Protein AF-A0A292RV96-F1 (afdb_monomer_lite)

Sequence (547 aa):
GDSDKSEAKIDKGMSKKALEENLNNIPSKNFDIKKMLKNGLIEKVAGITKEDFNKLSDKEKNLIISAVKYSVVKFDALKSQGKINANASEEELITAFANVLFEALESGDFENSKDFENAIGDIVKDLGENFDKRSNKEQKRLLKERRLIAEQNLKSELEAIKELPEEERAVAEKRIRRRYRHIFRGRFLDITAQMNSECGVNAIILLDSKDMAFGAKTVLRTRCNQEEKTRTADYANYEFTRGLIKDYNEIGNPVEAEVLKCYTQTFMEQKSADAVIEYQQNYKEDRNKYETALKKQRNGLPLTDEEKELLAVMKSEYYTATAQGIGQGALHNVNMTSGQKAEFLSKWEEDAKQYSDYHQVVQNVKKEIDKNPEYKEVKTKLAEIKQEKSAIIPHKVKHIEKSNPEEKAAELTVVKTYSGQKAKAVVSNPQIKVKNRSNPVIIARDIQDCGIQEAIKTYGSDAIQVILDNSSFKHLRSKLTTIIRSYDLKSLIDITTNCSDSSFIYICSIVNKDFIPKLKENRVHTKGLCYAADKQVKNIEGEYANI

Structure (mmCIF, N/CA/C/O backbone):
data_AF-A0A292RV96-F1
#
_entry.id   AF-A0A292RV96-F1
#
loop_
_atom_site.group_PDB
_atom_site.id
_atom_site.type_symbol
_atom_site.label_atom_id
_atom_site.label_alt_id
_atom_site.label_comp_id
_atom_site.label_asym_id
_atom_site.label_entity_id
_atom_site.label_seq_id
_atom_site.pdbx_PDB_ins_code
_atom_site.Cartn_x
_atom_site.Cartn_y
_atom_site.Cartn_z
_atom_site.occupancy
_atom_site.B_iso_or_equiv
_atom_site.auth_seq_id
_atom_site.auth_comp_id
_atom_site.auth_asym_id
_atom_site.auth_atom_id
_atom_site.pdbx_PDB_model_num
ATOM 1 N N . GLY A 1 1 ? -0.989 -47.940 -49.995 1.00 36.28 1 GLY A N 1
ATOM 2 C CA . GLY A 1 1 ? -0.287 -46.692 -50.326 1.00 36.28 1 GLY A CA 1
ATOM 3 C C . GLY A 1 1 ? -0.647 -45.723 -49.242 1.00 36.28 1 GLY A C 1
ATOM 4 O O . GLY A 1 1 ? -1.799 -45.317 -49.198 1.00 36.28 1 GLY A O 1
ATOM 5 N N . ASP A 1 2 ? 0.277 -45.538 -48.307 1.00 36.09 2 ASP A N 1
ATOM 6 C CA . ASP A 1 2 ? 0.051 -44.893 -47.018 1.00 36.09 2 ASP A CA 1
ATOM 7 C C . ASP A 1 2 ? -0.392 -43.437 -47.134 1.00 36.09 2 ASP A C 1
ATOM 9 O O . ASP A 1 2 ? 0.082 -42.672 -47.971 1.00 36.09 2 ASP A O 1
ATOM 13 N N . SER A 1 3 ? -1.329 -43.090 -46.257 1.00 40.09 3 SER A N 1
ATOM 14 C CA . SER A 1 3 ? -1.841 -41.749 -46.036 1.00 40.09 3 SER A CA 1
ATOM 15 C C . SER A 1 3 ? -0.774 -40.871 -45.386 1.00 40.09 3 SER A C 1
ATOM 17 O O . SER A 1 3 ? -0.409 -41.096 -44.229 1.00 40.09 3 SER A O 1
ATOM 19 N N . ASP A 1 4 ? -0.345 -39.837 -46.103 1.00 43.84 4 ASP A N 1
ATOM 20 C CA . ASP A 1 4 ? 0.439 -38.725 -45.574 1.00 43.84 4 ASP A CA 1
ATOM 21 C C . ASP A 1 4 ? -0.411 -37.938 -44.557 1.00 43.84 4 ASP A C 1
ATOM 23 O O . ASP A 1 4 ? -1.184 -37.039 -44.893 1.00 43.84 4 ASP A O 1
ATOM 27 N N . LYS A 1 5 ? -0.311 -38.315 -43.279 1.00 42.53 5 LYS A N 1
ATOM 28 C CA . LYS A 1 5 ? -0.683 -37.450 -42.157 1.00 42.53 5 LYS A CA 1
ATOM 29 C C . LYS A 1 5 ? 0.534 -36.598 -41.829 1.00 42.53 5 LYS A C 1
ATOM 31 O O . LYS A 1 5 ? 1.344 -36.960 -40.980 1.00 42.53 5 LYS A O 1
ATOM 36 N N . SER A 1 6 ? 0.650 -35.449 -42.485 1.00 41.50 6 SER A N 1
ATOM 37 C CA . SER A 1 6 ? 1.506 -34.377 -41.993 1.00 41.50 6 SER A CA 1
ATOM 38 C C . SER A 1 6 ? 0.916 -33.872 -40.671 1.00 41.50 6 SER A C 1
ATOM 40 O O . SER A 1 6 ? 0.007 -33.039 -40.660 1.00 41.50 6 SER A O 1
ATOM 42 N N . GLU A 1 7 ? 1.389 -34.414 -39.549 1.00 39.75 7 GLU A N 1
ATOM 43 C CA . GLU A 1 7 ? 1.201 -33.796 -38.240 1.00 39.75 7 GLU A CA 1
ATOM 44 C C . GLU A 1 7 ? 1.734 -32.366 -38.328 1.00 39.75 7 GLU A C 1
ATOM 46 O O . GLU A 1 7 ? 2.927 -32.135 -38.542 1.00 39.75 7 GLU A O 1
ATOM 51 N N . ALA A 1 8 ? 0.833 -31.391 -38.203 1.00 39.66 8 ALA A N 1
ATOM 52 C CA . ALA A 1 8 ? 1.213 -30.007 -38.012 1.00 39.66 8 ALA A CA 1
ATOM 53 C C . ALA A 1 8 ? 2.148 -29.957 -36.797 1.00 39.66 8 ALA A C 1
ATOM 55 O O . ALA A 1 8 ? 1.725 -30.222 -35.670 1.00 39.66 8 ALA A O 1
ATOM 56 N N . LYS A 1 9 ? 3.432 -29.658 -37.029 1.00 38.47 9 LYS A N 1
ATOM 57 C CA . LYS A 1 9 ? 4.370 -29.315 -35.962 1.00 38.47 9 LYS A CA 1
ATOM 58 C C . LYS A 1 9 ? 3.784 -28.105 -35.246 1.00 38.47 9 LYS A C 1
ATOM 60 O O . LYS A 1 9 ? 3.892 -26.986 -35.733 1.00 38.47 9 LYS A O 1
ATOM 65 N N . ILE A 1 10 ? 3.129 -28.354 -34.117 1.00 41.56 10 ILE A N 1
ATOM 66 C CA . ILE A 1 10 ? 2.781 -27.322 -33.149 1.00 41.56 10 ILE A CA 1
ATOM 67 C C . ILE A 1 10 ? 4.110 -26.667 -32.799 1.00 41.56 10 ILE A C 1
ATOM 69 O O . ILE A 1 10 ? 4.995 -27.339 -32.260 1.00 41.56 10 ILE A O 1
ATOM 73 N N . ASP A 1 11 ? 4.268 -25.406 -33.186 1.00 43.91 11 ASP A N 1
ATOM 74 C CA . ASP A 1 11 ? 5.419 -24.594 -32.829 1.00 43.91 11 ASP A CA 1
ATOM 75 C C . ASP A 1 11 ? 5.495 -24.583 -31.300 1.00 43.91 11 ASP A C 1
ATOM 77 O O . ASP A 1 11 ? 4.668 -23.980 -30.610 1.00 43.91 11 ASP A O 1
ATOM 81 N N . LYS A 1 12 ? 6.387 -25.407 -30.743 1.00 55.28 12 LYS A N 1
ATOM 82 C CA . LYS A 1 12 ? 6.569 -25.505 -29.299 1.00 55.28 12 LYS A CA 1
ATOM 83 C C . LYS A 1 12 ? 7.383 -24.283 -28.916 1.00 55.28 12 LYS A C 1
ATOM 85 O O . LYS A 1 12 ? 8.606 -24.365 -28.830 1.00 55.28 12 LYS A O 1
ATOM 90 N N . GLY A 1 13 ? 6.683 -23.168 -28.716 1.00 68.56 13 GLY A N 1
ATOM 91 C CA . GLY A 1 13 ? 7.248 -21.941 -28.174 1.00 68.56 13 GLY A CA 1
ATOM 92 C C . GLY A 1 13 ? 8.054 -22.192 -26.896 1.00 68.56 13 GLY A C 1
ATOM 93 O O . GLY A 1 13 ? 8.032 -23.282 -26.314 1.00 68.56 13 GLY A O 1
ATOM 94 N N . MET A 1 14 ? 8.787 -21.180 -26.433 1.00 86.19 14 MET A N 1
ATOM 95 C CA . MET A 1 14 ? 9.774 -21.328 -25.358 1.00 86.19 14 MET A CA 1
ATOM 96 C C . MET A 1 14 ? 9.170 -22.030 -24.129 1.00 86.19 14 MET A C 1
ATOM 98 O O . MET A 1 14 ? 8.178 -21.574 -23.551 1.00 86.19 14 MET A O 1
ATOM 102 N N . SER A 1 15 ? 9.762 -23.163 -23.738 1.00 90.12 15 SER A N 1
ATOM 103 C CA . SER A 1 15 ? 9.323 -23.919 -22.560 1.00 90.12 15 SER A CA 1
ATOM 104 C C . SER A 1 15 ? 9.714 -23.206 -21.264 1.00 90.12 15 SER A C 1
ATOM 106 O O . SER A 1 15 ? 10.693 -22.460 -21.232 1.00 90.12 15 SER A O 1
ATOM 108 N N . LYS A 1 16 ? 9.005 -23.491 -20.164 1.00 90.38 16 LYS A N 1
ATOM 109 C CA . LYS A 1 16 ? 9.337 -22.938 -18.841 1.00 90.38 16 LYS A CA 1
ATOM 110 C C . LYS A 1 16 ? 10.778 -23.230 -18.434 1.00 90.38 16 LYS A C 1
ATOM 112 O O . LYS A 1 16 ? 11.486 -22.326 -18.015 1.00 90.38 16 LYS A O 1
ATOM 117 N N . LYS A 1 17 ? 11.227 -24.470 -18.641 1.00 91.56 17 LYS A N 1
ATOM 118 C CA . LYS A 1 17 ? 12.599 -24.889 -18.339 1.00 91.56 17 LYS A CA 1
ATOM 119 C C . LYS A 1 17 ? 13.626 -24.099 -19.156 1.00 91.56 17 LYS A C 1
ATOM 121 O O . LYS A 1 17 ? 14.614 -23.639 -18.601 1.00 91.56 17 LYS A O 1
ATOM 126 N N . ALA A 1 18 ? 13.365 -23.890 -20.447 1.00 91.75 18 ALA A N 1
ATOM 127 C CA . ALA A 1 18 ? 14.240 -23.082 -21.294 1.00 91.75 18 ALA A CA 1
ATOM 128 C C . ALA A 1 18 ? 14.289 -21.614 -20.830 1.00 91.75 18 ALA A C 1
ATOM 130 O O . ALA A 1 18 ? 15.357 -21.006 -20.823 1.00 91.75 18 ALA A O 1
ATOM 131 N N . LEU A 1 19 ? 13.158 -21.042 -20.405 1.00 93.25 19 LEU A N 1
ATOM 132 C CA . LEU A 1 19 ? 13.118 -19.685 -19.855 1.00 93.25 19 LEU A CA 1
ATOM 133 C C . LEU A 1 19 ? 13.884 -19.589 -18.525 1.00 93.25 19 LEU A C 1
ATOM 135 O O . LEU A 1 19 ? 14.681 -18.672 -18.342 1.00 93.25 19 LEU A O 1
ATOM 139 N N . GLU A 1 20 ? 13.699 -20.554 -17.622 1.00 94.00 20 GLU A N 1
ATOM 140 C CA . GLU A 1 20 ? 14.447 -20.654 -16.362 1.00 94.00 20 GLU A CA 1
ATOM 141 C C . GLU A 1 20 ? 15.958 -20.781 -16.601 1.00 94.00 20 GLU A C 1
ATOM 143 O O . GLU A 1 20 ? 16.738 -20.115 -15.924 1.00 94.00 20 GLU A O 1
ATOM 148 N N . GLU A 1 21 ? 16.383 -21.578 -17.586 1.00 93.38 21 GLU A N 1
ATOM 149 C CA . GLU A 1 21 ? 17.790 -21.706 -17.984 1.00 93.38 21 GLU A CA 1
ATOM 150 C C . GLU A 1 21 ? 18.356 -20.375 -18.503 1.00 93.38 21 GLU A C 1
ATOM 152 O O . GLU A 1 21 ? 19.446 -19.973 -18.097 1.00 93.38 21 GLU A O 1
ATOM 157 N N . ASN A 1 22 ? 17.601 -19.644 -19.332 1.00 93.56 22 ASN A N 1
ATOM 158 C CA . ASN A 1 22 ? 17.999 -18.311 -19.797 1.00 93.56 22 ASN A CA 1
ATOM 159 C C . ASN A 1 22 ? 18.167 -17.325 -18.635 1.00 93.56 22 ASN A C 1
ATOM 161 O O . ASN A 1 22 ? 19.162 -16.601 -18.580 1.00 93.56 22 ASN A O 1
ATOM 165 N N . LEU A 1 23 ? 17.219 -17.311 -17.694 1.00 94.38 23 LEU A N 1
ATOM 166 C CA . LEU A 1 23 ? 17.281 -16.440 -16.524 1.00 94.38 23 LEU A CA 1
ATOM 167 C C . LEU A 1 23 ? 18.447 -16.810 -15.599 1.00 94.38 23 LEU A C 1
ATOM 169 O O . LEU A 1 23 ? 19.168 -15.933 -15.134 1.00 94.38 23 LEU A O 1
ATOM 173 N N . ASN A 1 24 ? 18.682 -18.102 -15.374 1.00 92.25 24 ASN A N 1
ATOM 174 C CA . ASN A 1 24 ? 19.764 -18.584 -14.519 1.00 92.25 24 ASN A CA 1
ATOM 175 C C . ASN A 1 24 ? 21.167 -18.281 -15.083 1.00 92.25 24 ASN A C 1
ATOM 177 O O . ASN A 1 24 ? 22.137 -18.273 -14.331 1.00 92.25 24 ASN A O 1
ATOM 181 N N . ASN A 1 25 ? 21.276 -18.013 -16.387 1.00 92.06 25 ASN A N 1
ATOM 182 C CA . ASN A 1 25 ? 22.523 -17.620 -17.047 1.00 92.06 25 ASN A CA 1
ATOM 183 C C . ASN A 1 25 ? 22.789 -16.104 -17.008 1.00 92.06 25 ASN A C 1
ATOM 185 O O . ASN A 1 25 ? 23.815 -15.651 -17.521 1.00 92.06 25 ASN A O 1
ATOM 189 N N . ILE A 1 26 ? 21.890 -15.299 -16.430 1.00 92.75 26 ILE A N 1
ATOM 190 C CA . ILE A 1 26 ? 22.133 -13.866 -16.245 1.00 92.75 26 ILE A CA 1
ATOM 191 C C . ILE A 1 26 ? 23.288 -13.697 -15.240 1.00 92.75 26 ILE A C 1
ATOM 193 O O . ILE A 1 26 ? 23.197 -14.191 -14.115 1.00 92.75 26 ILE A O 1
ATOM 197 N N . PRO A 1 27 ? 24.374 -12.994 -15.605 1.00 88.44 27 PRO A N 1
ATOM 198 C CA . PRO A 1 27 ? 25.486 -12.784 -14.692 1.00 88.44 27 PRO A CA 1
ATOM 199 C C . PRO A 1 27 ? 25.064 -11.845 -13.555 1.00 88.44 27 PRO A C 1
ATOM 201 O O . PRO A 1 27 ? 24.629 -10.721 -13.800 1.00 88.44 27 PRO A O 1
ATOM 204 N N . SER A 1 28 ? 25.239 -12.290 -12.312 1.00 90.50 28 SER A N 1
ATOM 205 C CA . SER A 1 28 ? 25.115 -11.460 -11.111 1.00 90.50 28 SER A CA 1
ATOM 206 C C . SER A 1 28 ? 26.187 -11.856 -10.107 1.00 90.50 28 SER A C 1
ATOM 208 O O . SER A 1 28 ? 26.474 -13.041 -9.934 1.00 90.50 28 SER A O 1
ATOM 210 N N . LYS A 1 29 ? 26.799 -10.859 -9.460 1.00 88.38 29 LYS A N 1
ATOM 211 C CA . LYS A 1 29 ? 27.782 -11.088 -8.394 1.00 88.38 29 LYS A CA 1
ATOM 212 C C . LYS A 1 29 ? 27.132 -11.136 -7.017 1.00 88.38 29 LYS A C 1
ATOM 214 O O . LYS A 1 29 ? 27.700 -11.743 -6.114 1.00 88.38 29 LYS A O 1
ATOM 219 N N . ASN A 1 30 ? 25.976 -10.492 -6.859 1.00 90.69 30 ASN A N 1
ATOM 220 C CA . ASN A 1 30 ? 25.353 -10.288 -5.557 1.00 90.69 30 ASN A CA 1
ATOM 221 C C . ASN A 1 30 ? 24.061 -11.094 -5.342 1.00 90.69 30 ASN A C 1
ATOM 223 O O . ASN A 1 30 ? 23.645 -11.226 -4.193 1.00 90.69 30 ASN A O 1
ATOM 227 N N . PHE A 1 31 ? 23.428 -11.646 -6.387 1.00 92.56 31 PHE A N 1
ATOM 228 C CA . PHE A 1 31 ? 22.099 -12.264 -6.265 1.00 92.56 31 PHE A CA 1
ATOM 229 C C . PHE A 1 31 ? 22.036 -13.713 -6.756 1.00 92.56 31 PHE A C 1
ATOM 231 O O . PHE A 1 31 ? 22.530 -14.060 -7.828 1.00 92.56 31 PHE A O 1
ATOM 238 N N . ASP A 1 32 ? 21.337 -14.553 -5.989 1.00 92.62 32 ASP A N 1
ATOM 239 C CA . ASP A 1 32 ? 21.044 -15.943 -6.347 1.00 92.62 32 ASP A CA 1
ATOM 240 C C . ASP A 1 32 ? 19.749 -16.028 -7.172 1.00 92.62 32 ASP A C 1
ATOM 242 O O . ASP A 1 32 ? 18.643 -16.211 -6.651 1.00 92.62 32 ASP A O 1
ATOM 246 N N . ILE A 1 33 ? 19.889 -15.916 -8.494 1.00 94.38 33 ILE A N 1
ATOM 247 C CA . ILE A 1 33 ? 18.757 -15.987 -9.430 1.00 94.38 33 ILE A CA 1
ATOM 248 C C . ILE A 1 33 ? 18.066 -17.354 -9.357 1.00 94.38 33 ILE A C 1
ATOM 250 O O . ILE A 1 33 ? 16.842 -17.441 -9.461 1.00 94.38 33 ILE A O 1
ATOM 254 N N . LYS A 1 34 ? 18.815 -18.432 -9.099 1.00 93.44 34 LYS A N 1
ATOM 255 C CA . LYS A 1 34 ? 18.256 -19.781 -8.964 1.00 93.44 34 LYS A CA 1
ATOM 256 C C . LYS A 1 34 ? 17.295 -19.867 -7.782 1.00 93.44 34 LYS A C 1
ATOM 258 O O . LYS A 1 34 ? 16.241 -20.498 -7.888 1.00 93.44 34 LYS A O 1
ATOM 263 N N . LYS A 1 35 ? 17.637 -19.236 -6.656 1.00 94.25 35 LYS A N 1
ATOM 264 C CA . LYS A 1 35 ? 16.742 -19.108 -5.498 1.00 94.25 35 LYS A CA 1
ATOM 265 C C . LYS A 1 35 ? 15.502 -18.281 -5.841 1.00 94.25 35 LYS A C 1
ATOM 267 O O . LYS A 1 35 ? 14.395 -18.710 -5.525 1.00 94.25 35 LYS A O 1
ATOM 272 N N . MET A 1 36 ? 15.659 -17.161 -6.545 1.00 95.19 36 MET A N 1
ATOM 273 C CA . MET A 1 36 ? 14.525 -16.327 -6.963 1.00 95.19 36 MET A CA 1
ATOM 274 C C . MET A 1 36 ? 13.552 -17.085 -7.882 1.00 95.19 36 MET A C 1
ATOM 276 O O . MET A 1 36 ? 12.339 -17.011 -7.688 1.00 95.19 36 MET A O 1
ATOM 280 N N . LEU A 1 37 ? 14.064 -17.876 -8.831 1.00 94.00 37 LEU A N 1
ATOM 281 C CA . LEU A 1 37 ? 13.252 -18.734 -9.703 1.00 94.00 37 LEU A CA 1
ATOM 282 C C . LEU A 1 37 ? 12.442 -19.759 -8.900 1.00 94.00 37 LEU A C 1
ATOM 284 O O . LEU A 1 37 ? 11.236 -19.886 -9.106 1.00 94.00 37 LEU A O 1
ATOM 288 N N . LYS A 1 38 ? 13.062 -20.429 -7.917 1.00 92.94 38 LYS A N 1
ATOM 289 C CA . LYS A 1 38 ? 12.347 -21.341 -7.000 1.00 92.94 38 LYS A CA 1
ATOM 290 C C . LYS A 1 38 ? 11.230 -20.632 -6.226 1.00 92.94 38 LYS A C 1
ATOM 292 O O . LYS A 1 38 ? 10.189 -21.236 -5.971 1.00 92.94 38 LYS A O 1
ATOM 297 N N . ASN A 1 39 ? 11.437 -19.357 -5.904 1.00 92.56 39 ASN A N 1
ATOM 298 C CA . ASN A 1 39 ? 10.482 -18.493 -5.210 1.00 92.56 39 ASN A CA 1
ATOM 299 C C . ASN A 1 39 ? 9.437 -17.846 -6.144 1.00 92.56 39 ASN A C 1
ATOM 301 O O . ASN A 1 39 ? 8.704 -16.950 -5.716 1.00 92.56 39 ASN A O 1
ATOM 305 N N . GLY A 1 40 ? 9.345 -18.299 -7.398 1.00 94.06 40 GLY A N 1
ATOM 306 C CA . GLY A 1 40 ? 8.314 -17.886 -8.348 1.00 94.06 40 GLY A CA 1
ATOM 307 C C . GLY A 1 40 ? 8.585 -16.548 -9.037 1.00 94.06 40 GLY A C 1
ATOM 308 O O . GLY A 1 40 ? 7.656 -15.773 -9.245 1.00 94.06 40 GLY A O 1
ATOM 309 N N . LEU A 1 41 ? 9.849 -16.233 -9.345 1.00 96.06 41 LEU A N 1
ATOM 310 C CA . LEU A 1 41 ? 10.230 -14.983 -10.020 1.00 96.06 41 LEU A CA 1
ATOM 311 C C . LEU A 1 41 ? 9.422 -14.729 -11.304 1.00 96.06 41 LEU A C 1
ATOM 313 O O . LEU A 1 41 ? 8.945 -13.619 -11.505 1.00 96.06 41 LEU A O 1
ATOM 317 N N . ILE A 1 42 ? 9.250 -15.746 -12.152 1.00 95.31 42 ILE A N 1
ATOM 318 C CA . ILE A 1 42 ? 8.552 -15.618 -13.441 1.00 95.31 42 ILE A CA 1
ATOM 319 C C . ILE A 1 42 ? 7.087 -15.244 -13.211 1.00 95.31 42 ILE A C 1
ATOM 321 O O . ILE A 1 42 ? 6.591 -14.277 -13.782 1.00 95.31 42 ILE A O 1
ATOM 325 N N . GLU A 1 43 ? 6.421 -15.986 -12.329 1.00 95.38 43 GLU A N 1
ATOM 326 C CA . GLU A 1 43 ? 5.020 -15.792 -11.967 1.00 95.38 43 GLU A CA 1
ATOM 327 C C . GLU A 1 43 ? 4.791 -14.404 -11.367 1.00 95.38 43 GLU A C 1
ATOM 329 O O . GLU A 1 43 ? 3.860 -13.701 -11.754 1.00 95.38 43 GLU A O 1
ATOM 334 N N . LYS A 1 44 ? 5.680 -13.973 -10.465 1.00 95.31 44 LYS A N 1
ATOM 335 C CA . LYS A 1 44 ? 5.601 -12.652 -9.834 1.00 95.31 44 LYS A CA 1
ATOM 336 C C . LYS A 1 44 ? 5.852 -11.509 -10.821 1.00 95.31 44 LYS A C 1
ATOM 338 O O . LYS A 1 44 ? 5.213 -10.471 -10.685 1.00 95.31 44 LYS A O 1
ATOM 343 N N . VAL A 1 45 ? 6.769 -11.674 -11.778 1.00 96.56 45 VAL A N 1
ATOM 344 C CA . VAL A 1 45 ? 7.066 -10.649 -12.795 1.00 96.56 45 VAL A CA 1
ATOM 345 C C . VAL A 1 45 ? 5.909 -10.496 -13.773 1.00 96.56 45 VAL A C 1
ATOM 347 O O . VAL A 1 45 ? 5.492 -9.373 -14.040 1.00 96.56 45 VAL A O 1
ATOM 350 N N . ALA A 1 46 ? 5.367 -11.613 -14.255 1.00 94.19 46 ALA A N 1
ATOM 351 C CA . ALA A 1 46 ? 4.272 -11.616 -15.220 1.00 94.19 46 ALA A CA 1
ATOM 352 C C . ALA A 1 46 ? 2.881 -11.440 -14.585 1.00 94.19 46 ALA A C 1
ATOM 354 O O . ALA A 1 46 ? 1.906 -11.240 -15.299 1.00 94.19 46 ALA A O 1
ATOM 355 N N . GLY A 1 47 ? 2.761 -11.529 -13.256 1.00 93.00 47 GLY A N 1
ATOM 356 C CA . GLY A 1 47 ? 1.472 -11.426 -12.568 1.00 93.00 47 GLY A CA 1
ATOM 357 C C . GLY A 1 47 ? 0.543 -12.616 -12.832 1.00 93.00 47 GLY A C 1
ATOM 358 O O . GLY A 1 47 ? -0.674 -12.447 -12.865 1.00 93.00 47 GLY A O 1
ATOM 359 N N . ILE A 1 48 ? 1.105 -13.813 -13.021 1.00 92.88 48 ILE A N 1
ATOM 360 C CA . ILE A 1 48 ? 0.370 -15.034 -13.391 1.00 92.88 48 ILE A CA 1
ATOM 361 C C . ILE A 1 48 ? 0.554 -16.156 -12.364 1.00 92.88 48 ILE A C 1
ATOM 363 O O . ILE A 1 48 ? 1.448 -16.106 -11.521 1.00 92.88 48 ILE A O 1
ATOM 367 N N . THR A 1 49 ? -0.265 -17.206 -12.454 1.00 92.00 49 THR A N 1
ATOM 368 C CA . THR A 1 49 ? -0.036 -18.455 -11.709 1.00 92.00 49 THR A CA 1
ATOM 369 C C . THR A 1 49 ? 0.946 -19.380 -12.437 1.00 92.00 49 THR A C 1
ATOM 371 O O . THR A 1 49 ? 1.289 -19.165 -13.603 1.00 92.00 49 THR A O 1
ATOM 374 N N . LYS A 1 50 ? 1.403 -20.447 -11.767 1.00 87.88 50 LYS A N 1
ATOM 375 C CA . LYS A 1 50 ? 2.302 -21.438 -12.387 1.00 87.88 50 LYS A CA 1
ATOM 376 C C . LYS A 1 50 ? 1.622 -22.155 -13.551 1.00 87.88 50 LYS A C 1
ATOM 378 O O . LYS A 1 50 ? 2.275 -22.479 -14.542 1.00 87.88 50 LYS A O 1
ATOM 383 N N . GLU A 1 51 ? 0.326 -22.400 -13.411 1.00 89.06 51 GLU A N 1
ATOM 384 C CA . GLU A 1 51 ? -0.537 -23.080 -14.370 1.00 89.06 51 GLU A CA 1
ATOM 385 C C . GLU A 1 51 ? -0.777 -22.217 -15.618 1.00 89.06 51 GLU A C 1
ATOM 387 O O . GLU A 1 51 ? -0.926 -22.737 -16.724 1.00 89.06 51 GLU A O 1
ATOM 392 N N . ASP A 1 52 ? -0.744 -20.895 -15.453 1.00 91.19 52 ASP A N 1
ATOM 393 C CA . ASP A 1 52 ? -0.966 -19.926 -16.524 1.00 91.19 52 ASP A CA 1
ATOM 394 C C . ASP A 1 52 ? 0.262 -19.694 -17.413 1.00 91.19 52 ASP A C 1
ATOM 396 O O . ASP A 1 52 ? 0.132 -19.052 -18.452 1.00 91.19 52 ASP A O 1
ATOM 400 N N . PHE A 1 53 ? 1.439 -20.240 -17.080 1.00 91.38 53 PHE A N 1
ATOM 401 C CA . PHE A 1 53 ? 2.668 -20.024 -17.859 1.00 91.38 53 PHE A CA 1
ATOM 402 C C . PHE A 1 53 ? 2.494 -20.333 -19.354 1.00 91.38 53 PHE A C 1
ATOM 404 O O . PHE A 1 53 ? 2.979 -19.597 -20.210 1.00 91.38 53 PHE A O 1
ATOM 411 N N . ASN A 1 54 ? 1.777 -21.411 -19.680 1.00 89.19 54 ASN A N 1
ATOM 412 C CA . ASN A 1 54 ? 1.567 -21.828 -21.068 1.00 89.19 54 ASN A CA 1
ATOM 413 C C . ASN A 1 54 ? 0.660 -20.870 -21.861 1.00 89.19 54 ASN A C 1
ATOM 415 O O . ASN A 1 54 ? 0.577 -21.005 -23.078 1.00 89.19 54 ASN A O 1
ATOM 419 N N . LYS A 1 55 ? -0.014 -19.924 -21.194 1.00 91.44 55 LYS A N 1
ATOM 420 C CA . LYS A 1 55 ? -0.813 -18.873 -21.839 1.00 91.44 55 LYS A CA 1
ATOM 421 C C . LYS A 1 55 ? 0.047 -17.711 -22.336 1.00 91.44 55 LYS A C 1
ATOM 423 O O . LYS A 1 55 ? -0.431 -16.945 -23.164 1.00 91.44 55 LYS A O 1
ATOM 428 N N . LEU A 1 56 ? 1.292 -17.594 -21.864 1.00 92.50 56 LEU A N 1
ATOM 429 C CA . LEU A 1 56 ? 2.222 -16.576 -22.340 1.00 92.50 56 LEU A CA 1
ATOM 430 C C . LEU A 1 56 ? 2.658 -16.877 -23.777 1.00 92.50 56 LEU A C 1
ATOM 432 O O . LEU A 1 56 ? 3.135 -17.972 -24.097 1.00 92.50 56 LEU A O 1
ATOM 436 N N . SER A 1 57 ? 2.570 -15.863 -24.623 1.00 93.12 57 SER A N 1
ATOM 437 C CA . SER A 1 57 ? 3.212 -15.803 -25.927 1.00 93.12 57 SER A CA 1
ATOM 438 C C . SER A 1 57 ? 4.737 -15.794 -25.795 1.00 93.12 57 SER A C 1
ATOM 440 O O . SER A 1 57 ? 5.311 -15.396 -24.778 1.00 93.12 57 SER A O 1
ATOM 442 N N . ASP A 1 58 ? 5.433 -16.180 -26.863 1.00 92.31 58 ASP A N 1
ATOM 443 C CA . ASP A 1 58 ? 6.898 -16.112 -26.881 1.00 92.31 58 ASP A CA 1
ATOM 444 C C . ASP A 1 58 ? 7.420 -14.671 -26.815 1.00 92.31 58 ASP A C 1
ATOM 446 O O . ASP A 1 58 ? 8.505 -14.428 -26.285 1.00 92.31 58 ASP A O 1
ATOM 450 N N . LYS A 1 59 ? 6.620 -13.696 -27.271 1.00 93.19 59 LYS A N 1
ATOM 451 C CA . LYS A 1 59 ? 6.909 -12.272 -27.077 1.00 93.19 59 LYS A CA 1
ATOM 452 C C . LYS A 1 59 ? 6.940 -11.928 -25.586 1.00 93.19 59 LYS A C 1
ATOM 454 O O . LYS A 1 59 ? 7.940 -11.386 -25.127 1.00 93.19 59 LYS A O 1
ATOM 459 N N . GLU A 1 60 ? 5.898 -12.271 -24.828 1.00 95.00 60 GLU A N 1
ATOM 460 C CA . GLU A 1 60 ? 5.835 -12.001 -23.381 1.00 95.00 60 GLU A CA 1
ATOM 461 C C . GLU A 1 60 ? 6.964 -12.719 -22.632 1.00 95.00 60 GLU A C 1
ATOM 463 O O . GLU A 1 60 ? 7.656 -12.108 -21.821 1.00 95.00 60 GLU A O 1
ATOM 468 N N . LYS A 1 61 ? 7.244 -13.982 -22.968 1.00 95.38 61 LYS A N 1
ATOM 469 C CA . LYS A 1 61 ? 8.375 -14.741 -22.402 1.00 95.38 61 LYS A CA 1
ATOM 470 C C . LYS A 1 61 ? 9.724 -14.041 -22.613 1.00 95.38 61 LYS A C 1
ATOM 472 O O . LYS A 1 61 ? 10.517 -13.933 -21.677 1.00 95.38 61 LYS A O 1
ATOM 477 N N . ASN A 1 62 ? 9.975 -13.516 -23.812 1.00 94.62 62 ASN A N 1
ATOM 478 C CA . ASN A 1 62 ? 11.190 -12.749 -24.107 1.00 94.62 62 ASN A CA 1
ATOM 479 C C . ASN A 1 62 ? 11.234 -11.394 -23.378 1.00 94.62 62 ASN A C 1
ATOM 481 O O . ASN A 1 62 ? 12.310 -10.945 -22.964 1.00 94.62 62 ASN A O 1
ATOM 485 N N . LEU A 1 63 ? 10.081 -10.747 -23.183 1.00 96.31 63 LEU A N 1
ATOM 486 C CA . LEU A 1 63 ? 9.983 -9.527 -22.381 1.00 96.31 63 LEU A CA 1
ATOM 487 C C . LEU A 1 63 ? 10.286 -9.792 -20.902 1.00 96.31 63 LEU A C 1
ATOM 489 O O . LEU A 1 63 ? 11.009 -9.002 -20.299 1.00 96.31 63 LEU A O 1
ATOM 493 N N . ILE A 1 64 ? 9.836 -10.919 -20.336 1.00 96.75 64 ILE A N 1
ATOM 494 C CA . ILE A 1 64 ? 10.181 -11.329 -18.962 1.00 96.75 64 ILE A CA 1
ATOM 495 C C . ILE A 1 64 ? 11.699 -11.473 -18.817 1.00 96.75 64 ILE A C 1
ATOM 497 O O . ILE A 1 64 ? 12.282 -10.926 -17.880 1.00 96.75 64 ILE A O 1
ATOM 501 N N . ILE A 1 65 ? 12.360 -12.158 -19.760 1.00 95.81 65 ILE A N 1
ATOM 502 C CA . ILE A 1 65 ? 13.825 -12.304 -19.755 1.00 95.81 65 ILE A CA 1
ATOM 503 C C . ILE A 1 65 ? 14.505 -10.934 -19.783 1.00 95.81 65 ILE A C 1
ATOM 505 O O . ILE A 1 65 ? 15.393 -10.670 -18.970 1.00 95.81 65 ILE A O 1
ATOM 509 N N . SER A 1 66 ? 14.070 -10.051 -20.685 1.00 95.69 66 SER A N 1
ATOM 510 C CA . SER A 1 66 ? 14.612 -8.694 -20.807 1.00 95.69 66 SER A CA 1
ATOM 511 C C . SER A 1 66 ? 14.437 -7.886 -19.518 1.00 95.69 66 SER A C 1
ATOM 513 O O . SER A 1 66 ? 15.399 -7.286 -19.032 1.00 95.69 66 SER A O 1
ATOM 515 N N . ALA A 1 67 ? 13.241 -7.917 -18.928 1.00 97.81 67 ALA A N 1
ATOM 516 C CA . ALA A 1 67 ? 12.920 -7.172 -17.720 1.00 97.81 67 ALA A CA 1
ATOM 517 C C . ALA A 1 67 ? 13.715 -7.671 -16.506 1.00 97.81 67 ALA A C 1
ATOM 519 O O . ALA A 1 67 ? 14.309 -6.866 -15.783 1.00 97.81 67 ALA A O 1
ATOM 520 N N . VAL A 1 68 ? 13.795 -8.991 -16.305 1.00 97.81 68 VAL A N 1
ATOM 521 C CA . VAL A 1 68 ? 14.579 -9.589 -15.213 1.00 97.81 68 VAL A CA 1
ATOM 522 C C . VAL A 1 68 ? 16.063 -9.294 -15.394 1.00 97.81 68 VAL A C 1
ATOM 524 O O . VAL A 1 68 ? 16.704 -8.833 -14.453 1.00 97.81 68 VAL A O 1
ATOM 527 N N . LYS A 1 69 ? 16.611 -9.494 -16.600 1.00 96.62 69 LYS A N 1
ATOM 528 C CA . LYS A 1 69 ? 18.027 -9.228 -16.893 1.00 96.62 69 LYS A CA 1
ATOM 529 C C . LYS A 1 69 ? 18.406 -7.789 -16.584 1.00 96.62 69 LYS A C 1
ATOM 531 O O . LYS A 1 69 ? 19.405 -7.557 -15.908 1.00 96.62 69 LYS A O 1
ATOM 536 N N . TYR A 1 70 ? 17.609 -6.835 -17.055 1.00 97.06 70 TYR A N 1
ATOM 537 C CA . TYR A 1 70 ? 17.860 -5.426 -16.788 1.00 97.06 70 TYR A CA 1
ATOM 538 C C . TYR A 1 70 ? 17.800 -5.115 -15.287 1.00 97.06 70 TYR A C 1
ATOM 540 O O . TYR A 1 70 ? 18.710 -4.487 -14.748 1.00 97.06 70 TYR A O 1
ATOM 548 N N . SER A 1 71 ? 16.770 -5.616 -14.602 1.00 97.50 71 SER A N 1
ATOM 549 C CA . SER A 1 71 ? 16.582 -5.396 -13.165 1.00 97.50 71 SER A CA 1
ATOM 550 C C . SER A 1 71 ? 17.747 -5.963 -12.354 1.00 97.50 71 SER A C 1
ATOM 552 O O . SER A 1 71 ? 18.320 -5.256 -11.533 1.00 97.50 71 SER A O 1
ATOM 554 N N . VAL A 1 72 ? 18.172 -7.200 -12.626 1.00 97.25 72 VAL A N 1
ATOM 555 C CA . VAL A 1 72 ? 19.333 -7.810 -11.963 1.00 97.25 72 VAL A CA 1
ATOM 556 C C . VAL A 1 72 ? 20.576 -6.939 -12.141 1.00 97.25 72 VAL A C 1
ATOM 558 O O . VAL A 1 72 ? 21.219 -6.612 -11.151 1.00 97.25 72 VAL A O 1
ATOM 561 N N . VAL A 1 73 ? 20.882 -6.492 -13.364 1.00 95.50 73 VAL A N 1
ATOM 562 C CA . VAL A 1 73 ? 22.058 -5.644 -13.634 1.00 95.50 73 VAL A CA 1
ATOM 563 C C . VAL A 1 73 ? 21.980 -4.302 -12.897 1.00 95.50 73 VAL A C 1
ATOM 565 O O . VAL A 1 73 ? 22.962 -3.893 -12.274 1.00 95.50 73 VAL A O 1
ATOM 568 N N . LYS A 1 74 ? 20.820 -3.628 -12.925 1.00 95.19 74 LYS A N 1
ATOM 569 C CA . LYS A 1 74 ? 20.601 -2.355 -12.218 1.00 95.19 74 LYS A CA 1
ATOM 570 C C . LYS A 1 74 ? 20.856 -2.507 -10.719 1.00 95.19 74 LYS A C 1
ATOM 572 O O . LYS A 1 74 ? 21.633 -1.749 -10.139 1.00 95.19 74 LYS A O 1
ATOM 577 N N . PHE A 1 75 ? 20.238 -3.503 -10.092 1.00 96.38 75 PHE A N 1
ATOM 578 C CA . PHE A 1 75 ? 20.372 -3.710 -8.654 1.00 96.38 75 PHE A CA 1
ATOM 579 C C . PHE A 1 75 ? 21.750 -4.261 -8.260 1.00 96.38 75 PHE A C 1
ATOM 581 O O . PHE A 1 75 ? 22.217 -3.952 -7.167 1.00 96.38 75 PHE A O 1
ATOM 588 N N . ASP A 1 76 ? 22.450 -4.987 -9.139 1.00 95.31 76 ASP A N 1
ATOM 589 C CA . ASP A 1 76 ? 23.808 -5.492 -8.872 1.00 95.31 76 ASP A CA 1
ATOM 590 C C . ASP A 1 76 ? 24.772 -4.302 -8.774 1.00 95.31 76 ASP A C 1
ATOM 592 O O . ASP A 1 76 ? 25.557 -4.200 -7.831 1.00 95.31 76 ASP A O 1
ATOM 596 N N . ALA A 1 77 ? 24.618 -3.328 -9.679 1.00 95.06 77 ALA A N 1
ATOM 597 C CA . ALA A 1 77 ? 25.355 -2.070 -9.636 1.00 95.06 77 ALA A CA 1
ATOM 598 C C . ALA A 1 77 ? 25.036 -1.247 -8.376 1.00 95.06 77 ALA A C 1
ATOM 600 O O . ALA A 1 77 ? 25.960 -0.770 -7.713 1.00 95.06 77 ALA A O 1
ATOM 601 N N . LEU A 1 78 ? 23.756 -1.105 -8.006 1.00 95.00 78 LEU A N 1
ATOM 602 C CA . LEU A 1 78 ? 23.363 -0.400 -6.777 1.00 95.00 78 LEU A CA 1
ATOM 603 C C . LEU A 1 78 ? 23.925 -1.081 -5.522 1.00 95.00 78 LEU A C 1
ATOM 605 O O . LEU A 1 78 ? 24.409 -0.398 -4.616 1.00 95.00 78 LEU A O 1
ATOM 609 N N . LYS A 1 79 ? 23.909 -2.419 -5.474 1.00 95.31 79 LYS A N 1
ATOM 610 C CA . LYS A 1 79 ? 24.460 -3.197 -4.360 1.00 95.31 79 LYS A CA 1
ATOM 611 C C . LYS A 1 79 ? 25.968 -3.017 -4.248 1.00 95.31 79 LYS A C 1
ATOM 613 O O . LYS A 1 79 ? 26.459 -2.723 -3.162 1.00 95.31 79 LYS A O 1
ATOM 618 N N . SER A 1 80 ? 26.693 -3.113 -5.363 1.00 94.81 80 SER A N 1
ATOM 619 C CA . SER A 1 80 ? 28.142 -2.885 -5.397 1.00 94.81 80 SER A CA 1
ATOM 620 C C . SER A 1 80 ? 28.543 -1.454 -5.023 1.00 94.81 80 SER A C 1
ATOM 622 O O . SER A 1 80 ? 29.642 -1.250 -4.519 1.00 94.81 80 SER A O 1
ATOM 624 N N . GLN A 1 81 ? 27.659 -0.472 -5.218 1.00 93.62 81 GLN A N 1
ATOM 625 C CA . GLN A 1 81 ? 27.858 0.914 -4.774 1.00 93.62 81 GLN A CA 1
ATOM 626 C C . GLN A 1 81 ? 27.450 1.155 -3.309 1.00 93.62 81 GLN A C 1
ATOM 628 O O . GLN A 1 81 ? 27.575 2.278 -2.829 1.00 93.62 81 GLN A O 1
ATOM 633 N N . GLY A 1 82 ? 26.929 0.145 -2.602 1.00 93.00 82 GLY A N 1
ATOM 634 C CA . GLY A 1 82 ? 26.423 0.302 -1.235 1.00 93.00 82 GLY A CA 1
ATOM 635 C C . GLY A 1 82 ? 25.167 1.175 -1.135 1.00 93.00 82 GLY A C 1
ATOM 636 O O . GLY A 1 82 ? 24.899 1.729 -0.073 1.00 93.00 82 GLY A O 1
ATOM 637 N N . LYS A 1 83 ? 24.409 1.323 -2.231 1.00 92.88 83 LYS A N 1
ATOM 638 C CA . LYS A 1 83 ? 23.233 2.205 -2.309 1.00 92.88 83 LYS A CA 1
ATOM 639 C C . LYS A 1 83 ? 21.915 1.528 -1.951 1.00 92.88 83 LYS A C 1
ATOM 641 O O . LYS A 1 83 ? 20.927 2.222 -1.761 1.00 92.88 83 LYS A O 1
ATOM 646 N N . ILE A 1 84 ? 21.869 0.196 -1.884 1.00 94.44 84 ILE A N 1
ATOM 647 C CA . ILE A 1 84 ? 20.660 -0.513 -1.448 1.00 94.44 84 ILE A CA 1
ATOM 648 C C . ILE A 1 84 ? 20.520 -0.380 0.067 1.00 94.44 84 ILE A C 1
ATOM 650 O O . ILE A 1 84 ? 21.463 -0.644 0.814 1.00 94.44 84 ILE A O 1
ATOM 654 N N . ASN A 1 85 ? 19.322 -0.012 0.512 1.00 92.31 85 ASN A N 1
ATOM 655 C CA . ASN A 1 85 ? 18.995 0.089 1.921 1.00 92.31 85 ASN A CA 1
ATOM 656 C C . ASN A 1 85 ? 19.192 -1.259 2.642 1.00 92.31 85 ASN A C 1
ATOM 658 O O . ASN A 1 85 ? 18.699 -2.292 2.194 1.00 92.31 85 ASN A O 1
ATOM 662 N N . ALA A 1 86 ? 19.861 -1.244 3.799 1.00 92.88 86 ALA A N 1
ATOM 663 C CA . ALA A 1 86 ? 20.160 -2.455 4.571 1.00 92.88 86 ALA A CA 1
ATOM 664 C C . ALA A 1 86 ? 18.911 -3.214 5.063 1.00 92.88 86 ALA A C 1
ATOM 666 O O . ALA A 1 86 ? 18.968 -4.418 5.300 1.00 92.88 86 ALA A O 1
ATOM 667 N N . ASN A 1 87 ? 17.780 -2.521 5.186 1.00 94.19 87 ASN A N 1
ATOM 668 C CA . ASN A 1 87 ? 16.507 -3.084 5.614 1.00 94.19 87 ASN A CA 1
ATOM 669 C C . ASN A 1 87 ? 15.607 -3.494 4.436 1.00 94.19 87 ASN A C 1
ATOM 671 O O . ASN A 1 87 ? 14.422 -3.782 4.633 1.00 94.19 87 ASN A O 1
ATOM 675 N N . ALA A 1 88 ? 16.137 -3.516 3.211 1.00 94.19 88 ALA A N 1
ATOM 676 C CA . ALA A 1 88 ? 15.399 -3.947 2.036 1.00 94.19 88 ALA A CA 1
ATOM 677 C C . ALA A 1 88 ? 15.657 -5.420 1.677 1.00 94.19 88 ALA A C 1
ATOM 679 O O . ALA A 1 88 ? 16.743 -5.962 1.864 1.00 94.19 88 ALA A O 1
ATOM 680 N N . SER A 1 89 ? 14.632 -6.067 1.129 1.00 94.56 89 SER A N 1
ATOM 681 C CA . SER A 1 89 ? 14.712 -7.378 0.493 1.00 94.56 89 SER A CA 1
ATOM 682 C C . SER A 1 89 ? 15.077 -7.196 -0.978 1.00 94.56 89 SER A C 1
ATOM 684 O O . SER A 1 89 ? 14.243 -6.809 -1.797 1.00 94.56 89 SER A O 1
ATOM 686 N N . GLU A 1 90 ? 16.335 -7.474 -1.308 1.00 93.50 90 GLU A N 1
ATOM 687 C CA . GLU A 1 90 ? 16.896 -7.329 -2.657 1.00 93.50 90 GLU A CA 1
ATOM 688 C C . GLU A 1 90 ? 16.131 -8.151 -3.702 1.00 93.50 90 GLU A C 1
ATOM 690 O O . GLU A 1 90 ? 15.783 -7.635 -4.762 1.00 93.50 90 GLU A O 1
ATOM 695 N N . GLU A 1 91 ? 15.784 -9.401 -3.378 1.00 93.50 91 GLU A N 1
ATOM 696 C CA . GLU A 1 91 ? 15.020 -10.286 -4.269 1.00 93.50 91 GLU A CA 1
ATOM 697 C C . GLU A 1 91 ? 13.635 -9.703 -4.598 1.00 93.50 91 GLU A C 1
ATOM 699 O O . GLU A 1 91 ? 13.192 -9.728 -5.750 1.00 93.50 91 GLU A O 1
ATOM 704 N N . GLU A 1 92 ? 12.950 -9.144 -3.597 1.00 95.88 92 GLU A N 1
ATOM 705 C CA . GLU A 1 92 ? 11.621 -8.552 -3.774 1.00 95.88 92 GLU A CA 1
ATOM 706 C C . GLU A 1 92 ? 11.685 -7.198 -4.499 1.00 95.88 92 GLU A C 1
ATOM 708 O O . GLU A 1 92 ? 10.769 -6.878 -5.256 1.00 95.88 92 GLU A O 1
ATOM 713 N N . LEU A 1 93 ? 12.770 -6.429 -4.338 1.00 96.38 93 LEU A N 1
ATOM 714 C CA . LEU A 1 93 ? 13.015 -5.201 -5.104 1.00 96.38 93 LEU A CA 1
ATOM 715 C C . LEU A 1 93 ? 13.237 -5.493 -6.591 1.00 96.38 93 LEU A C 1
ATOM 717 O O . LEU A 1 93 ? 12.574 -4.887 -7.434 1.00 96.38 93 LEU A O 1
ATOM 721 N N . ILE A 1 94 ? 14.116 -6.449 -6.909 1.00 96.94 94 ILE A N 1
ATOM 722 C CA . ILE A 1 94 ? 14.384 -6.866 -8.293 1.00 96.94 94 ILE A CA 1
ATOM 723 C C . ILE A 1 94 ? 13.095 -7.367 -8.939 1.00 96.94 94 ILE A C 1
ATOM 725 O O . ILE A 1 94 ? 12.776 -6.980 -10.059 1.00 96.94 94 ILE A O 1
ATOM 729 N N . THR A 1 95 ? 12.328 -8.189 -8.219 1.00 97.44 95 THR A N 1
ATOM 730 C CA . THR A 1 95 ? 11.056 -8.725 -8.713 1.00 97.44 95 THR A CA 1
ATOM 731 C C . THR A 1 95 ? 10.032 -7.615 -8.961 1.00 97.44 95 THR A C 1
ATOM 733 O O . THR A 1 95 ? 9.374 -7.611 -9.999 1.00 97.44 95 THR A O 1
ATOM 736 N N . ALA A 1 96 ? 9.901 -6.655 -8.040 1.00 97.50 96 ALA A N 1
ATOM 737 C CA . ALA A 1 96 ? 8.965 -5.543 -8.190 1.00 97.50 96 ALA A CA 1
ATOM 738 C C . ALA A 1 96 ? 9.336 -4.629 -9.367 1.00 97.50 96 ALA A C 1
ATOM 740 O O . ALA A 1 96 ? 8.460 -4.248 -10.139 1.00 97.50 96 ALA A O 1
ATOM 741 N N . PHE A 1 97 ? 10.623 -4.316 -9.542 1.00 98.00 97 PHE A N 1
ATOM 742 C CA . PHE A 1 97 ? 11.083 -3.511 -10.674 1.00 98.00 97 PHE A CA 1
ATOM 743 C C . PHE A 1 97 ? 10.928 -4.255 -12.001 1.00 98.00 97 PHE A C 1
ATOM 745 O O . PHE A 1 97 ? 10.434 -3.677 -12.967 1.00 98.00 97 PHE A O 1
ATOM 752 N N . ALA A 1 98 ? 11.263 -5.547 -12.036 1.00 98.25 98 ALA A N 1
ATOM 753 C CA . ALA A 1 98 ? 11.082 -6.381 -13.217 1.00 98.25 98 ALA A CA 1
ATOM 754 C C . ALA A 1 98 ? 9.608 -6.489 -13.624 1.00 98.25 98 ALA A C 1
ATOM 756 O O . ALA A 1 98 ? 9.323 -6.430 -14.813 1.00 98.25 98 ALA A O 1
ATOM 757 N N . ASN A 1 99 ? 8.674 -6.587 -12.671 1.00 98.19 99 ASN A N 1
ATOM 758 C CA . ASN A 1 99 ? 7.237 -6.550 -12.960 1.00 98.19 99 ASN A CA 1
ATOM 759 C C . ASN A 1 99 ? 6.821 -5.219 -13.610 1.00 98.19 99 ASN A C 1
ATOM 761 O O . ASN A 1 99 ? 6.222 -5.230 -14.679 1.00 98.19 99 ASN A O 1
ATOM 765 N N . VAL A 1 100 ? 7.192 -4.076 -13.022 1.00 97.81 100 VAL A N 1
ATOM 766 C CA . VAL A 1 100 ? 6.833 -2.759 -13.583 1.00 97.81 100 VAL A CA 1
ATOM 767 C C . VAL A 1 100 ? 7.433 -2.564 -14.977 1.00 97.81 100 VAL A C 1
ATOM 769 O O . VAL A 1 100 ? 6.751 -2.057 -15.865 1.00 97.81 100 VAL A O 1
ATOM 772 N N . LEU A 1 101 ? 8.688 -2.976 -15.178 1.00 98.31 101 LEU A N 1
ATOM 773 C CA . LEU A 1 101 ? 9.356 -2.906 -16.474 1.00 98.31 101 LEU A CA 1
ATOM 774 C C . LEU A 1 101 ? 8.716 -3.858 -17.493 1.00 98.31 101 LEU A C 1
ATOM 776 O O . LEU A 1 101 ? 8.521 -3.466 -18.637 1.00 98.31 101 LEU A O 1
ATOM 780 N N . PHE A 1 102 ? 8.366 -5.083 -17.096 1.00 98.19 102 PHE A N 1
ATOM 781 C CA . PHE A 1 102 ? 7.654 -6.024 -17.958 1.00 98.19 102 PHE A CA 1
ATOM 782 C C . PHE A 1 102 ? 6.330 -5.426 -18.444 1.00 98.19 102 PHE A C 1
ATOM 784 O O . PHE A 1 102 ? 6.137 -5.332 -19.654 1.00 98.19 102 PHE A O 1
ATOM 791 N N . GLU A 1 103 ? 5.487 -4.930 -17.531 1.00 97.38 103 GLU A N 1
ATOM 792 C CA . GLU A 1 103 ? 4.203 -4.307 -17.882 1.00 97.38 103 GLU A CA 1
ATOM 793 C C . GLU A 1 103 ? 4.390 -3.107 -18.828 1.00 97.38 103 GLU A C 1
ATOM 795 O O . GLU A 1 103 ? 3.624 -2.932 -19.773 1.00 97.38 103 GLU A O 1
ATOM 800 N N . ALA A 1 104 ? 5.429 -2.296 -18.601 1.00 97.50 104 ALA A N 1
ATOM 801 C CA . ALA A 1 104 ? 5.724 -1.104 -19.395 1.00 97.50 104 ALA A CA 1
ATOM 802 C C . ALA A 1 104 ? 6.190 -1.425 -20.832 1.00 97.50 104 ALA A C 1
ATOM 804 O O . ALA A 1 104 ? 5.903 -0.673 -21.767 1.00 97.50 104 ALA A O 1
ATOM 805 N N . LEU A 1 105 ? 6.917 -2.533 -21.016 1.00 97.56 105 LEU A N 1
ATOM 806 C CA . LEU A 1 105 ? 7.346 -3.011 -22.335 1.00 97.56 105 LEU A CA 1
ATOM 807 C C . LEU A 1 105 ? 6.224 -3.763 -23.057 1.00 97.56 105 LEU A C 1
ATOM 809 O O . LEU A 1 105 ? 6.042 -3.616 -24.265 1.00 97.56 105 LEU A O 1
ATOM 813 N N . GLU A 1 106 ? 5.460 -4.568 -22.322 1.00 96.56 106 GLU A N 1
ATOM 814 C CA . GLU A 1 106 ? 4.325 -5.326 -22.844 1.00 96.56 106 GLU A CA 1
ATOM 815 C C . GLU A 1 106 ? 3.238 -4.395 -23.389 1.00 96.56 106 GLU A C 1
ATOM 817 O O . GLU A 1 106 ? 2.716 -4.620 -24.485 1.00 96.56 106 GLU A O 1
ATOM 822 N N . SER A 1 107 ? 2.957 -3.303 -22.674 1.00 94.56 107 SER A N 1
ATOM 823 C CA . SER A 1 107 ? 1.974 -2.297 -23.074 1.00 94.56 107 SER A CA 1
ATOM 824 C C . SER A 1 107 ? 2.384 -1.463 -24.296 1.00 94.56 107 SER A C 1
ATOM 826 O O . SER A 1 107 ? 1.548 -0.729 -24.836 1.00 94.56 107 SER A O 1
ATOM 828 N N . GLY A 1 108 ? 3.647 -1.561 -24.732 1.00 94.62 108 GLY A N 1
ATOM 829 C CA . GLY A 1 108 ? 4.219 -0.753 -25.811 1.00 94.62 108 GLY A CA 1
ATOM 830 C C . GLY A 1 108 ? 4.403 0.724 -25.441 1.00 94.62 108 GLY A C 1
ATOM 831 O O . GLY A 1 108 ? 4.481 1.582 -26.326 1.00 94.62 108 GLY A O 1
ATOM 832 N N . ASP A 1 109 ? 4.432 1.047 -24.144 1.00 93.50 109 ASP A N 1
ATOM 833 C CA . ASP A 1 109 ? 4.643 2.420 -23.676 1.00 93.50 109 ASP A CA 1
ATOM 834 C C . ASP A 1 109 ? 6.108 2.851 -23.785 1.00 93.50 109 ASP A C 1
ATOM 836 O O . ASP A 1 109 ? 6.367 4.047 -23.927 1.00 93.50 109 ASP A O 1
ATOM 840 N N . PHE A 1 110 ? 7.026 1.881 -23.772 1.00 97.25 110 PHE A N 1
ATOM 841 C CA . PHE A 1 110 ? 8.466 2.064 -23.943 1.00 97.25 110 PHE A CA 1
ATOM 842 C C . PHE A 1 110 ? 9.025 1.040 -24.922 1.00 97.25 110 PHE A C 1
ATOM 844 O O . PHE A 1 110 ? 8.609 -0.120 -24.931 1.00 97.25 110 PHE A O 1
ATOM 851 N N . GLU A 1 111 ? 10.001 1.452 -25.727 1.00 94.25 111 GLU A N 1
ATOM 852 C CA . GLU A 1 111 ? 10.598 0.566 -26.735 1.00 94.25 111 GLU A CA 1
ATOM 853 C C . GLU A 1 111 ? 11.499 -0.505 -26.109 1.00 94.25 111 GLU A C 1
ATOM 855 O O . GLU A 1 111 ? 11.600 -1.628 -26.602 1.00 94.25 111 GLU A O 1
ATOM 860 N N . ASN A 1 112 ? 12.204 -0.143 -25.037 1.00 94.94 112 ASN A N 1
ATOM 861 C CA . ASN A 1 112 ? 13.180 -0.994 -24.368 1.00 94.94 112 ASN A CA 1
ATOM 862 C C . ASN A 1 112 ? 13.473 -0.488 -22.944 1.00 94.94 112 ASN A C 1
ATOM 864 O O . ASN A 1 112 ? 13.067 0.604 -22.548 1.00 94.94 112 ASN A O 1
ATOM 868 N N . SER A 1 113 ? 14.219 -1.274 -22.163 1.00 95.19 113 SER A N 1
ATOM 869 C CA . SER A 1 113 ? 14.532 -0.946 -20.766 1.00 95.19 113 SER A CA 1
ATOM 870 C C . SER A 1 113 ? 15.307 0.364 -20.585 1.00 95.19 113 SER A C 1
ATOM 872 O O . SER A 1 113 ? 15.183 0.997 -19.542 1.00 95.19 113 SER A O 1
ATOM 874 N N . LYS A 1 114 ? 16.101 0.784 -21.581 1.00 95.44 114 LYS A N 1
ATOM 875 C CA . LYS A 1 114 ? 16.880 2.027 -21.510 1.00 95.44 114 LYS A CA 1
ATOM 876 C C . LYS A 1 114 ? 15.989 3.254 -21.693 1.00 95.44 114 LYS A C 1
ATOM 878 O O . LYS A 1 114 ? 16.175 4.238 -20.988 1.00 95.44 114 LYS A O 1
ATOM 883 N N . ASP A 1 115 ? 15.029 3.181 -22.610 1.00 96.88 115 ASP A N 1
ATOM 884 C CA . ASP A 1 115 ? 13.997 4.208 -22.781 1.00 96.88 115 ASP A CA 1
ATOM 885 C C . ASP A 1 115 ? 13.188 4.395 -21.484 1.00 96.88 115 ASP A C 1
ATOM 887 O O . ASP A 1 115 ? 13.065 5.507 -20.969 1.00 96.88 115 ASP A O 1
ATOM 891 N N . PHE A 1 116 ? 12.773 3.284 -20.865 1.00 97.38 116 PHE A N 1
ATOM 892 C CA . PHE A 1 116 ? 12.107 3.308 -19.562 1.00 97.38 116 PHE A CA 1
ATOM 893 C C . PHE A 1 116 ? 12.958 3.961 -18.459 1.00 97.38 116 PHE A C 1
ATOM 895 O O . PHE A 1 116 ? 12.479 4.855 -17.762 1.00 97.38 116 PHE A O 1
ATOM 902 N N . GLU A 1 117 ? 14.227 3.567 -18.315 1.00 95.38 117 GLU A N 1
ATOM 903 C CA . GLU A 1 117 ? 15.130 4.148 -17.310 1.00 95.38 117 GLU A CA 1
ATOM 904 C C . GLU A 1 117 ? 15.342 5.650 -17.516 1.00 95.38 117 GLU A C 1
ATOM 906 O O . GLU A 1 117 ? 15.294 6.423 -16.559 1.00 95.38 117 GLU A O 1
ATOM 911 N N . ASN A 1 118 ? 15.531 6.081 -18.765 1.00 96.38 118 ASN A N 1
ATOM 912 C CA . ASN A 1 118 ? 15.698 7.494 -19.090 1.00 96.38 118 ASN A CA 1
ATOM 913 C C . ASN A 1 118 ? 14.462 8.312 -18.686 1.00 96.38 118 ASN A C 1
ATOM 915 O O . ASN A 1 118 ? 14.603 9.432 -18.196 1.00 96.38 118 ASN A O 1
ATOM 919 N N . ALA A 1 119 ? 13.260 7.756 -18.863 1.00 96.06 119 ALA A N 1
ATOM 920 C CA . ALA A 1 119 ? 12.014 8.413 -18.485 1.00 96.06 119 ALA A CA 1
ATOM 921 C C . ALA A 1 119 ? 11.794 8.462 -16.962 1.00 96.06 119 ALA A C 1
ATOM 923 O O . ALA A 1 119 ? 11.268 9.452 -16.438 1.00 96.06 119 ALA A O 1
ATOM 924 N N . ILE A 1 120 ? 12.214 7.420 -16.233 1.00 95.50 120 ILE A N 1
ATOM 925 C CA . ILE A 1 120 ? 12.250 7.443 -14.763 1.00 95.50 120 ILE A CA 1
ATOM 926 C C . ILE A 1 120 ? 13.184 8.564 -14.294 1.00 95.50 120 ILE A C 1
ATOM 928 O O . ILE A 1 120 ? 12.770 9.382 -13.464 1.00 95.50 120 ILE A O 1
ATOM 932 N N . GLY A 1 121 ? 14.389 8.646 -14.862 1.00 94.06 121 GLY A N 1
ATOM 933 C CA . GLY A 1 121 ? 15.444 9.551 -14.409 1.00 94.06 121 GLY A CA 1
ATOM 934 C C . GLY A 1 121 ? 16.026 9.143 -13.050 1.00 94.06 121 GLY A C 1
ATOM 935 O O . GLY A 1 121 ? 15.662 8.120 -12.479 1.00 94.06 121 GLY A O 1
ATOM 936 N N . ASP A 1 122 ? 16.930 9.954 -12.500 1.00 91.81 122 ASP A N 1
ATOM 937 C CA . ASP A 1 122 ? 17.559 9.678 -11.201 1.00 91.81 122 ASP A CA 1
ATOM 938 C C . ASP A 1 122 ? 16.885 10.489 -10.086 1.00 91.81 122 ASP A C 1
ATOM 940 O O . ASP A 1 122 ? 17.395 11.508 -9.616 1.00 91.81 122 ASP A O 1
ATOM 944 N N . ILE A 1 123 ? 15.701 10.034 -9.661 1.00 92.50 123 ILE A N 1
ATOM 945 C CA . ILE A 1 123 ? 14.925 10.736 -8.627 1.00 92.50 123 ILE A CA 1
ATOM 946 C C . ILE A 1 123 ? 15.675 10.835 -7.291 1.00 92.50 123 ILE A C 1
ATOM 948 O O . ILE A 1 123 ? 15.505 11.802 -6.548 1.00 92.50 123 ILE A O 1
ATOM 952 N N . VAL A 1 124 ? 16.515 9.849 -6.974 1.00 90.75 124 VAL A N 1
ATOM 953 C CA . VAL A 1 124 ? 17.303 9.835 -5.738 1.00 90.75 124 VAL A CA 1
ATOM 954 C C . VAL A 1 124 ? 18.328 10.962 -5.760 1.00 90.75 124 VAL A C 1
ATOM 956 O O . VAL A 1 124 ? 18.432 11.715 -4.790 1.00 90.75 124 VAL A O 1
ATOM 959 N N . LYS A 1 125 ? 19.017 11.147 -6.888 1.00 91.31 125 LYS A N 1
ATOM 960 C CA . LYS A 1 125 ? 19.910 12.287 -7.091 1.00 91.31 125 LYS A CA 1
ATOM 961 C C . LYS A 1 125 ? 19.157 13.617 -7.094 1.00 91.31 125 LYS A C 1
ATOM 963 O O . LYS A 1 125 ? 19.627 14.567 -6.473 1.00 91.31 125 LYS A O 1
ATOM 968 N N . ASP A 1 126 ? 17.983 13.680 -7.719 1.00 91.69 126 ASP A N 1
ATOM 969 C CA . ASP A 1 126 ? 17.157 14.893 -7.770 1.00 91.69 126 ASP A CA 1
ATOM 970 C C . ASP A 1 126 ? 16.677 15.354 -6.383 1.00 91.69 126 ASP A C 1
ATOM 972 O O . ASP A 1 126 ? 16.476 16.550 -6.150 1.00 91.69 126 ASP A O 1
ATOM 976 N N . LEU A 1 127 ? 16.461 14.425 -5.451 1.00 92.69 127 LEU A N 1
ATOM 977 C CA . LEU A 1 127 ? 16.099 14.729 -4.062 1.00 92.69 127 LEU A CA 1
ATOM 978 C C . LEU A 1 127 ? 17.318 15.104 -3.194 1.00 92.69 127 LEU A C 1
ATOM 980 O O . LEU A 1 127 ? 17.161 15.765 -2.161 1.00 92.69 127 LEU A O 1
ATOM 984 N N . GLY A 1 128 ? 18.522 14.745 -3.646 1.00 88.69 128 GLY A N 1
ATOM 985 C CA . GLY A 1 128 ? 19.808 15.097 -3.051 1.00 88.69 128 GLY A CA 1
ATOM 986 C C . GLY A 1 128 ? 20.371 14.044 -2.093 1.00 88.69 128 GLY A C 1
ATOM 987 O O . GLY A 1 128 ? 19.643 13.338 -1.391 1.00 88.69 128 GLY A O 1
ATOM 988 N N . GLU A 1 129 ? 21.704 13.983 -2.024 1.00 76.88 129 GLU A N 1
ATOM 989 C CA . GLU A 1 129 ? 22.435 13.152 -1.064 1.00 76.88 129 GLU A CA 1
ATOM 990 C C . GLU A 1 129 ? 22.031 13.564 0.366 1.00 76.88 129 GLU A C 1
ATOM 992 O O . GLU A 1 129 ? 22.132 14.738 0.725 1.00 76.88 129 GLU A O 1
ATOM 997 N N . ASN A 1 130 ? 21.565 12.615 1.187 1.00 83.75 130 ASN A N 1
ATOM 998 C CA . ASN A 1 130 ? 20.967 12.803 2.527 1.00 83.75 130 ASN A CA 1
ATOM 999 C C . ASN A 1 130 ? 19.474 13.176 2.581 1.00 83.75 130 ASN A C 1
ATOM 1001 O O . ASN A 1 130 ? 19.000 13.614 3.633 1.00 83.75 130 ASN A O 1
ATOM 1005 N N . PHE A 1 131 ? 18.709 13.003 1.501 1.00 91.31 131 PHE A N 1
ATOM 1006 C CA . PHE A 1 131 ? 17.250 13.154 1.549 1.00 91.31 131 PHE A CA 1
ATOM 1007 C C . PHE A 1 131 ? 16.597 12.355 2.697 1.00 91.31 131 PHE A C 1
ATOM 1009 O O . PHE A 1 131 ? 15.732 12.874 3.400 1.00 91.31 131 PHE A O 1
ATOM 1016 N N . ASP A 1 132 ? 17.074 11.137 2.946 1.00 88.06 132 ASP A N 1
ATOM 1017 C CA . ASP A 1 132 ? 16.594 10.228 3.991 1.00 88.06 132 ASP A CA 1
ATOM 1018 C C . ASP A 1 132 ? 16.862 10.690 5.429 1.00 88.06 132 ASP A C 1
ATOM 1020 O O . ASP A 1 132 ? 16.184 10.246 6.357 1.00 88.06 132 ASP A O 1
ATOM 1024 N N . LYS A 1 133 ? 17.820 11.603 5.617 1.00 89.25 133 LYS A N 1
ATOM 1025 C CA . LYS A 1 133 ? 18.150 12.215 6.913 1.00 89.25 133 LYS A CA 1
ATOM 1026 C C . LYS A 1 133 ? 17.350 13.486 7.193 1.00 89.25 133 LYS A C 1
ATOM 1028 O O . LYS A 1 133 ? 17.425 14.019 8.300 1.00 89.25 133 LYS A O 1
ATOM 1033 N N . ARG A 1 134 ? 16.609 14.007 6.208 1.00 93.19 134 ARG A N 1
ATOM 1034 C CA . ARG A 1 134 ? 15.753 15.189 6.393 1.00 93.19 134 ARG A CA 1
ATOM 1035 C C . ARG A 1 134 ? 14.565 14.858 7.287 1.00 93.19 134 ARG A C 1
ATOM 1037 O O . ARG A 1 134 ? 14.166 13.703 7.412 1.00 93.19 134 ARG A O 1
ATOM 1044 N N . SER A 1 135 ? 13.957 15.889 7.870 1.00 93.44 135 SER A N 1
ATOM 1045 C CA . SER A 1 135 ? 12.744 15.711 8.672 1.00 93.44 135 SER A CA 1
ATOM 1046 C C . SER A 1 135 ? 11.600 15.122 7.839 1.00 93.44 135 SER A C 1
ATOM 1048 O O . SER A 1 135 ? 11.446 15.444 6.660 1.00 93.44 135 SER A O 1
ATOM 1050 N N . ASN A 1 136 ? 10.730 14.331 8.470 1.00 91.50 136 ASN A N 1
ATOM 1051 C CA . ASN A 1 136 ? 9.567 13.734 7.805 1.00 91.50 136 ASN A CA 1
ATOM 1052 C C . ASN A 1 136 ? 8.667 14.774 7.111 1.00 91.50 136 ASN A C 1
ATOM 1054 O O . ASN A 1 136 ? 8.168 14.542 6.011 1.00 91.50 136 ASN A O 1
ATOM 1058 N N . LYS A 1 137 ? 8.500 15.959 7.713 1.00 92.56 137 LYS A N 1
ATOM 1059 C CA . LYS A 1 137 ? 7.746 17.069 7.110 1.00 92.56 137 LYS A CA 1
ATOM 1060 C C . LYS A 1 137 ? 8.393 17.559 5.812 1.00 92.56 137 LYS A C 1
ATOM 1062 O O . LYS A 1 137 ? 7.698 17.827 4.834 1.00 92.56 137 LYS A O 1
ATOM 1067 N N . GLU A 1 138 ? 9.714 17.683 5.802 1.00 94.31 138 GLU A N 1
ATOM 1068 C CA . GLU A 1 138 ? 10.460 18.154 4.639 1.00 94.31 138 GLU A CA 1
ATOM 1069 C C . GLU A 1 138 ? 10.505 17.110 3.522 1.00 94.31 138 GLU A C 1
ATOM 1071 O O . GLU A 1 138 ? 10.308 17.464 2.361 1.00 94.31 138 GLU A O 1
ATOM 1076 N N . GLN A 1 139 ? 10.682 15.832 3.869 1.00 95.38 139 GLN A N 1
ATOM 1077 C CA . GLN A 1 139 ? 10.625 14.737 2.904 1.00 95.38 139 GLN A CA 1
ATOM 1078 C C . GLN A 1 139 ? 9.289 14.725 2.154 1.00 95.38 139 GLN A C 1
ATOM 1080 O O . GLN A 1 139 ? 9.273 14.744 0.923 1.00 95.38 139 GLN A O 1
ATOM 1085 N N . LYS A 1 140 ? 8.167 14.766 2.887 1.00 95.25 140 LYS A N 1
ATOM 1086 C CA . LYS A 1 140 ? 6.818 14.807 2.301 1.00 95.25 140 LYS A CA 1
ATOM 1087 C C . LYS A 1 140 ? 6.627 16.009 1.377 1.00 95.25 140 LYS A C 1
ATOM 1089 O O . LYS A 1 140 ? 6.137 15.843 0.263 1.00 95.25 140 LYS A O 1
ATOM 1094 N N . ARG A 1 141 ? 7.069 17.201 1.801 1.00 95.81 141 ARG A N 1
ATOM 1095 C CA . ARG A 1 141 ? 7.000 18.423 0.981 1.00 95.81 141 ARG A CA 1
ATOM 1096 C C . ARG A 1 141 ? 7.743 18.253 -0.348 1.00 95.81 141 ARG A C 1
ATOM 1098 O O . ARG A 1 141 ? 7.164 18.502 -1.398 1.00 95.81 141 ARG A O 1
ATOM 1105 N N . LEU A 1 142 ? 8.998 17.804 -0.306 1.00 96.50 142 LEU A N 1
ATOM 1106 C CA . LEU A 1 142 ? 9.830 17.645 -1.503 1.00 96.50 142 LEU A CA 1
ATOM 1107 C C . LEU A 1 142 ? 9.280 16.571 -2.455 1.00 96.50 142 LEU A C 1
ATOM 1109 O O . LEU A 1 142 ? 9.257 16.774 -3.666 1.00 96.50 142 LEU A O 1
ATOM 1113 N N . LEU A 1 143 ? 8.788 15.446 -1.927 1.00 97.88 143 LEU A N 1
ATOM 1114 C CA . LEU A 1 143 ? 8.167 14.396 -2.745 1.00 97.88 143 LEU A CA 1
ATOM 1115 C C . LEU A 1 143 ? 6.891 14.894 -3.426 1.00 97.88 143 LEU A C 1
ATOM 1117 O O . LEU A 1 143 ? 6.688 14.647 -4.615 1.00 97.88 143 LEU A O 1
ATOM 1121 N N . LYS A 1 144 ? 6.063 15.651 -2.703 1.00 97.44 144 LYS A N 1
ATOM 1122 C CA . LYS A 1 144 ? 4.871 16.287 -3.264 1.00 97.44 144 LYS A CA 1
ATOM 1123 C C . LYS A 1 144 ? 5.217 17.297 -4.357 1.00 97.44 144 LYS A C 1
ATOM 1125 O O . LYS A 1 144 ? 4.570 17.298 -5.397 1.00 97.44 144 LYS A O 1
ATOM 1130 N N . GLU A 1 145 ? 6.258 18.108 -4.174 1.00 96.25 145 GLU A N 1
ATOM 1131 C CA . GLU A 1 145 ? 6.748 19.030 -5.210 1.00 96.25 145 GLU A CA 1
ATOM 1132 C C . GLU A 1 145 ? 7.172 18.281 -6.479 1.00 96.25 145 GLU A C 1
ATOM 1134 O O . GLU A 1 145 ? 6.764 18.649 -7.581 1.00 96.25 145 GLU A O 1
ATOM 1139 N N . ARG A 1 146 ? 7.905 17.167 -6.339 1.00 95.81 146 ARG A N 1
ATOM 1140 C CA . ARG A 1 146 ? 8.252 16.302 -7.480 1.00 95.81 146 ARG A CA 1
ATOM 1141 C C . ARG A 1 146 ? 7.013 15.716 -8.155 1.00 95.81 146 ARG A C 1
ATOM 1143 O O . ARG A 1 146 ? 6.958 15.673 -9.386 1.00 95.81 146 ARG A O 1
ATOM 1150 N N . ARG A 1 147 ? 6.004 15.308 -7.379 1.00 96.69 147 ARG A N 1
ATOM 1151 C CA . ARG A 1 147 ? 4.738 14.803 -7.924 1.00 96.69 147 ARG A CA 1
ATOM 1152 C C . ARG A 1 147 ? 3.946 15.882 -8.664 1.00 96.69 147 ARG A C 1
ATOM 1154 O O . ARG A 1 147 ? 3.383 15.573 -9.713 1.00 96.69 147 ARG A O 1
ATOM 1161 N N . LEU A 1 148 ? 3.922 17.118 -8.161 1.00 96.81 148 LEU A N 1
ATOM 1162 C CA . LEU A 1 148 ? 3.255 18.260 -8.797 1.00 96.81 148 LEU A CA 1
ATOM 1163 C C . LEU A 1 148 ? 3.894 18.619 -10.140 1.00 96.81 148 LEU A C 1
ATOM 1165 O O . LEU A 1 148 ? 3.173 18.797 -11.117 1.00 96.81 148 LEU A O 1
ATOM 1169 N N . ILE A 1 149 ? 5.229 18.651 -10.217 1.00 94.81 149 ILE A N 1
ATOM 1170 C CA . ILE A 1 149 ? 5.947 18.866 -11.486 1.00 94.81 149 ILE A CA 1
ATOM 1171 C C . ILE A 1 149 ? 5.564 17.779 -12.497 1.00 94.81 149 ILE A C 1
ATOM 1173 O O . ILE A 1 149 ? 5.247 18.067 -13.649 1.00 94.81 149 ILE A O 1
ATOM 1177 N N . ALA A 1 150 ? 5.540 16.518 -12.063 1.00 95.12 150 ALA A N 1
ATOM 1178 C CA . ALA A 1 150 ? 5.179 15.422 -12.951 1.00 95.12 150 ALA A CA 1
ATOM 1179 C C . ALA A 1 150 ? 3.701 15.471 -13.392 1.00 95.12 150 ALA A C 1
ATOM 1181 O O . ALA A 1 150 ? 3.395 15.115 -14.527 1.00 95.12 150 ALA A O 1
ATOM 1182 N N . GLU A 1 151 ? 2.798 15.960 -12.533 1.00 95.56 151 GLU A N 1
ATOM 1183 C CA . GLU A 1 151 ? 1.392 16.202 -12.881 1.00 95.56 151 GLU A CA 1
ATOM 1184 C C . GLU A 1 151 ? 1.238 17.321 -13.916 1.00 95.56 151 GLU A C 1
ATOM 1186 O O . GLU A 1 151 ? 0.423 17.216 -14.828 1.00 95.56 151 GLU A O 1
ATOM 1191 N N . GLN A 1 152 ? 2.023 18.393 -13.794 1.00 95.56 152 GLN A N 1
ATOM 1192 C CA . GLN A 1 152 ? 2.029 19.485 -14.767 1.00 95.56 152 GLN A CA 1
ATOM 1193 C C . GLN A 1 152 ? 2.520 19.008 -16.136 1.00 95.56 152 GLN A C 1
ATOM 1195 O O . GLN A 1 152 ? 1.906 19.340 -17.150 1.00 95.56 152 GLN A O 1
ATOM 1200 N N . ASN A 1 153 ? 3.566 18.179 -16.172 1.00 95.81 153 ASN A N 1
ATOM 1201 C CA . ASN A 1 153 ? 4.050 17.579 -17.415 1.00 95.81 153 ASN A CA 1
ATOM 1202 C C . ASN A 1 153 ? 2.994 16.664 -18.054 1.00 95.81 153 ASN A C 1
ATOM 1204 O O . ASN A 1 153 ? 2.708 16.807 -19.240 1.00 95.81 153 ASN A O 1
ATOM 1208 N N . LEU A 1 154 ? 2.341 15.805 -17.260 1.00 96.31 154 LEU A N 1
ATOM 1209 C CA . LEU A 1 154 ? 1.225 14.976 -17.724 1.00 96.31 154 LEU A CA 1
ATOM 1210 C C . LEU A 1 154 ? 0.103 15.833 -18.328 1.00 96.31 154 LEU A C 1
ATOM 1212 O O . LEU A 1 154 ? -0.336 15.569 -19.443 1.00 96.31 154 LEU A O 1
ATOM 1216 N N . LYS A 1 155 ? -0.338 16.884 -17.626 1.00 95.69 155 LYS A N 1
ATOM 1217 C CA . LYS A 1 155 ? -1.379 17.802 -18.122 1.00 95.69 155 LYS A CA 1
ATOM 1218 C C . LYS A 1 155 ? -0.965 18.497 -19.417 1.00 95.69 155 LYS A C 1
ATOM 1220 O O . LYS A 1 155 ? -1.790 18.641 -20.309 1.00 95.69 155 LYS A O 1
ATOM 1225 N N . SER A 1 156 ? 0.303 18.879 -19.534 1.00 96.94 156 SER A N 1
ATOM 1226 C CA . SER A 1 156 ? 0.833 19.546 -20.727 1.00 96.94 156 SER A CA 1
ATOM 1227 C C . SER A 1 156 ? 0.840 18.612 -21.941 1.00 96.94 156 SER A C 1
ATOM 1229 O O . SER A 1 156 ? 0.476 19.022 -23.039 1.00 96.94 156 SER A O 1
ATOM 1231 N N . GLU A 1 157 ? 1.190 17.339 -21.749 1.00 97.06 157 GLU A N 1
ATOM 1232 C CA . GLU A 1 157 ? 1.126 16.332 -22.814 1.00 97.06 157 GLU A CA 1
ATOM 1233 C C . GLU A 1 157 ? -0.308 15.965 -23.211 1.00 97.06 157 GLU A C 1
ATOM 1235 O O . GLU A 1 157 ? -0.583 15.749 -24.389 1.00 97.06 157 GLU A O 1
ATOM 1240 N N . LEU A 1 158 ? -1.235 15.926 -22.250 1.00 96.62 158 LEU A N 1
ATOM 1241 C CA . LEU A 1 158 ? -2.656 15.721 -22.537 1.00 96.62 158 LEU A CA 1
ATOM 1242 C C . LEU A 1 158 ? -3.262 16.906 -23.303 1.00 96.62 158 LEU A C 1
ATOM 1244 O O . LEU A 1 158 ? -4.063 16.709 -24.212 1.00 96.62 158 LEU A O 1
ATOM 1248 N N . GLU A 1 159 ? -2.847 18.130 -22.987 1.00 96.69 159 GLU A N 1
ATOM 1249 C CA . GLU A 1 159 ? -3.279 19.329 -23.709 1.00 96.69 159 GLU A CA 1
ATOM 1250 C C . GLU A 1 159 ? -2.754 19.343 -25.154 1.00 96.69 159 GLU A C 1
ATOM 1252 O O . GLU A 1 159 ? -3.462 19.761 -26.070 1.00 96.69 159 GLU A O 1
ATOM 1257 N N . ALA A 1 160 ? -1.544 18.828 -25.390 1.00 96.69 160 ALA A N 1
ATOM 1258 C CA . ALA A 1 160 ? -0.946 18.757 -26.724 1.00 96.69 160 ALA A CA 1
ATOM 1259 C C . ALA A 1 160 ? -1.716 17.842 -27.697 1.00 96.69 160 ALA A C 1
ATOM 1261 O O . ALA A 1 160 ? -1.604 18.011 -28.909 1.00 96.69 160 ALA A O 1
ATOM 1262 N N . ILE A 1 161 ? -2.510 16.896 -27.184 1.00 97.06 161 ILE A N 1
ATOM 1263 C CA . ILE A 1 161 ? -3.317 15.973 -27.996 1.00 97.06 161 ILE A CA 1
ATOM 1264 C C . ILE A 1 161 ? -4.793 16.384 -28.106 1.00 97.06 161 ILE A C 1
ATOM 1266 O O . ILE A 1 161 ? -5.588 15.642 -28.682 1.00 97.06 161 ILE A O 1
ATOM 1270 N N . LYS A 1 162 ? -5.194 17.540 -27.559 1.00 95.06 162 LYS A N 1
ATOM 1271 C CA . LYS A 1 162 ? -6.615 17.929 -27.466 1.00 95.06 162 LYS A CA 1
ATOM 1272 C C . LYS A 1 162 ? -7.313 18.087 -28.820 1.00 95.06 162 LYS A C 1
ATOM 1274 O O . LYS A 1 162 ? -8.512 17.825 -28.903 1.00 95.06 162 LYS A O 1
ATOM 1279 N N . GLU A 1 163 ? -6.544 18.494 -29.832 1.00 95.19 163 GLU A N 1
ATOM 1280 C CA . GLU A 1 163 ? -6.995 18.762 -31.204 1.00 95.19 163 GLU A CA 1
ATOM 1281 C C . GLU A 1 163 ? -7.044 17.491 -32.069 1.00 95.19 163 GLU A C 1
ATOM 1283 O O . GLU A 1 163 ? -7.470 17.548 -33.222 1.00 95.19 163 GLU A O 1
ATOM 1288 N N . LEU A 1 164 ? -6.604 16.337 -31.545 1.00 96.00 164 LEU A N 1
ATOM 1289 C CA . LEU A 1 164 ? -6.757 15.065 -32.249 1.00 96.00 164 LEU A CA 1
ATOM 1290 C C . LEU A 1 164 ? -8.244 14.680 -32.366 1.00 96.00 164 LEU A C 1
ATOM 1292 O O . LEU A 1 164 ? -9.036 15.008 -31.472 1.00 96.00 164 LEU A O 1
ATOM 1296 N N . PRO A 1 165 ? -8.625 13.921 -33.413 1.00 97.00 165 PRO A N 1
ATOM 1297 C CA . PRO A 1 165 ? -9.941 13.292 -33.496 1.00 97.00 165 PRO A CA 1
ATOM 1298 C C . PRO A 1 165 ? -10.265 12.494 -32.228 1.00 97.00 165 PRO A C 1
ATOM 1300 O O . PRO A 1 165 ? -9.373 11.905 -31.623 1.00 97.00 165 PRO A O 1
ATOM 1303 N N . GLU A 1 166 ? -11.537 12.444 -31.824 1.00 94.94 166 GLU A N 1
ATOM 1304 C CA . GLU A 1 166 ? -11.950 11.898 -30.520 1.00 94.94 166 GLU A CA 1
ATOM 1305 C C . GLU A 1 166 ? -11.434 10.473 -30.253 1.00 94.94 166 GLU A C 1
ATOM 1307 O O . GLU A 1 166 ? -10.914 10.203 -29.168 1.00 94.94 166 GLU A O 1
ATOM 1312 N N . GLU A 1 167 ? -11.517 9.585 -31.247 1.00 94.38 167 GLU A N 1
ATOM 1313 C CA . GLU A 1 167 ? -11.045 8.201 -31.135 1.00 94.38 167 GLU A CA 1
ATOM 1314 C C . GLU A 1 167 ? -9.520 8.122 -30.961 1.00 94.38 167 GLU A C 1
ATOM 1316 O O . GLU A 1 167 ? -9.022 7.428 -30.070 1.00 94.38 167 GLU A O 1
ATOM 1321 N N . GLU A 1 168 ? -8.766 8.882 -31.758 1.00 95.75 168 GLU A N 1
ATOM 1322 C CA . GLU A 1 168 ? -7.303 8.946 -31.673 1.00 95.75 168 GLU A CA 1
ATOM 1323 C C . GLU A 1 168 ? -6.847 9.582 -30.356 1.00 95.75 168 GLU A C 1
ATOM 1325 O O . GLU A 1 168 ? -5.934 9.077 -29.694 1.00 95.75 168 GLU A O 1
ATOM 1330 N N . ARG A 1 169 ? -7.532 10.647 -29.927 1.00 96.19 169 ARG A N 1
ATOM 1331 C CA . ARG A 1 169 ? -7.297 11.330 -28.655 1.00 96.19 169 ARG A CA 1
ATOM 1332 C C . ARG A 1 169 ? -7.508 10.391 -27.477 1.00 96.19 169 ARG A C 1
ATOM 1334 O O . ARG A 1 169 ? -6.664 10.354 -26.588 1.00 96.19 169 ARG A O 1
ATOM 1341 N N . ALA A 1 170 ? -8.586 9.605 -27.466 1.00 95.94 170 ALA A N 1
ATOM 1342 C CA . ALA A 1 170 ? -8.868 8.664 -26.383 1.00 95.94 170 ALA A CA 1
ATOM 1343 C C . ALA A 1 170 ? -7.779 7.581 -26.261 1.00 95.94 170 ALA A C 1
ATOM 1345 O O . ALA A 1 170 ? -7.348 7.238 -25.153 1.00 95.94 170 ALA A O 1
ATOM 1346 N N . VAL A 1 171 ? -7.290 7.063 -27.395 1.00 95.44 171 VAL A N 1
ATOM 1347 C CA . VAL A 1 171 ? -6.181 6.095 -27.427 1.00 95.44 171 VAL A CA 1
ATOM 1348 C C . VAL A 1 171 ? -4.878 6.737 -26.939 1.00 95.44 171 VAL A C 1
ATOM 1350 O O . VAL A 1 171 ? -4.183 6.152 -26.100 1.00 95.44 171 VAL A O 1
ATOM 1353 N N . ALA A 1 172 ? -4.563 7.945 -27.412 1.00 96.38 172 ALA A N 1
ATOM 1354 C CA . ALA A 1 172 ? -3.371 8.688 -27.015 1.00 96.38 172 ALA A CA 1
ATOM 1355 C C . ALA A 1 172 ? -3.391 9.057 -25.523 1.00 96.38 172 ALA A C 1
ATOM 1357 O O . ALA A 1 172 ? -2.414 8.801 -24.821 1.00 96.38 172 ALA A O 1
ATOM 1358 N N . GLU A 1 173 ? -4.511 9.562 -25.003 1.00 97.06 173 GLU A N 1
ATOM 1359 C CA . GLU A 1 173 ? -4.688 9.887 -23.584 1.00 97.06 173 GLU A CA 1
ATOM 1360 C C . GLU A 1 173 ? -4.465 8.652 -22.705 1.00 97.06 173 GLU A C 1
ATOM 1362 O O . GLU A 1 173 ? -3.705 8.702 -21.731 1.00 97.06 173 GLU A O 1
ATOM 1367 N N . LYS A 1 174 ? -5.074 7.516 -23.068 1.00 95.81 174 LYS A N 1
ATOM 1368 C CA . LYS A 1 174 ? -4.899 6.259 -22.333 1.00 95.81 174 LYS A CA 1
ATOM 1369 C C . LYS A 1 174 ? -3.434 5.825 -22.308 1.00 95.81 174 LYS A C 1
ATOM 1371 O O . LYS A 1 174 ? -2.946 5.412 -21.254 1.00 95.81 174 LYS A O 1
ATOM 1376 N N . ARG A 1 175 ? -2.729 5.938 -23.440 1.00 96.19 175 ARG A N 1
ATOM 1377 C CA . ARG A 1 175 ? -1.296 5.628 -23.544 1.00 96.19 175 ARG A CA 1
ATOM 1378 C C . ARG A 1 175 ? -0.455 6.565 -22.676 1.00 96.19 175 ARG A C 1
ATOM 1380 O O . ARG A 1 175 ? 0.350 6.080 -21.889 1.00 96.19 175 ARG A O 1
ATOM 1387 N N . ILE A 1 176 ? -0.665 7.881 -22.762 1.00 97.56 176 ILE A N 1
ATOM 1388 C CA . ILE A 1 176 ? 0.079 8.882 -21.977 1.00 97.56 176 ILE A CA 1
ATOM 1389 C C . ILE A 1 176 ? -0.101 8.615 -20.479 1.00 97.56 176 ILE A C 1
ATOM 1391 O O . ILE A 1 176 ? 0.886 8.468 -19.756 1.00 97.56 176 ILE A O 1
ATOM 1395 N N . ARG A 1 177 ? -1.345 8.474 -20.002 1.00 96.94 177 ARG A N 1
ATOM 1396 C CA . ARG A 1 177 ? -1.625 8.212 -18.579 1.00 96.94 177 ARG A CA 1
ATOM 1397 C C . ARG A 1 177 ? -0.982 6.914 -18.093 1.00 96.94 177 ARG A C 1
ATOM 1399 O O . ARG A 1 177 ? -0.400 6.888 -17.010 1.00 96.94 177 ARG A O 1
ATOM 1406 N N . ARG A 1 178 ? -1.053 5.844 -18.891 1.00 96.81 178 ARG A N 1
ATOM 1407 C CA . ARG A 1 178 ? -0.432 4.554 -18.559 1.00 96.81 178 ARG A CA 1
ATOM 1408 C C . ARG A 1 178 ? 1.096 4.653 -18.519 1.00 96.81 178 ARG A C 1
ATOM 1410 O O . ARG A 1 178 ? 1.695 4.216 -17.539 1.00 96.81 178 ARG A O 1
ATOM 1417 N N . ARG A 1 179 ? 1.718 5.331 -19.489 1.00 97.75 179 ARG A N 1
ATOM 1418 C CA . ARG A 1 179 ? 3.165 5.598 -19.501 1.00 97.75 179 ARG A CA 1
ATOM 1419 C C . ARG A 1 179 ? 3.612 6.347 -18.241 1.00 97.75 179 ARG A C 1
ATOM 1421 O O . ARG A 1 179 ? 4.557 5.920 -17.582 1.00 97.75 179 ARG A O 1
ATOM 1428 N N . TYR A 1 180 ? 2.909 7.416 -17.856 1.00 97.75 180 TYR A N 1
ATOM 1429 C CA . TYR A 1 180 ? 3.200 8.154 -16.618 1.00 97.75 180 TYR A CA 1
ATOM 1430 C C . TYR A 1 180 ? 3.032 7.291 -15.364 1.00 97.75 180 TYR A C 1
ATOM 1432 O O . TYR A 1 180 ? 3.874 7.351 -14.469 1.00 97.75 180 TYR A O 1
ATOM 1440 N N . ARG A 1 181 ? 2.012 6.427 -15.315 1.00 97.69 181 ARG A N 1
ATOM 1441 C CA . ARG A 1 181 ? 1.832 5.460 -14.222 1.00 97.69 181 ARG A CA 1
ATOM 1442 C C . ARG A 1 181 ? 3.048 4.533 -14.071 1.00 97.69 181 ARG A C 1
ATOM 1444 O O . ARG A 1 181 ? 3.513 4.331 -12.950 1.00 97.69 181 ARG A O 1
ATOM 1451 N N . HIS A 1 182 ? 3.613 4.026 -15.171 1.00 97.94 182 HIS A N 1
ATOM 1452 C CA . HIS A 1 182 ? 4.843 3.220 -15.134 1.00 97.94 182 HIS A CA 1
ATOM 1453 C C . HIS A 1 182 ? 6.060 4.027 -14.647 1.00 97.94 182 HIS A C 1
ATOM 1455 O O . HIS A 1 182 ? 6.812 3.538 -13.803 1.00 97.94 182 HIS A O 1
ATOM 1461 N N . ILE A 1 183 ? 6.219 5.280 -15.096 1.00 98.06 183 ILE A N 1
ATOM 1462 C CA . ILE A 1 183 ? 7.287 6.188 -14.629 1.00 98.06 183 ILE A CA 1
ATOM 1463 C C . ILE A 1 183 ? 7.184 6.420 -13.116 1.00 98.06 183 ILE A C 1
ATOM 1465 O O . ILE A 1 183 ? 8.181 6.325 -12.399 1.00 98.06 183 ILE A O 1
ATOM 1469 N N . PHE A 1 184 ? 5.978 6.691 -12.610 1.00 98.38 184 PHE A N 1
ATOM 1470 C CA . PHE A 1 184 ? 5.731 6.912 -11.184 1.00 98.38 184 PHE A CA 1
ATOM 1471 C C . PHE A 1 184 ? 6.095 5.690 -10.345 1.00 98.38 184 PHE A C 1
ATOM 1473 O O . PHE A 1 184 ? 6.787 5.823 -9.335 1.00 98.38 184 PHE A O 1
ATOM 1480 N N . ARG A 1 185 ? 5.695 4.492 -10.788 1.00 98.38 185 ARG A N 1
ATOM 1481 C CA . ARG A 1 185 ? 6.058 3.231 -10.129 1.00 98.38 185 ARG A CA 1
ATOM 1482 C C . ARG A 1 185 ? 7.568 2.990 -10.127 1.00 98.38 185 ARG A C 1
ATOM 1484 O O . ARG A 1 185 ? 8.105 2.593 -9.096 1.00 98.38 185 ARG A O 1
ATOM 1491 N N . GLY A 1 186 ? 8.255 3.272 -11.236 1.00 97.94 186 GLY A N 1
ATOM 1492 C CA . GLY A 1 186 ? 9.713 3.168 -11.331 1.00 97.94 186 GLY A CA 1
ATOM 1493 C C . GLY A 1 186 ? 10.436 4.084 -10.339 1.00 97.94 186 GLY A C 1
ATOM 1494 O O . GLY A 1 186 ? 11.248 3.618 -9.543 1.00 97.94 186 GLY A O 1
ATOM 1495 N N . ARG A 1 187 ? 10.054 5.367 -10.301 1.00 97.88 187 ARG A N 1
ATOM 1496 C CA . ARG A 1 187 ? 10.602 6.359 -9.356 1.00 97.88 187 ARG A CA 1
ATOM 1497 C C . ARG A 1 187 ? 10.364 5.969 -7.899 1.00 97.88 187 ARG A C 1
ATOM 1499 O O . ARG A 1 187 ? 11.255 6.074 -7.060 1.00 97.88 187 ARG A O 1
ATOM 1506 N N . PHE A 1 188 ? 9.156 5.505 -7.596 1.00 98.56 188 PHE A N 1
ATOM 1507 C CA . PHE A 1 188 ? 8.798 5.011 -6.272 1.00 98.56 188 PHE A CA 1
ATOM 1508 C C . PHE A 1 188 ? 9.662 3.814 -5.844 1.00 98.56 188 PHE A C 1
ATOM 1510 O O . PHE A 1 188 ? 10.106 3.756 -4.694 1.00 98.56 188 PHE A O 1
ATOM 1517 N N . LEU A 1 189 ? 9.942 2.880 -6.758 1.00 98.00 189 LEU A N 1
ATOM 1518 C CA . LEU A 1 189 ? 10.809 1.733 -6.487 1.00 98.00 189 LEU A CA 1
ATOM 1519 C C . LEU A 1 189 ? 12.265 2.138 -6.254 1.00 98.00 189 LEU A C 1
ATOM 1521 O O . LEU A 1 189 ? 12.884 1.584 -5.348 1.00 98.00 189 LEU A O 1
ATOM 1525 N N . ASP A 1 190 ? 12.791 3.125 -6.983 1.00 96.31 190 ASP A N 1
ATOM 1526 C CA . ASP A 1 190 ? 14.154 3.627 -6.755 1.00 96.31 190 ASP A CA 1
ATOM 1527 C C . ASP A 1 190 ? 14.319 4.224 -5.351 1.00 96.31 190 ASP A C 1
ATOM 1529 O O . ASP A 1 190 ? 15.317 3.953 -4.678 1.00 96.31 190 ASP A O 1
ATOM 1533 N N . ILE A 1 191 ? 13.315 4.962 -4.860 1.00 96.56 191 ILE A N 1
ATOM 1534 C CA . ILE A 1 191 ? 13.308 5.459 -3.476 1.00 96.56 191 ILE A CA 1
ATOM 1535 C C . ILE A 1 191 ? 13.160 4.306 -2.483 1.00 96.56 191 ILE A C 1
ATOM 1537 O O . ILE A 1 191 ? 13.909 4.233 -1.513 1.00 96.56 191 ILE A O 1
ATOM 1541 N N . THR A 1 192 ? 12.226 3.387 -2.733 1.00 96.50 192 THR A N 1
ATOM 1542 C CA . THR A 1 192 ? 11.974 2.226 -1.863 1.00 96.50 192 THR A CA 1
ATOM 1543 C C . THR A 1 192 ? 13.214 1.335 -1.725 1.00 96.50 192 THR A C 1
ATOM 1545 O O . THR A 1 192 ? 13.426 0.734 -0.668 1.00 96.50 192 THR A O 1
ATOM 1548 N N . ALA A 1 193 ? 14.034 1.261 -2.775 1.00 95.75 193 ALA A N 1
ATOM 1549 C CA . ALA A 1 193 ? 15.271 0.498 -2.815 1.00 95.75 193 ALA A CA 1
ATOM 1550 C C . ALA A 1 193 ? 16.421 1.151 -2.045 1.00 95.75 193 ALA A C 1
ATOM 1552 O O . ALA A 1 193 ? 17.163 0.457 -1.351 1.00 95.75 193 ALA A O 1
ATOM 1553 N N . GLN A 1 194 ? 16.598 2.462 -2.212 1.00 94.88 194 GLN A N 1
ATOM 1554 C CA . GLN A 1 194 ? 17.811 3.155 -1.771 1.00 94.88 194 GLN A CA 1
ATOM 1555 C C . GLN A 1 194 ? 17.644 3.877 -0.429 1.00 94.88 194 GLN A C 1
ATOM 1557 O O . GLN A 1 194 ? 18.603 4.009 0.327 1.00 94.88 194 GLN A O 1
ATOM 1562 N N . MET A 1 195 ? 16.427 4.310 -0.094 1.00 93.94 195 MET A N 1
ATOM 1563 C CA . MET A 1 195 ? 16.153 5.105 1.105 1.00 93.94 195 MET A CA 1
ATOM 1564 C C . MET A 1 195 ? 15.604 4.260 2.257 1.00 93.94 195 MET A C 1
ATOM 1566 O O . MET A 1 195 ? 15.237 3.093 2.098 1.00 93.94 195 MET A O 1
ATOM 1570 N N . ASN A 1 196 ? 15.550 4.861 3.450 1.00 93.31 196 ASN A N 1
ATOM 1571 C CA . ASN A 1 196 ? 14.965 4.220 4.625 1.00 93.31 196 ASN A CA 1
ATOM 1572 C C . ASN A 1 196 ? 13.464 3.924 4.451 1.00 93.31 196 ASN A C 1
ATOM 1574 O O . ASN A 1 196 ? 12.782 4.456 3.574 1.00 93.31 196 ASN A O 1
ATOM 1578 N N . SER A 1 197 ? 12.938 3.046 5.300 1.00 95.25 197 SER A N 1
ATOM 1579 C CA . SER A 1 197 ? 11.570 2.541 5.163 1.00 95.25 197 SER A CA 1
ATOM 1580 C C . SER A 1 197 ? 10.496 3.624 5.318 1.00 95.25 197 SER A C 1
ATOM 1582 O O . SER A 1 197 ? 9.476 3.564 4.635 1.00 95.25 197 SER A O 1
ATOM 1584 N N . GLU A 1 198 ? 10.745 4.655 6.131 1.00 95.69 198 GLU A N 1
ATOM 1585 C CA . GLU A 1 198 ? 9.851 5.817 6.264 1.00 95.69 198 GLU A CA 1
ATOM 1586 C C . GLU A 1 198 ? 9.806 6.632 4.967 1.00 95.69 198 GLU A C 1
ATOM 1588 O O . GLU A 1 198 ? 8.725 6.998 4.509 1.00 95.69 198 GLU A O 1
ATOM 1593 N N . CYS A 1 199 ? 10.956 6.832 4.312 1.00 95.81 199 CYS A N 1
ATOM 1594 C CA . CYS A 1 199 ? 11.023 7.443 2.983 1.00 95.81 199 CYS A CA 1
ATOM 1595 C C . CYS A 1 199 ? 10.239 6.631 1.953 1.00 95.81 199 CYS A C 1
ATOM 1597 O O . CYS A 1 199 ? 9.547 7.216 1.126 1.00 95.81 199 CYS A O 1
ATOM 1599 N N . GLY A 1 200 ? 10.312 5.297 2.015 1.00 96.81 200 GLY A N 1
ATOM 1600 C CA . GLY A 1 200 ? 9.509 4.414 1.168 1.00 96.81 200 GLY A CA 1
ATOM 1601 C C . GLY A 1 200 ? 8.005 4.652 1.343 1.00 96.81 200 GLY A C 1
ATOM 1602 O O . GLY A 1 200 ? 7.285 4.792 0.357 1.00 96.81 200 GLY A O 1
ATOM 1603 N N . VAL A 1 201 ? 7.526 4.780 2.586 1.00 98.31 201 VAL A N 1
ATOM 1604 C CA . VAL A 1 201 ? 6.116 5.110 2.868 1.00 98.31 201 VAL A CA 1
ATOM 1605 C C . VAL A 1 201 ? 5.770 6.529 2.399 1.00 98.31 201 VAL A C 1
ATOM 1607 O O . VAL A 1 201 ? 4.746 6.724 1.746 1.00 98.31 201 VAL A O 1
ATOM 1610 N N . ASN A 1 202 ? 6.632 7.516 2.664 1.00 98.25 202 ASN A N 1
ATOM 1611 C CA . ASN A 1 202 ? 6.457 8.895 2.196 1.00 98.25 202 ASN A CA 1
ATOM 1612 C C . ASN A 1 202 ? 6.370 8.972 0.663 1.00 98.25 202 ASN A C 1
ATOM 1614 O O . ASN A 1 202 ? 5.579 9.746 0.130 1.00 98.25 202 ASN A O 1
ATOM 1618 N N . ALA A 1 203 ? 7.142 8.150 -0.052 1.00 98.19 203 ALA A N 1
ATOM 1619 C CA . ALA A 1 203 ? 7.198 8.125 -1.510 1.00 98.19 203 ALA A CA 1
ATOM 1620 C C . ALA A 1 203 ? 5.926 7.589 -2.176 1.00 98.19 203 ALA A C 1
ATOM 1622 O O . ALA A 1 203 ? 5.790 7.730 -3.390 1.00 98.19 203 ALA A O 1
ATOM 1623 N N . ILE A 1 204 ? 4.968 7.039 -1.419 1.00 98.69 204 ILE A N 1
ATOM 1624 C CA . ILE A 1 204 ? 3.666 6.625 -1.962 1.00 98.69 204 ILE A CA 1
ATOM 1625 C C . ILE A 1 204 ? 2.962 7.798 -2.658 1.00 98.69 204 ILE A C 1
ATOM 1627 O O . ILE A 1 204 ? 2.265 7.561 -3.636 1.00 98.69 204 ILE A O 1
ATOM 1631 N N . ILE A 1 205 ? 3.188 9.051 -2.239 1.00 98.31 205 ILE A N 1
ATOM 1632 C CA . ILE A 1 205 ? 2.635 10.241 -2.915 1.00 98.31 205 ILE A CA 1
ATOM 1633 C C . ILE A 1 205 ? 3.122 10.415 -4.363 1.00 98.31 205 ILE A C 1
ATOM 1635 O O . ILE A 1 205 ? 2.490 11.119 -5.142 1.00 98.31 205 ILE A O 1
ATOM 1639 N N . LEU A 1 206 ? 4.242 9.795 -4.748 1.00 98.19 206 LEU A N 1
ATOM 1640 C CA . LEU A 1 206 ? 4.730 9.846 -6.128 1.00 98.19 206 LEU A CA 1
ATOM 1641 C C . LEU A 1 206 ? 3.865 9.031 -7.089 1.00 98.19 206 LEU A C 1
ATOM 1643 O O . LEU A 1 206 ? 3.935 9.252 -8.296 1.00 98.19 206 LEU A O 1
ATOM 1647 N N . LEU A 1 207 ? 3.097 8.078 -6.565 1.00 98.56 207 LEU A N 1
ATOM 1648 C CA . LEU A 1 207 ? 2.270 7.192 -7.362 1.00 98.56 207 LEU A CA 1
ATOM 1649 C C . LEU A 1 207 ? 1.038 7.924 -7.908 1.00 98.56 207 LEU A C 1
ATOM 1651 O O . LEU A 1 207 ? 0.693 9.045 -7.523 1.00 98.56 207 LEU A O 1
ATOM 1655 N N . ASP A 1 208 ? 0.374 7.276 -8.858 1.00 97.50 208 ASP A N 1
ATOM 1656 C CA . ASP A 1 208 ? -1.015 7.606 -9.140 1.00 97.50 208 ASP A CA 1
ATOM 1657 C C . ASP A 1 208 ? -1.885 7.190 -7.942 1.00 97.50 208 ASP A C 1
ATOM 1659 O O . ASP A 1 208 ? -1.591 6.179 -7.299 1.00 97.50 208 ASP A O 1
ATOM 1663 N N . SER A 1 209 ? -2.959 7.925 -7.637 1.00 97.00 209 SER A N 1
ATOM 1664 C CA . SER A 1 209 ? -3.813 7.601 -6.485 1.00 97.00 209 SER A CA 1
ATOM 1665 C C . SER A 1 209 ? -4.402 6.189 -6.582 1.00 97.00 209 SER A C 1
ATOM 1667 O O . SER A 1 209 ? -4.574 5.526 -5.558 1.00 97.00 209 SER A O 1
ATOM 1669 N N . LYS A 1 210 ? -4.598 5.667 -7.804 1.00 97.06 210 LYS A N 1
ATOM 1670 C CA . LYS A 1 210 ? -5.042 4.286 -8.068 1.00 97.06 210 LYS A CA 1
ATOM 1671 C C . LYS A 1 210 ? -4.009 3.229 -7.682 1.00 97.06 210 LYS A C 1
ATOM 1673 O O . LYS A 1 210 ? -4.350 2.064 -7.495 1.00 97.06 210 LYS A O 1
ATOM 1678 N N . ASP A 1 211 ? -2.750 3.631 -7.540 1.00 98.00 211 ASP A N 1
ATOM 1679 C CA . ASP A 1 211 ? -1.627 2.794 -7.125 1.00 98.00 211 ASP A CA 1
ATOM 1680 C C . ASP A 1 211 ? -1.245 2.975 -5.655 1.00 98.00 211 ASP A C 1
ATOM 1682 O O . ASP A 1 211 ? -0.288 2.359 -5.190 1.00 98.00 211 ASP A O 1
ATOM 1686 N N . MET A 1 212 ? -2.011 3.739 -4.877 1.00 97.81 212 MET A N 1
ATOM 1687 C CA . MET A 1 212 ? -1.750 3.914 -3.447 1.00 97.81 212 MET A CA 1
ATOM 1688 C C . MET A 1 212 ? -1.669 2.564 -2.706 1.00 97.81 212 MET A C 1
ATOM 1690 O O . MET A 1 212 ? -0.725 2.323 -1.950 1.00 97.81 212 MET A O 1
ATOM 1694 N N . ALA A 1 213 ? -2.589 1.631 -2.981 1.00 97.25 213 ALA A N 1
ATOM 1695 C CA . ALA A 1 213 ? -2.543 0.279 -2.415 1.00 97.25 213 ALA A CA 1
ATOM 1696 C C . ALA A 1 213 ? -1.361 -0.561 -2.942 1.00 97.25 213 ALA A C 1
ATOM 1698 O O . ALA A 1 213 ? -0.781 -1.349 -2.193 1.00 97.25 213 ALA A O 1
ATOM 1699 N N . PHE A 1 214 ? -0.971 -0.384 -4.211 1.00 97.25 214 PHE A N 1
ATOM 1700 C CA . PHE A 1 214 ? 0.240 -0.999 -4.765 1.00 97.25 214 PHE A CA 1
ATOM 1701 C C . PHE A 1 214 ? 1.490 -0.523 -4.010 1.00 97.25 214 PHE A C 1
ATOM 1703 O O . PHE A 1 214 ? 2.345 -1.341 -3.665 1.00 97.25 214 PHE A O 1
ATOM 1710 N N . GLY A 1 215 ? 1.565 0.772 -3.690 1.00 98.38 215 GLY A N 1
ATOM 1711 C CA . GLY A 1 215 ? 2.652 1.356 -2.911 1.00 98.38 215 GLY A CA 1
ATOM 1712 C C . GLY A 1 215 ? 2.779 0.732 -1.521 1.00 98.38 215 GLY A C 1
ATOM 1713 O O . GLY A 1 215 ? 3.857 0.264 -1.157 1.00 98.38 215 GLY A O 1
ATOM 1714 N N . ALA A 1 216 ? 1.670 0.628 -0.780 1.00 98.56 216 ALA A N 1
ATOM 1715 C CA . ALA A 1 216 ? 1.651 -0.011 0.541 1.00 98.56 216 ALA A CA 1
ATOM 1716 C C . ALA A 1 216 ? 2.152 -1.465 0.491 1.00 98.56 216 ALA A C 1
ATOM 1718 O O . ALA A 1 216 ? 3.051 -1.848 1.245 1.00 98.56 216 ALA A O 1
ATOM 1719 N N . LYS A 1 217 ? 1.629 -2.262 -0.453 1.00 98.12 217 LYS A N 1
ATOM 1720 C CA . LYS A 1 217 ? 2.032 -3.666 -0.636 1.00 98.12 217 LYS A CA 1
ATOM 1721 C C . LYS A 1 217 ? 3.514 -3.782 -0.974 1.00 98.12 217 LYS A C 1
ATOM 1723 O O . LYS A 1 217 ? 4.213 -4.621 -0.414 1.00 98.12 217 LYS A O 1
ATOM 1728 N N . THR A 1 218 ? 3.998 -2.929 -1.870 1.00 98.06 218 THR A N 1
ATOM 1729 C CA . THR A 1 218 ? 5.386 -2.945 -2.335 1.00 98.06 218 THR A CA 1
ATOM 1730 C C . THR A 1 218 ? 6.354 -2.553 -1.229 1.00 98.06 218 THR A C 1
ATOM 1732 O O . THR A 1 218 ? 7.329 -3.268 -1.008 1.00 98.06 218 THR A O 1
ATOM 1735 N N . VAL A 1 219 ? 6.089 -1.473 -0.488 1.00 97.88 219 VAL A N 1
ATOM 1736 C CA . VAL A 1 219 ? 6.954 -1.046 0.622 1.00 97.88 219 VAL A CA 1
ATOM 1737 C C . VAL A 1 219 ? 7.090 -2.143 1.670 1.00 97.88 219 VAL A C 1
ATOM 1739 O O . VAL A 1 219 ? 8.216 -2.459 2.041 1.00 97.88 219 VAL A O 1
ATOM 1742 N N . LEU A 1 220 ? 5.987 -2.771 2.093 1.00 98.12 220 LEU A N 1
ATOM 1743 C CA . LEU A 1 220 ? 6.027 -3.849 3.087 1.00 98.12 220 LEU A CA 1
ATOM 1744 C C . LEU A 1 220 ? 6.693 -5.116 2.540 1.00 98.12 220 LEU A C 1
ATOM 1746 O O . LEU A 1 220 ? 7.544 -5.702 3.207 1.00 98.12 220 LEU A O 1
ATOM 1750 N N . ARG A 1 221 ? 6.358 -5.538 1.314 1.00 95.94 221 ARG A N 1
ATOM 1751 C CA . ARG A 1 221 ? 6.948 -6.737 0.693 1.00 95.94 221 ARG A CA 1
ATOM 1752 C C . ARG A 1 221 ? 8.463 -6.615 0.540 1.00 95.94 221 ARG A C 1
ATOM 1754 O O . ARG A 1 221 ? 9.174 -7.598 0.711 1.00 95.94 221 ARG A O 1
ATOM 1761 N N . THR A 1 222 ? 8.943 -5.408 0.253 1.00 96.12 222 THR A N 1
ATOM 1762 C CA . THR A 1 222 ? 10.364 -5.107 0.043 1.00 96.12 222 THR A CA 1
ATOM 1763 C C . THR A 1 222 ? 11.143 -4.882 1.338 1.00 96.12 222 THR A C 1
ATOM 1765 O O . THR A 1 222 ? 12.326 -4.579 1.249 1.00 96.12 222 THR A O 1
ATOM 1768 N N . ARG A 1 223 ? 10.557 -5.035 2.536 1.00 96.88 223 ARG A N 1
ATOM 1769 C CA . ARG A 1 223 ? 11.320 -5.013 3.800 1.00 96.88 223 ARG A CA 1
ATOM 1770 C C . ARG A 1 223 ? 11.919 -6.385 4.121 1.00 96.88 223 ARG A C 1
ATOM 1772 O O . ARG A 1 223 ? 11.297 -7.416 3.864 1.00 96.88 223 ARG A O 1
ATOM 1779 N N . CYS A 1 224 ? 13.120 -6.393 4.699 1.00 93.19 224 CYS A N 1
ATOM 1780 C CA . CYS A 1 224 ? 13.947 -7.594 4.863 1.00 93.19 224 CYS A CA 1
ATOM 1781 C C . CYS A 1 224 ? 13.392 -8.634 5.853 1.00 93.19 224 CYS A C 1
ATOM 1783 O O . CYS A 1 224 ? 13.665 -9.823 5.702 1.00 93.19 224 CYS A O 1
ATOM 1785 N N . ASN A 1 225 ? 12.619 -8.220 6.860 1.00 94.31 225 ASN A N 1
ATOM 1786 C CA . ASN A 1 225 ? 12.100 -9.112 7.896 1.00 94.31 225 ASN A CA 1
ATOM 1787 C C . ASN A 1 225 ? 10.775 -8.599 8.489 1.00 94.31 225 ASN A C 1
ATOM 1789 O O . ASN A 1 225 ? 10.295 -7.521 8.137 1.00 94.31 225 ASN A O 1
ATOM 1793 N N . GLN A 1 226 ? 10.165 -9.396 9.370 1.00 95.50 226 GLN A N 1
ATOM 1794 C CA . GLN A 1 226 ? 8.863 -9.079 9.962 1.00 95.50 226 GLN A CA 1
ATOM 1795 C C . GLN A 1 226 ? 8.907 -7.871 10.907 1.00 95.50 226 GLN A C 1
ATOM 1797 O O . GLN A 1 226 ? 7.978 -7.072 10.901 1.00 95.50 226 GLN A O 1
ATOM 1802 N N . GLU A 1 227 ? 9.979 -7.703 11.680 1.00 96.62 227 GLU A N 1
ATOM 1803 C CA . GLU A 1 227 ? 10.138 -6.562 12.590 1.00 96.62 227 GLU A CA 1
ATOM 1804 C C . GLU A 1 227 ? 10.140 -5.237 11.819 1.00 96.62 227 GLU A C 1
ATOM 1806 O O . GLU A 1 227 ? 9.399 -4.311 12.149 1.00 96.62 227 GLU A O 1
ATOM 1811 N N . GLU A 1 228 ? 10.898 -5.176 10.725 1.00 97.25 228 GLU A N 1
ATOM 1812 C CA . GLU A 1 228 ? 10.948 -3.998 9.871 1.00 97.25 228 GLU A CA 1
ATOM 1813 C C . GLU A 1 228 ? 9.615 -3.753 9.157 1.00 97.25 228 GLU A C 1
ATOM 1815 O O . GLU A 1 228 ? 9.204 -2.599 9.018 1.00 97.25 228 GLU A O 1
ATOM 1820 N N . LYS A 1 229 ? 8.906 -4.809 8.728 1.00 98.12 229 LYS A N 1
ATOM 1821 C CA . LYS A 1 229 ? 7.541 -4.681 8.186 1.00 98.12 229 LYS A CA 1
ATOM 1822 C C . LYS A 1 229 ? 6.607 -4.044 9.205 1.00 98.12 229 LYS A C 1
ATOM 1824 O O . LYS A 1 229 ? 5.914 -3.094 8.851 1.00 98.12 229 LYS A O 1
ATOM 1829 N N . THR A 1 230 ? 6.640 -4.508 10.452 1.00 98.31 230 THR A N 1
ATOM 1830 C CA . THR A 1 230 ? 5.818 -3.964 11.536 1.00 98.31 230 THR A CA 1
ATOM 1831 C C . THR A 1 230 ? 6.162 -2.511 11.826 1.00 98.31 230 THR A C 1
ATOM 1833 O O . THR A 1 230 ? 5.275 -1.663 11.808 1.00 98.31 230 THR A O 1
ATOM 1836 N N . ARG A 1 231 ? 7.448 -2.177 11.973 1.00 98.12 231 ARG A N 1
ATOM 1837 C CA . ARG A 1 231 ? 7.898 -0.792 12.188 1.00 98.12 231 ARG A CA 1
ATOM 1838 C C . ARG A 1 231 ? 7.474 0.141 11.049 1.00 98.12 231 ARG A C 1
ATOM 1840 O O . ARG A 1 231 ? 7.013 1.256 11.284 1.00 98.12 231 ARG A O 1
ATOM 1847 N N . THR A 1 232 ? 7.608 -0.327 9.809 1.00 98.06 232 THR A N 1
ATOM 1848 C CA . THR A 1 232 ? 7.201 0.416 8.606 1.00 98.06 232 THR A CA 1
ATOM 1849 C C . THR A 1 232 ? 5.685 0.597 8.548 1.00 98.06 232 THR A C 1
ATOM 1851 O O . THR A 1 232 ? 5.202 1.661 8.165 1.00 98.06 232 THR A O 1
ATOM 1854 N N . ALA A 1 233 ? 4.923 -0.423 8.945 1.00 98.69 233 ALA A N 1
ATOM 1855 C CA . ALA A 1 233 ? 3.474 -0.347 9.001 1.00 98.69 233 ALA A CA 1
ATOM 1856 C C . ALA A 1 233 ? 2.988 0.594 10.102 1.00 98.69 233 ALA A C 1
ATOM 1858 O O . ALA A 1 233 ? 2.072 1.375 9.858 1.00 98.69 233 ALA A O 1
ATOM 1859 N N . ASP A 1 234 ? 3.607 0.572 11.280 1.00 98.50 234 ASP A N 1
ATOM 1860 C CA . ASP A 1 234 ? 3.271 1.444 12.409 1.00 98.50 234 ASP A CA 1
ATOM 1861 C C . ASP A 1 234 ? 3.462 2.923 12.051 1.00 98.50 234 ASP A C 1
ATOM 1863 O O . ASP A 1 234 ? 2.579 3.733 12.340 1.00 98.50 234 ASP A O 1
ATOM 1867 N N . TYR A 1 235 ? 4.520 3.253 11.296 1.00 97.88 235 TYR A N 1
ATOM 1868 C CA . TYR A 1 235 ? 4.754 4.599 10.760 1.00 97.88 235 TYR A CA 1
ATOM 1869 C C . TYR A 1 235 ? 3.582 5.142 9.922 1.00 97.88 235 TYR A C 1
ATOM 1871 O O . TYR A 1 235 ? 3.248 6.326 10.008 1.00 97.88 235 TYR A O 1
ATOM 1879 N N . ALA A 1 236 ? 2.920 4.290 9.130 1.00 97.62 236 ALA A N 1
ATOM 1880 C CA . ALA A 1 236 ? 1.750 4.655 8.330 1.00 97.62 236 ALA A CA 1
ATOM 1881 C C . ALA A 1 236 ? 0.486 4.782 9.209 1.00 97.62 236 ALA A C 1
ATOM 1883 O O . ALA A 1 236 ? -0.467 4.009 9.080 1.00 97.62 236 ALA A O 1
ATOM 1884 N N . ASN A 1 237 ? 0.489 5.699 10.178 1.00 97.81 237 ASN A N 1
ATOM 1885 C CA . ASN A 1 237 ? -0.625 5.925 11.102 1.00 97.81 237 ASN A CA 1
ATOM 1886 C C . ASN A 1 237 ? -1.821 6.644 10.429 1.00 97.81 237 ASN A C 1
ATOM 1888 O O . ASN A 1 237 ? -1.813 6.948 9.229 1.00 97.81 237 ASN A O 1
ATOM 1892 N N . TYR A 1 238 ? -2.900 6.873 11.184 1.00 98.25 238 TYR A N 1
ATOM 1893 C CA . TYR A 1 238 ? -4.113 7.480 10.623 1.00 98.25 238 TYR A CA 1
ATOM 1894 C C . TYR A 1 238 ? -3.862 8.908 10.118 1.00 98.25 238 TYR A C 1
ATOM 1896 O O . TYR A 1 238 ? -4.292 9.259 9.021 1.00 98.25 238 TYR A O 1
ATOM 1904 N N . GLU A 1 239 ? -3.100 9.711 10.863 1.00 96.50 239 GLU A N 1
ATOM 1905 C CA . GLU A 1 239 ? -2.749 11.080 10.467 1.00 96.50 239 GLU A CA 1
ATOM 1906 C C . GLU A 1 239 ? -1.937 11.111 9.172 1.00 96.50 239 GLU A C 1
ATOM 1908 O O . GLU A 1 239 ? -2.191 11.944 8.301 1.00 96.50 239 GLU A O 1
ATOM 1913 N N . PHE A 1 240 ? -1.005 10.166 9.008 1.00 97.56 240 PHE A N 1
ATOM 1914 C CA . PHE A 1 240 ? -0.289 9.965 7.755 1.00 97.56 240 PHE A CA 1
ATOM 1915 C C . PHE A 1 240 ? -1.271 9.708 6.608 1.00 97.56 240 PHE A C 1
ATOM 1917 O O . PHE A 1 240 ? -1.190 10.367 5.574 1.00 97.56 240 PHE A O 1
ATOM 1924 N N . THR A 1 241 ? -2.212 8.781 6.803 1.00 97.56 241 THR A N 1
ATOM 1925 C CA . THR A 1 241 ? -3.200 8.402 5.780 1.00 97.56 241 THR A CA 1
ATOM 1926 C C . THR A 1 241 ? -4.081 9.596 5.400 1.00 97.56 241 THR A C 1
ATOM 1928 O O . THR A 1 241 ? -4.258 9.885 4.218 1.00 97.56 241 THR A O 1
ATOM 1931 N N . ARG A 1 242 ? -4.575 10.344 6.394 1.00 96.38 242 ARG A N 1
ATOM 1932 C CA . ARG A 1 242 ? -5.373 11.563 6.199 1.00 96.38 242 ARG A CA 1
ATOM 1933 C C . ARG A 1 242 ? -4.586 12.642 5.452 1.00 96.38 242 ARG A C 1
ATOM 1935 O O . ARG A 1 242 ? -5.121 13.275 4.544 1.00 96.38 242 ARG A O 1
ATOM 1942 N N . GLY A 1 243 ? -3.315 12.835 5.808 1.00 96.62 243 GLY A N 1
ATOM 1943 C CA . GLY A 1 243 ? -2.410 13.750 5.111 1.00 96.62 243 GLY A CA 1
ATOM 1944 C C . GLY A 1 243 ? -2.190 13.348 3.654 1.00 96.62 243 GLY A C 1
ATOM 1945 O O . GLY A 1 243 ? -2.275 14.192 2.770 1.00 96.62 243 GLY A O 1
ATOM 1946 N N . LEU A 1 244 ? -2.011 12.053 3.390 1.00 97.69 244 LEU A N 1
ATOM 1947 C CA . LEU A 1 244 ? -1.829 11.533 2.038 1.00 97.69 244 LEU A CA 1
ATOM 1948 C C . LEU A 1 244 ? -3.077 11.748 1.161 1.00 97.69 244 LEU A C 1
ATOM 1950 O O . LEU A 1 244 ? -2.947 12.166 0.014 1.00 97.69 244 LEU A O 1
ATOM 1954 N N . ILE A 1 245 ? -4.284 11.531 1.701 1.00 97.50 245 ILE A N 1
ATOM 1955 C CA . ILE A 1 245 ? -5.551 11.834 1.002 1.00 97.50 245 ILE A CA 1
ATOM 1956 C C . ILE A 1 245 ? -5.633 13.326 0.656 1.00 97.50 245 ILE A C 1
ATOM 1958 O O . ILE A 1 245 ? -5.979 13.684 -0.472 1.00 97.50 245 ILE A O 1
ATOM 1962 N N . LYS A 1 246 ? -5.291 14.198 1.614 1.00 96.38 246 LYS A N 1
ATOM 1963 C CA . LYS A 1 246 ? -5.244 15.648 1.395 1.00 96.38 246 LYS A CA 1
ATOM 1964 C C . LYS A 1 246 ? -4.263 16.011 0.279 1.00 96.38 246 LYS A C 1
ATOM 1966 O O . LYS A 1 246 ? -4.637 16.737 -0.637 1.00 96.38 246 LYS A O 1
ATOM 1971 N N . ASP A 1 247 ? -3.050 15.466 0.314 1.00 97.25 247 ASP A N 1
ATOM 1972 C CA . ASP A 1 247 ? -2.028 15.734 -0.699 1.00 97.25 247 ASP A CA 1
ATOM 1973 C C . ASP A 1 247 ? -2.478 15.298 -2.102 1.00 97.25 247 ASP A C 1
AT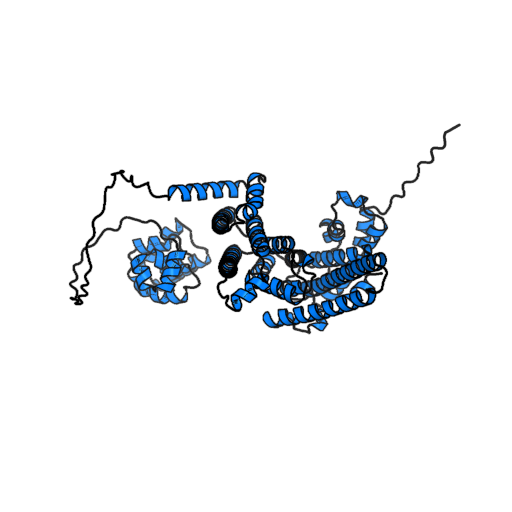OM 1975 O O . ASP A 1 247 ? -2.312 16.057 -3.057 1.00 97.25 247 ASP A O 1
ATOM 1979 N N . TYR A 1 248 ? -3.113 14.129 -2.227 1.00 97.56 248 TYR A N 1
ATOM 1980 C CA . TYR A 1 248 ? -3.688 13.651 -3.487 1.00 97.56 248 TYR A CA 1
ATOM 1981 C C . TYR A 1 248 ? -4.792 14.567 -4.033 1.00 97.56 248 TYR A C 1
ATOM 1983 O O . TYR A 1 248 ? -4.804 14.876 -5.228 1.00 97.56 248 TYR A O 1
ATOM 1991 N N . ASN A 1 249 ? -5.684 15.058 -3.167 1.00 94.88 249 ASN A N 1
ATOM 1992 C CA . ASN A 1 249 ? -6.704 16.032 -3.558 1.00 94.88 249 ASN A CA 1
ATOM 1993 C C . ASN A 1 249 ? -6.073 17.345 -4.050 1.00 94.88 249 ASN A C 1
ATOM 1995 O O . ASN A 1 249 ? -6.494 17.874 -5.076 1.00 94.88 249 ASN A O 1
ATOM 1999 N N . GLU A 1 250 ? -5.039 17.847 -3.370 1.00 94.94 250 GLU A N 1
ATOM 2000 C CA . GLU A 1 250 ? -4.342 19.081 -3.761 1.00 94.94 250 GLU A CA 1
ATOM 2001 C C . GLU A 1 250 ? -3.583 18.953 -5.092 1.00 94.94 250 GLU A C 1
ATOM 2003 O O . GLU A 1 250 ? -3.480 19.922 -5.841 1.00 94.94 250 GLU A O 1
ATOM 2008 N N . ILE A 1 251 ? -3.089 17.757 -5.430 1.00 95.62 251 ILE A N 1
ATOM 2009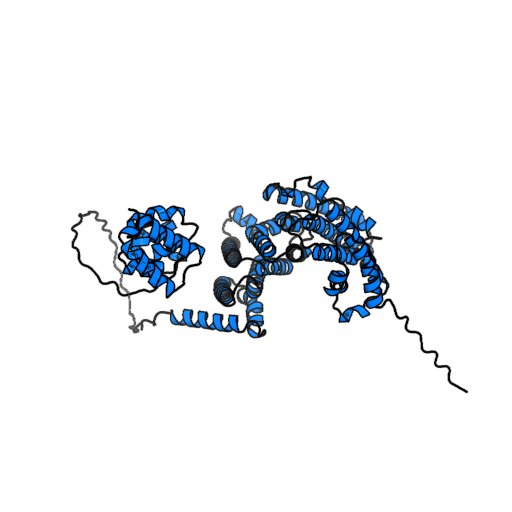 C CA . ILE A 1 251 ? -2.487 17.468 -6.745 1.00 95.62 251 ILE A CA 1
ATOM 2010 C C . ILE A 1 251 ? -3.556 17.418 -7.858 1.00 95.62 251 ILE A C 1
ATOM 2012 O O . ILE A 1 251 ? -3.244 17.591 -9.040 1.00 95.62 251 ILE A O 1
ATOM 2016 N N . GLY A 1 252 ? -4.828 17.222 -7.496 1.00 94.56 252 GLY A N 1
ATOM 2017 C CA . GLY A 1 252 ? -5.928 16.990 -8.432 1.00 94.56 252 GLY A CA 1
ATOM 2018 C C . GLY A 1 252 ? -6.056 15.527 -8.864 1.00 94.56 252 GLY A C 1
ATOM 2019 O O . GLY A 1 252 ? -6.597 15.258 -9.933 1.00 94.56 252 GLY A O 1
ATOM 2020 N N . ASN A 1 253 ? -5.560 14.591 -8.050 1.00 94.88 253 ASN A N 1
ATOM 2021 C CA . ASN A 1 253 ? -5.653 13.149 -8.276 1.00 94.88 253 ASN A CA 1
ATOM 2022 C C . ASN A 1 253 ? -6.317 12.464 -7.065 1.00 94.88 253 ASN A C 1
ATOM 2024 O O . ASN A 1 253 ? -5.624 11.822 -6.274 1.00 94.88 253 ASN A O 1
ATOM 2028 N N . PRO A 1 254 ? -7.634 12.648 -6.852 1.00 95.12 254 PRO A N 1
ATOM 2029 C CA . PRO A 1 254 ? -8.321 12.152 -5.663 1.00 95.12 254 PRO A CA 1
ATOM 2030 C C . PRO A 1 254 ? -8.271 10.622 -5.572 1.00 95.12 254 PRO A C 1
ATOM 2032 O O . PRO A 1 254 ? -8.249 9.918 -6.581 1.00 95.12 254 PRO A O 1
ATOM 2035 N N . VAL A 1 255 ? -8.272 10.107 -4.343 1.00 96.06 255 VAL A N 1
ATOM 2036 C CA . VAL A 1 255 ? -8.207 8.666 -4.060 1.00 96.06 255 VAL A CA 1
ATOM 2037 C C . VAL A 1 255 ? -9.582 8.017 -4.241 1.00 96.06 255 VAL A C 1
ATOM 2039 O O . VAL A 1 255 ? -10.598 8.557 -3.809 1.00 96.06 255 VAL A O 1
ATOM 2042 N N . GLU A 1 256 ? -9.619 6.827 -4.840 1.00 96.62 256 GLU A N 1
ATOM 2043 C CA . GLU A 1 256 ? -10.826 5.996 -4.905 1.00 96.62 256 GLU A CA 1
ATOM 2044 C C . GLU A 1 256 ? -11.027 5.215 -3.591 1.00 96.62 256 GLU A C 1
ATOM 2046 O O . GLU A 1 256 ? -10.079 4.669 -3.021 1.00 96.62 256 GLU A O 1
ATOM 2051 N N . ALA A 1 257 ? -12.273 5.109 -3.118 1.00 97.00 257 ALA A N 1
ATOM 2052 C CA . ALA A 1 257 ? -12.593 4.491 -1.827 1.00 97.00 257 ALA A CA 1
ATOM 2053 C C . ALA A 1 257 ? -12.090 3.036 -1.705 1.00 97.00 257 ALA A C 1
ATOM 2055 O O . ALA A 1 257 ? -11.508 2.666 -0.688 1.00 97.00 257 ALA A O 1
ATOM 2056 N N . GLU A 1 258 ? -12.232 2.215 -2.750 1.00 96.88 258 GLU A N 1
ATOM 2057 C CA . GLU A 1 258 ? -11.754 0.823 -2.716 1.00 96.88 258 GLU A CA 1
ATOM 2058 C C . GLU A 1 258 ? -10.219 0.736 -2.634 1.00 96.88 258 GLU A C 1
ATOM 2060 O O . GLU A 1 258 ? -9.675 -0.145 -1.962 1.00 96.88 258 GLU A O 1
ATOM 2065 N N . VAL A 1 259 ? -9.505 1.686 -3.248 1.00 98.19 259 VAL A N 1
ATOM 2066 C CA . VAL A 1 259 ? -8.042 1.768 -3.152 1.00 98.19 259 VAL A CA 1
ATOM 2067 C C . VAL A 1 259 ? -7.623 2.153 -1.736 1.00 98.19 259 VAL A C 1
ATOM 2069 O O . VAL A 1 259 ? -6.712 1.533 -1.185 1.00 98.19 259 VAL A O 1
ATOM 2072 N N . LEU A 1 260 ? -8.316 3.114 -1.113 1.00 98.50 260 LEU A N 1
ATOM 2073 C CA . LEU A 1 260 ? -8.078 3.496 0.280 1.00 98.50 260 LEU A CA 1
ATOM 2074 C C . LEU A 1 260 ? -8.323 2.323 1.237 1.00 98.50 260 LEU A C 1
ATOM 2076 O O . LEU A 1 260 ? -7.488 2.050 2.094 1.00 98.50 260 LEU A O 1
ATOM 2080 N N . LYS A 1 261 ? -9.417 1.579 1.054 1.00 98.50 261 LYS A N 1
ATOM 2081 C CA . LYS A 1 261 ? -9.697 0.362 1.826 1.00 98.50 261 LYS A CA 1
ATOM 2082 C C . LYS A 1 261 ? -8.549 -0.643 1.725 1.00 98.50 261 LYS A C 1
ATOM 2084 O O . LYS A 1 261 ? -8.059 -1.108 2.753 1.00 98.50 261 LYS A O 1
ATOM 2089 N N . CYS A 1 262 ? -8.092 -0.943 0.506 1.00 98.56 262 CYS A N 1
ATOM 2090 C CA . CYS A 1 262 ? -6.982 -1.869 0.276 1.00 98.56 262 CYS A CA 1
ATOM 2091 C C . CYS A 1 262 ? -5.669 -1.372 0.899 1.00 98.56 262 CYS A C 1
ATOM 2093 O O . CYS A 1 262 ? -4.917 -2.164 1.467 1.00 98.56 262 CYS A O 1
ATOM 2095 N N . TYR A 1 263 ? -5.388 -0.070 0.803 1.00 98.75 263 TYR A N 1
ATOM 2096 C CA . TYR A 1 263 ? -4.233 0.567 1.434 1.00 98.75 263 TYR A CA 1
ATOM 2097 C C . TYR A 1 263 ? -4.273 0.411 2.958 1.00 98.75 263 TYR A C 1
ATOM 2099 O O . TYR A 1 263 ? -3.308 -0.072 3.553 1.00 98.75 263 TYR A O 1
ATOM 2107 N N . THR A 1 264 ? -5.399 0.769 3.581 1.00 98.81 264 THR A N 1
ATOM 2108 C CA . THR A 1 264 ? -5.576 0.679 5.032 1.00 98.81 264 THR A CA 1
ATOM 2109 C C . THR A 1 264 ? -5.458 -0.767 5.488 1.00 98.81 264 THR A C 1
ATOM 2111 O O . THR A 1 264 ? -4.674 -1.039 6.391 1.00 98.81 264 THR A O 1
ATOM 2114 N N . GLN A 1 265 ? -6.150 -1.702 4.828 1.00 98.75 265 GLN A N 1
ATOM 2115 C CA . GLN A 1 265 ? -6.038 -3.132 5.116 1.00 98.75 265 GLN A CA 1
ATOM 2116 C C . GLN A 1 265 ? -4.576 -3.596 5.089 1.00 98.75 265 GLN A C 1
ATOM 2118 O O . GLN A 1 265 ? -4.105 -4.181 6.059 1.00 98.75 265 GLN A O 1
ATOM 2123 N N . THR A 1 266 ? -3.845 -3.270 4.020 1.00 98.69 266 THR A N 1
ATOM 2124 C CA . THR A 1 266 ? -2.458 -3.718 3.815 1.00 98.69 266 THR A CA 1
ATOM 2125 C C . THR A 1 266 ? -1.539 -3.314 4.971 1.00 98.69 266 THR A C 1
ATOM 2127 O O . THR A 1 266 ? -0.746 -4.124 5.447 1.00 98.69 266 THR A O 1
ATOM 2130 N N . PHE A 1 267 ? -1.633 -2.071 5.451 1.00 98.75 267 PHE A N 1
ATOM 2131 C CA . PHE A 1 267 ? -0.843 -1.654 6.609 1.00 98.75 267 PHE A CA 1
ATOM 2132 C C . PHE A 1 267 ? -1.369 -2.258 7.910 1.00 98.75 267 PHE A C 1
ATOM 2134 O O . PHE A 1 267 ? -0.579 -2.724 8.726 1.00 98.75 267 PHE A O 1
ATOM 2141 N N . MET A 1 268 ? -2.689 -2.304 8.095 1.00 98.69 268 MET A N 1
ATOM 2142 C CA . MET A 1 268 ? -3.318 -2.879 9.286 1.00 98.69 268 MET A CA 1
ATOM 2143 C C . MET A 1 268 ? -2.980 -4.361 9.483 1.00 98.69 268 MET A C 1
ATOM 2145 O O . MET A 1 268 ? -2.887 -4.786 10.626 1.00 98.69 268 MET A O 1
ATOM 2149 N N . GLU A 1 269 ? -2.720 -5.124 8.420 1.00 98.56 269 GLU A N 1
ATOM 2150 C CA . GLU A 1 269 ? -2.250 -6.518 8.487 1.00 98.56 269 GLU A CA 1
ATOM 2151 C C . GLU A 1 269 ? -0.865 -6.674 9.131 1.00 98.56 269 GLU A C 1
ATOM 2153 O O . GLU A 1 269 ? -0.548 -7.721 9.695 1.00 98.56 269 GLU A O 1
ATOM 2158 N N . GLN A 1 270 ? -0.025 -5.645 9.027 1.00 98.50 270 GLN A N 1
ATOM 2159 C CA . GLN A 1 270 ? 1.373 -5.686 9.454 1.00 98.50 270 GLN A CA 1
ATOM 2160 C C . GLN A 1 270 ? 1.648 -4.814 10.679 1.00 98.50 270 GLN A C 1
ATOM 2162 O O . GLN A 1 270 ? 2.735 -4.901 11.231 1.00 98.50 270 GLN A O 1
ATOM 2167 N N . LYS A 1 271 ? 0.696 -3.993 11.131 1.00 98.44 271 LYS A N 1
ATOM 2168 C CA . LYS A 1 271 ? 0.858 -3.153 12.327 1.00 98.44 271 LYS A CA 1
ATOM 2169 C C . LYS A 1 271 ? 1.020 -3.970 13.606 1.00 98.44 271 LYS A C 1
ATOM 2171 O O . LYS A 1 271 ? 0.548 -5.108 13.693 1.00 98.44 271 LYS A O 1
ATOM 2176 N N . SER A 1 272 ? 1.647 -3.379 14.616 1.00 98.31 272 SER A N 1
ATOM 2177 C CA . SER A 1 272 ? 1.606 -3.889 15.986 1.00 98.31 272 SER A CA 1
ATOM 2178 C C . SER A 1 272 ? 0.191 -3.779 16.568 1.00 98.31 272 SER A C 1
ATOM 2180 O O . SER A 1 272 ? -0.630 -2.981 16.110 1.00 98.31 272 SER A O 1
ATOM 2182 N N . ALA A 1 273 ? -0.114 -4.582 17.592 1.00 96.12 273 ALA A N 1
ATOM 2183 C CA . ALA A 1 273 ? -1.429 -4.557 18.236 1.00 96.12 273 ALA A CA 1
ATOM 2184 C C . ALA A 1 273 ? -1.776 -3.163 18.801 1.00 96.12 273 ALA A C 1
ATOM 2186 O O . ALA A 1 273 ? -2.910 -2.707 18.656 1.00 96.12 273 ALA A O 1
ATOM 2187 N N . ASP A 1 274 ? -0.792 -2.465 19.373 1.00 96.81 274 ASP A N 1
ATOM 2188 C CA . ASP A 1 274 ? -0.973 -1.115 19.916 1.00 96.81 274 ASP A CA 1
ATOM 2189 C C . ASP A 1 274 ? -1.253 -0.098 18.801 1.00 96.81 274 ASP A C 1
ATOM 2191 O O . ASP A 1 274 ? -2.205 0.679 18.896 1.00 96.81 274 ASP A O 1
ATOM 2195 N N . ALA A 1 275 ? -0.504 -0.161 17.694 1.00 98.06 275 ALA A N 1
ATOM 2196 C CA . ALA A 1 275 ? -0.713 0.727 16.554 1.00 98.06 275 ALA A CA 1
ATOM 2197 C C . ALA A 1 275 ? -2.065 0.496 15.858 1.00 98.06 275 ALA A C 1
ATOM 2199 O O . ALA A 1 275 ? -2.659 1.442 15.342 1.00 98.06 275 ALA A O 1
ATOM 2200 N N . VAL A 1 276 ? -2.582 -0.739 15.849 1.00 98.19 276 VAL A N 1
ATOM 2201 C CA . VAL A 1 276 ? -3.941 -1.055 15.369 1.00 98.19 276 VAL A CA 1
ATOM 2202 C C . VAL A 1 276 ? -5.004 -0.343 16.217 1.00 98.19 276 VAL A C 1
ATOM 2204 O O . VAL A 1 276 ? -5.943 0.245 15.672 1.00 98.19 276 VAL A O 1
ATOM 2207 N N . ILE A 1 277 ? -4.846 -0.352 17.544 1.00 97.75 277 ILE A N 1
ATOM 2208 C CA . ILE A 1 277 ? -5.763 0.313 18.482 1.00 97.75 277 ILE A CA 1
ATOM 2209 C C . ILE A 1 277 ? -5.696 1.834 18.321 1.00 97.75 277 ILE A C 1
ATOM 2211 O O . ILE A 1 277 ? -6.741 2.484 18.235 1.00 97.75 277 ILE A O 1
ATOM 2215 N N . GLU A 1 278 ? -4.488 2.395 18.247 1.00 98.25 278 GLU A N 1
ATOM 2216 C CA . GLU A 1 278 ? -4.276 3.831 18.048 1.00 98.25 278 GLU A CA 1
ATOM 2217 C C . GLU A 1 278 ? -4.883 4.306 16.721 1.00 98.25 278 GLU A C 1
ATOM 2219 O O . GLU A 1 278 ? -5.605 5.303 16.683 1.00 98.25 278 GLU A O 1
ATOM 2224 N N . TYR A 1 279 ? -4.674 3.551 15.637 1.00 98.62 279 TYR A N 1
ATOM 2225 C CA . TYR A 1 279 ? -5.234 3.878 14.327 1.00 98.62 279 TYR A CA 1
ATOM 2226 C C . TYR A 1 279 ? -6.768 3.941 14.366 1.00 98.62 279 TYR A C 1
ATOM 2228 O O . TYR A 1 279 ? -7.350 4.907 13.872 1.00 98.62 279 TYR A O 1
ATOM 2236 N N . GLN A 1 280 ? -7.427 2.952 14.984 1.00 98.25 280 GLN A N 1
ATOM 2237 C CA . GLN A 1 280 ? -8.888 2.931 15.147 1.00 98.25 280 GLN A CA 1
ATOM 2238 C C . GLN A 1 280 ? -9.394 4.104 15.996 1.00 98.25 280 GLN A C 1
ATOM 2240 O O . GLN A 1 280 ? -10.427 4.692 15.673 1.00 98.25 280 GLN A O 1
ATOM 2245 N N . GLN A 1 281 ? -8.686 4.456 17.072 1.00 98.19 281 GLN A N 1
ATOM 2246 C CA . GLN A 1 281 ? -9.072 5.569 17.937 1.00 98.19 281 GLN A CA 1
ATOM 2247 C C . GLN A 1 281 ? -8.995 6.908 17.189 1.00 98.19 281 GLN A C 1
ATOM 2249 O O . GLN A 1 281 ? -9.974 7.655 17.180 1.00 98.19 281 GLN A O 1
ATOM 2254 N N . ASN A 1 282 ? -7.887 7.169 16.491 1.00 98.38 282 ASN A N 1
ATOM 2255 C CA . ASN A 1 282 ? -7.697 8.399 15.718 1.00 98.38 282 ASN A CA 1
ATOM 2256 C C . ASN A 1 282 ? -8.703 8.499 14.558 1.00 98.38 282 ASN A C 1
ATOM 2258 O O . ASN A 1 282 ? -9.287 9.559 14.328 1.00 98.38 282 ASN A O 1
ATOM 2262 N N . TYR A 1 283 ? -8.970 7.376 13.881 1.00 98.31 283 TYR A N 1
ATOM 2263 C CA . TYR A 1 283 ? -10.032 7.270 12.879 1.00 98.31 283 TYR A CA 1
ATOM 2264 C C . TYR A 1 283 ? -11.400 7.659 13.453 1.00 98.31 283 TYR A C 1
ATOM 2266 O O . TYR A 1 283 ? -12.114 8.472 12.867 1.00 98.31 283 TYR A O 1
ATOM 2274 N N . LYS A 1 284 ? -11.768 7.101 14.612 1.00 97.75 284 LYS A N 1
ATOM 2275 C CA . LYS A 1 284 ? -13.061 7.352 15.258 1.00 97.75 284 LYS A CA 1
ATOM 2276 C C . LYS A 1 284 ? -13.221 8.816 15.657 1.00 97.75 284 LYS A C 1
ATOM 2278 O O . LYS A 1 284 ? -14.288 9.394 15.459 1.00 97.75 284 LYS A O 1
ATOM 2283 N N . GLU A 1 285 ? -12.183 9.419 16.225 1.00 97.25 285 GLU A N 1
ATOM 2284 C CA . GLU A 1 285 ? -12.206 10.828 16.621 1.00 97.25 285 GLU A CA 1
ATOM 2285 C C . GLU A 1 285 ? -12.404 11.755 15.421 1.00 97.25 285 GLU A C 1
ATOM 2287 O O . GLU A 1 285 ? -13.258 12.643 15.462 1.00 97.25 285 GLU A O 1
ATOM 2292 N N . ASP A 1 286 ? -11.669 11.525 14.335 1.00 97.19 286 ASP A N 1
ATOM 2293 C CA . ASP A 1 286 ? -11.801 12.300 13.101 1.00 97.19 286 ASP A CA 1
ATOM 2294 C C . ASP A 1 286 ? -13.162 12.064 12.422 1.00 97.19 286 ASP A C 1
ATOM 2296 O O . ASP A 1 286 ? -13.819 13.023 12.012 1.00 97.19 286 ASP A O 1
ATOM 2300 N N . ARG A 1 287 ? -13.668 10.822 12.415 1.00 97.69 287 ARG A N 1
ATOM 2301 C CA . ARG A 1 287 ? -15.016 10.511 11.921 1.00 97.69 287 ARG A CA 1
ATOM 2302 C C . ARG A 1 287 ? -16.107 11.214 12.725 1.00 97.69 287 ARG A C 1
ATOM 2304 O O . ARG A 1 287 ? -17.036 11.762 12.144 1.00 97.69 287 ARG A O 1
ATOM 2311 N N . ASN A 1 288 ? -16.001 11.254 14.051 1.00 97.38 288 ASN A N 1
ATOM 2312 C CA . ASN A 1 288 ? -16.973 11.959 14.892 1.00 97.38 288 ASN A CA 1
ATOM 2313 C C . ASN A 1 288 ? -16.998 13.467 14.609 1.00 97.38 288 ASN A C 1
ATOM 2315 O O . ASN A 1 288 ? -18.075 14.074 14.585 1.00 97.38 288 ASN A O 1
ATOM 2319 N N . LYS A 1 289 ? -15.827 14.070 14.357 1.00 96.69 289 LYS A N 1
ATOM 2320 C CA . LYS A 1 289 ? -15.730 15.467 13.909 1.00 96.69 289 LYS A CA 1
ATOM 2321 C C . LYS A 1 289 ? -16.425 15.651 12.558 1.00 96.69 289 LYS A C 1
ATOM 2323 O O . LYS A 1 289 ? -17.221 16.577 12.417 1.00 96.69 289 LYS A O 1
ATOM 2328 N N . TYR A 1 290 ? -16.205 14.737 11.612 1.00 97.12 290 TYR A N 1
ATOM 2329 C CA . TYR A 1 290 ? -16.854 14.761 10.299 1.00 97.12 290 TYR A CA 1
ATOM 2330 C C . TYR A 1 290 ? -18.381 14.661 10.390 1.00 97.12 290 TYR A C 1
ATOM 2332 O O . TYR A 1 290 ? -19.079 15.505 9.835 1.00 97.12 290 TYR A O 1
ATOM 2340 N N . GLU A 1 291 ? -18.918 13.690 11.133 1.00 96.50 291 GLU A N 1
ATOM 2341 C CA . GLU A 1 291 ? -20.370 13.515 11.297 1.00 96.50 291 GLU A CA 1
ATOM 2342 C C . GLU A 1 291 ? -21.017 14.738 11.972 1.00 96.50 291 GLU A C 1
ATOM 2344 O O . GLU A 1 291 ? -22.117 15.165 11.608 1.00 96.50 291 GLU A O 1
ATOM 2349 N N . THR A 1 292 ? -20.310 15.356 12.923 1.00 96.31 292 THR A N 1
ATOM 2350 C CA . THR A 1 292 ? -20.750 16.597 13.576 1.00 96.31 292 THR A CA 1
ATOM 2351 C C . THR A 1 292 ? -20.798 17.761 12.585 1.00 96.31 292 THR A C 1
ATOM 2353 O O . THR A 1 292 ? -21.817 18.453 12.506 1.00 96.31 292 THR A O 1
ATOM 2356 N N . ALA A 1 293 ? -19.735 17.954 11.799 1.00 97.00 293 ALA A N 1
ATOM 2357 C CA . ALA A 1 293 ? -19.668 18.983 10.764 1.00 97.00 293 ALA A CA 1
ATOM 2358 C C . ALA A 1 293 ? -20.755 18.777 9.695 1.00 97.00 293 ALA A C 1
ATOM 2360 O O . ALA A 1 293 ? -21.460 19.717 9.327 1.00 97.00 293 ALA A O 1
ATOM 2361 N N . LEU A 1 294 ? -20.969 17.533 9.261 1.00 95.62 294 LEU A N 1
ATOM 2362 C CA . LEU A 1 294 ? -21.995 17.174 8.286 1.00 95.62 294 LEU A CA 1
ATOM 2363 C C . LEU A 1 294 ? -23.407 17.462 8.815 1.00 95.62 294 LEU A C 1
ATOM 2365 O O . LEU A 1 294 ? -24.253 17.989 8.090 1.00 95.62 294 LEU A O 1
ATOM 2369 N N . LYS A 1 295 ? -23.672 17.174 10.095 1.00 95.62 295 LYS A N 1
ATOM 2370 C CA . LYS A 1 295 ? -24.948 17.507 10.744 1.00 95.62 295 LYS A CA 1
ATOM 2371 C C . LYS A 1 295 ? -25.167 19.018 10.830 1.00 95.62 295 LYS A C 1
ATOM 2373 O O . LYS A 1 295 ? -26.269 19.479 10.543 1.00 95.62 295 LYS A O 1
ATOM 2378 N N . LYS A 1 296 ? -24.137 19.793 11.191 1.00 96.88 296 LYS A N 1
ATOM 2379 C CA . LYS A 1 296 ? -24.206 21.264 11.186 1.00 96.88 296 LYS A CA 1
ATOM 2380 C C . LYS A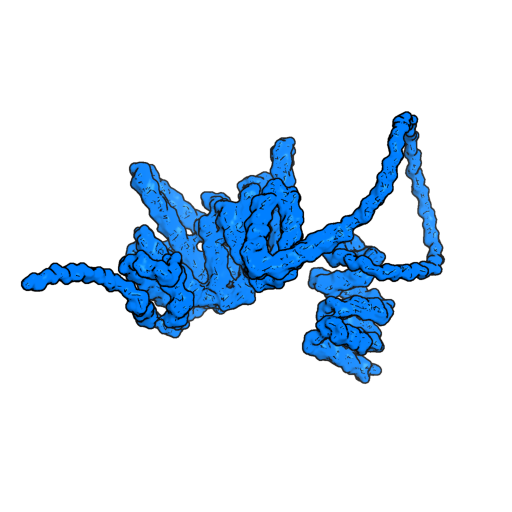 1 296 ? -24.533 21.798 9.794 1.00 96.88 296 LYS A C 1
ATOM 2382 O O . LYS A 1 296 ? -25.464 22.588 9.666 1.00 96.88 296 LYS A O 1
ATOM 2387 N N . GLN A 1 297 ? -23.834 21.306 8.769 1.00 95.69 297 GLN A N 1
ATOM 2388 C CA . GLN A 1 297 ? -24.055 21.693 7.377 1.00 95.69 297 GLN A CA 1
ATOM 2389 C C . GLN A 1 297 ? -25.499 21.414 6.936 1.00 95.69 297 GLN A C 1
ATOM 2391 O O . GLN A 1 297 ? -26.155 22.298 6.392 1.00 95.69 297 GLN A O 1
ATOM 2396 N N . ARG A 1 298 ? -26.023 20.214 7.224 1.00 94.75 298 ARG A N 1
ATOM 2397 C CA . ARG A 1 298 ? -27.413 19.829 6.906 1.00 94.75 298 ARG A CA 1
ATOM 2398 C C . ARG A 1 298 ? -28.454 20.692 7.618 1.00 94.75 298 ARG A C 1
ATOM 2400 O O . ARG A 1 298 ? -29.516 20.942 7.061 1.00 94.75 298 ARG A O 1
ATOM 2407 N N . ASN A 1 299 ? -28.142 21.157 8.824 1.00 96.56 299 ASN A N 1
ATOM 2408 C CA . ASN A 1 299 ? -29.019 22.016 9.616 1.00 96.56 299 ASN A CA 1
ATOM 2409 C C . ASN A 1 299 ? -28.854 23.515 9.299 1.00 96.56 299 ASN A C 1
ATOM 2411 O O . ASN A 1 299 ? -29.464 24.338 9.977 1.00 96.56 299 ASN A O 1
ATOM 2415 N N . GLY A 1 300 ? -28.016 23.888 8.322 1.00 95.12 300 GLY A N 1
ATOM 2416 C CA . GLY A 1 300 ? -27.753 25.288 7.973 1.00 95.12 300 GLY A CA 1
ATOM 2417 C C . GLY A 1 300 ? -26.990 26.076 9.046 1.00 95.12 300 GLY A C 1
ATOM 2418 O O . GLY A 1 300 ? -27.054 27.303 9.066 1.00 95.12 300 GLY A O 1
ATOM 2419 N N . LEU A 1 301 ? -26.287 25.393 9.956 1.00 96.06 301 LEU A N 1
ATOM 2420 C CA . LEU A 1 301 ? -25.487 26.029 11.003 1.00 96.06 301 LEU A CA 1
ATOM 2421 C C . LEU A 1 301 ? -24.119 26.474 10.457 1.00 96.06 301 LEU A C 1
ATOM 2423 O O . LEU A 1 301 ? -23.563 25.801 9.583 1.00 96.06 301 LEU A O 1
ATOM 2427 N N . PRO A 1 302 ? -23.537 27.569 10.984 1.00 94.81 302 PRO A N 1
ATOM 2428 C CA . PRO A 1 302 ? -22.212 28.014 10.573 1.00 94.81 302 PRO A CA 1
ATOM 2429 C C . PRO A 1 302 ? -21.150 26.957 10.905 1.00 94.81 302 PRO A C 1
ATOM 2431 O O . PRO A 1 302 ? -21.133 26.391 12.000 1.00 94.81 302 PRO A O 1
ATOM 2434 N N . LEU A 1 303 ? -20.257 26.721 9.943 1.00 96.38 303 LEU A N 1
ATOM 2435 C CA . LEU A 1 303 ? -19.106 25.829 10.072 1.00 96.38 303 LEU A CA 1
ATOM 2436 C C . LEU A 1 303 ? -17.846 26.633 10.394 1.00 96.38 303 LEU A C 1
ATOM 2438 O O . LEU A 1 303 ? -17.642 27.711 9.823 1.00 96.38 303 LEU A O 1
ATOM 2442 N N . THR A 1 304 ? -16.981 26.087 11.249 1.00 96.50 304 THR A N 1
ATOM 2443 C CA . THR A 1 304 ? -15.614 26.607 11.404 1.00 96.50 304 THR A CA 1
ATOM 2444 C C . THR A 1 304 ? -14.802 26.357 10.131 1.00 96.50 304 THR A C 1
ATOM 2446 O O . THR A 1 304 ? -15.173 25.532 9.293 1.00 96.50 304 THR A O 1
ATOM 2449 N N . ASP A 1 305 ? -13.680 27.056 9.959 1.00 95.25 305 ASP A N 1
ATOM 2450 C CA . ASP A 1 305 ? -12.828 26.841 8.782 1.00 95.25 305 ASP A CA 1
ATOM 2451 C C . ASP A 1 305 ? -12.220 25.430 8.763 1.00 95.25 305 ASP A C 1
ATOM 2453 O O . ASP A 1 305 ? -12.157 24.806 7.706 1.00 95.25 305 ASP A O 1
ATOM 2457 N N . GLU A 1 306 ? -11.909 24.872 9.936 1.00 93.12 306 GLU A N 1
ATOM 2458 C CA . GLU A 1 306 ? -11.487 23.475 10.095 1.00 93.12 306 GLU A CA 1
ATOM 2459 C C . GLU A 1 306 ? -12.576 22.486 9.647 1.00 93.12 306 GLU A C 1
ATOM 2461 O O . GLU A 1 306 ? -12.285 21.494 8.980 1.00 93.12 306 GLU A O 1
ATOM 2466 N N . GLU A 1 307 ? -13.845 22.754 9.977 1.00 95.88 307 GLU A N 1
ATOM 2467 C CA . GLU A 1 307 ? -14.978 21.920 9.560 1.00 95.88 307 GLU A CA 1
ATOM 2468 C C . GLU A 1 307 ? -15.207 22.000 8.046 1.00 95.88 307 GLU A C 1
ATOM 2470 O O . GLU A 1 307 ? -15.474 20.979 7.410 1.00 95.88 307 GLU A O 1
ATOM 2475 N N . LYS A 1 308 ? -15.060 23.188 7.446 1.00 94.81 308 LYS A N 1
ATOM 2476 C CA . LYS A 1 308 ? -15.137 23.356 5.986 1.00 94.81 308 LYS A CA 1
ATOM 2477 C C . LYS A 1 308 ? -14.013 22.602 5.282 1.00 94.81 308 LYS A C 1
ATOM 2479 O O . LYS A 1 308 ? -14.279 21.904 4.308 1.00 94.81 308 LYS A O 1
ATOM 2484 N N . GLU A 1 309 ? -12.780 22.715 5.775 1.00 92.12 309 GLU A N 1
ATOM 2485 C CA . GLU A 1 309 ? -11.630 21.995 5.220 1.00 92.12 309 GLU A CA 1
ATOM 2486 C C . GLU A 1 309 ? -11.829 20.478 5.326 1.00 92.12 309 GLU A C 1
ATOM 2488 O O . GLU A 1 309 ? -11.609 19.749 4.357 1.00 92.12 309 GLU A O 1
ATOM 2493 N N . LEU A 1 310 ? -12.308 19.998 6.479 1.00 94.06 310 LEU A N 1
ATOM 2494 C CA . LEU A 1 310 ? -12.601 18.585 6.694 1.00 94.06 310 LEU A CA 1
ATOM 2495 C C . LEU A 1 310 ? -13.630 18.062 5.684 1.00 94.06 310 LEU A C 1
ATOM 2497 O O . LEU A 1 310 ? -13.384 17.029 5.067 1.00 94.06 310 LEU A O 1
ATOM 2501 N N . LEU A 1 311 ? -14.743 18.776 5.480 1.00 94.38 311 LEU A N 1
ATOM 2502 C CA . LEU A 1 311 ? -15.781 18.388 4.517 1.00 94.38 311 LEU A CA 1
ATOM 2503 C C . LEU A 1 311 ? -15.336 18.524 3.049 1.00 94.38 311 LEU A C 1
ATOM 2505 O O . LEU A 1 311 ? -15.895 17.851 2.186 1.00 94.38 311 LEU A O 1
ATOM 2509 N N . ALA A 1 312 ? -14.352 19.378 2.755 1.00 91.56 312 ALA A N 1
ATOM 2510 C CA . ALA A 1 312 ? -13.800 19.536 1.409 1.00 91.56 312 ALA A CA 1
ATOM 2511 C C . ALA A 1 312 ? -12.835 18.400 1.031 1.00 91.56 312 ALA A C 1
ATOM 2513 O O . ALA A 1 312 ? -12.784 17.985 -0.127 1.00 91.56 312 ALA A O 1
ATOM 2514 N N . VAL A 1 313 ? -12.063 17.899 1.999 1.00 91.06 313 VAL A N 1
ATOM 2515 C CA . VAL A 1 313 ? -11.040 16.867 1.772 1.00 91.06 313 VAL A CA 1
ATOM 2516 C C . VAL A 1 313 ? -11.596 15.460 1.979 1.00 91.06 313 VAL A C 1
ATOM 2518 O O . VAL A 1 313 ? -11.345 14.567 1.165 1.00 91.06 313 VAL A O 1
ATOM 2521 N N . MET A 1 314 ? -12.320 15.250 3.079 1.00 94.56 314 MET A N 1
ATOM 2522 C CA . MET A 1 314 ? -12.813 13.940 3.488 1.00 94.56 314 MET A CA 1
ATOM 2523 C C . MET A 1 314 ? -14.240 13.720 2.998 1.00 94.56 314 MET A C 1
ATOM 2525 O O . MET A 1 314 ? -15.102 14.592 3.092 1.00 94.56 314 MET A O 1
ATOM 2529 N N . LYS A 1 315 ? -14.506 12.509 2.513 1.00 92.94 315 LYS A N 1
ATOM 2530 C CA . LYS A 1 315 ? -15.827 12.075 2.055 1.00 92.94 315 LYS A CA 1
ATOM 2531 C C . LYS A 1 315 ? -16.337 10.940 2.933 1.00 92.94 315 LYS A C 1
ATOM 2533 O O . LYS A 1 315 ? -15.546 10.152 3.447 1.00 92.94 315 LYS A O 1
ATOM 2538 N N . SER A 1 316 ? -17.658 10.801 3.035 1.00 93.38 316 SER A N 1
ATOM 2539 C CA . SER A 1 316 ? -18.289 9.695 3.769 1.00 93.38 316 SER A CA 1
ATOM 2540 C C . SER A 1 316 ? -17.777 8.325 3.295 1.00 93.38 316 SER A C 1
ATOM 2542 O O . SER A 1 316 ? -17.406 7.496 4.122 1.00 93.38 316 SER A O 1
ATOM 2544 N N . GLU A 1 317 ? -17.617 8.136 1.981 1.00 96.12 317 GLU A N 1
ATOM 2545 C CA . GLU A 1 317 ? -17.067 6.905 1.392 1.00 96.12 317 GLU A CA 1
ATOM 2546 C C . GLU A 1 317 ? -15.632 6.586 1.848 1.00 96.12 317 GLU A C 1
ATOM 2548 O O . GLU A 1 317 ? -15.283 5.413 1.976 1.00 96.12 317 GLU A O 1
ATOM 2553 N N . TYR A 1 318 ? -14.809 7.596 2.162 1.00 97.50 318 TYR A N 1
ATOM 2554 C CA . TYR A 1 318 ? -13.457 7.379 2.687 1.00 97.50 318 TYR A CA 1
ATOM 2555 C C . TYR A 1 318 ? -13.500 6.834 4.113 1.00 97.50 318 TYR A C 1
ATOM 2557 O O . TYR A 1 318 ? -12.719 5.944 4.452 1.00 97.50 318 TYR A O 1
ATOM 2565 N N . TYR A 1 319 ? -14.433 7.311 4.943 1.00 98.06 319 TYR A N 1
ATOM 2566 C CA . TYR A 1 319 ? -14.617 6.778 6.292 1.00 98.06 319 TYR A CA 1
ATOM 2567 C C . TYR A 1 319 ? -15.138 5.345 6.270 1.00 98.06 319 TYR A C 1
ATOM 2569 O O . TYR A 1 319 ? -14.642 4.523 7.043 1.00 98.06 319 TYR A O 1
ATOM 2577 N N . THR A 1 320 ? -16.085 5.029 5.384 1.00 98.19 320 THR A N 1
ATOM 2578 C CA . THR A 1 320 ? -16.587 3.661 5.199 1.00 98.19 320 THR A CA 1
ATOM 2579 C C . THR A 1 320 ? -15.471 2.726 4.731 1.00 98.19 320 THR A C 1
ATOM 2581 O O . THR A 1 320 ? -15.244 1.683 5.344 1.00 98.19 320 THR A O 1
ATOM 2584 N N . ALA A 1 321 ? -14.716 3.124 3.702 1.00 98.31 321 ALA A N 1
ATOM 2585 C CA . ALA A 1 321 ? -13.586 2.360 3.179 1.00 98.31 321 ALA A CA 1
ATOM 2586 C C . ALA A 1 321 ? -12.493 2.125 4.228 1.00 98.31 321 ALA A C 1
ATOM 2588 O O . ALA A 1 321 ? -12.020 1.000 4.395 1.00 98.31 321 ALA A O 1
ATOM 2589 N N . THR A 1 322 ? -12.127 3.167 4.977 1.00 98.56 322 THR A N 1
ATOM 2590 C CA . THR A 1 322 ? -11.126 3.067 6.046 1.00 98.56 322 THR A CA 1
ATOM 2591 C C . THR A 1 322 ? -11.607 2.125 7.152 1.00 98.56 322 THR A C 1
ATOM 2593 O O . THR A 1 322 ? -10.840 1.272 7.587 1.00 98.56 322 THR A O 1
ATOM 2596 N N . ALA A 1 323 ? -12.884 2.189 7.556 1.00 98.62 323 ALA A N 1
ATOM 2597 C CA . ALA A 1 323 ? -13.448 1.271 8.553 1.00 98.62 323 ALA A CA 1
ATOM 2598 C C . ALA A 1 323 ? -13.382 -0.192 8.106 1.00 98.62 323 ALA A C 1
ATOM 2600 O O . ALA A 1 323 ? -13.035 -1.069 8.898 1.00 98.62 323 ALA A O 1
ATOM 2601 N N . GLN A 1 324 ? -13.722 -0.449 6.838 1.00 98.62 324 GLN A N 1
ATOM 2602 C CA . GLN A 1 324 ? -13.642 -1.778 6.238 1.00 98.62 324 GLN A CA 1
ATOM 2603 C C . GLN A 1 324 ? -12.195 -2.276 6.207 1.00 98.62 324 GLN A C 1
ATOM 2605 O O . GLN A 1 324 ? -11.937 -3.408 6.614 1.00 98.62 324 GLN A O 1
ATOM 2610 N N . GLY A 1 325 ? -11.254 -1.418 5.797 1.00 98.62 325 GLY A N 1
ATOM 2611 C CA . GLY A 1 325 ? -9.827 -1.731 5.791 1.00 98.62 325 GLY A CA 1
ATOM 2612 C C . GLY A 1 325 ? -9.280 -2.026 7.189 1.00 98.62 325 GLY A C 1
ATOM 2613 O O . GLY A 1 325 ? -8.531 -2.984 7.357 1.00 98.62 325 GLY A O 1
ATOM 2614 N N . ILE A 1 326 ? -9.704 -1.271 8.210 1.00 98.81 326 ILE A N 1
ATOM 2615 C CA . ILE A 1 326 ? -9.348 -1.517 9.616 1.00 98.81 326 ILE A CA 1
ATOM 2616 C C . ILE A 1 326 ? -9.822 -2.902 10.064 1.00 98.81 326 ILE A C 1
ATOM 2618 O O . ILE A 1 326 ? -9.027 -3.680 10.590 1.00 98.81 326 ILE A O 1
ATOM 2622 N N . GLY A 1 327 ? -11.099 -3.227 9.842 1.00 98.44 327 GLY A N 1
ATOM 2623 C CA . GLY A 1 327 ? -11.671 -4.506 10.263 1.00 98.44 327 GLY A CA 1
ATOM 2624 C C . GLY A 1 327 ? -11.034 -5.704 9.558 1.00 98.44 327 GLY A C 1
ATOM 2625 O O . GLY A 1 327 ? -10.643 -6.668 10.216 1.00 98.44 327 GLY A O 1
ATOM 2626 N N . GLN A 1 328 ? -10.892 -5.641 8.228 1.00 98.25 328 GLN A N 1
ATOM 2627 C CA . GLN A 1 328 ? -10.262 -6.715 7.452 1.00 98.25 328 GLN A CA 1
ATOM 2628 C C . GLN A 1 328 ? -8.783 -6.870 7.810 1.00 98.25 328 GLN A C 1
ATOM 2630 O O . GLN A 1 328 ? -8.331 -7.978 8.090 1.00 98.25 328 GLN A O 1
ATOM 2635 N N . GLY A 1 329 ? -8.048 -5.760 7.901 1.00 98.38 329 GLY A N 1
ATOM 2636 C CA . GLY A 1 329 ? -6.632 -5.805 8.240 1.00 98.38 329 GLY A CA 1
ATOM 2637 C C . GLY A 1 329 ? -6.372 -6.326 9.652 1.00 98.38 329 GLY A C 1
ATOM 2638 O O . GLY A 1 329 ? -5.447 -7.106 9.844 1.00 98.38 329 GLY A O 1
ATOM 2639 N N . ALA A 1 330 ? -7.218 -5.995 10.633 1.00 98.25 330 ALA A N 1
ATOM 2640 C CA . ALA A 1 330 ? -7.110 -6.547 11.984 1.00 98.25 330 ALA A CA 1
ATOM 2641 C C . ALA A 1 330 ? -7.399 -8.058 12.034 1.00 98.25 330 ALA A C 1
ATOM 2643 O O . ALA A 1 330 ? -6.701 -8.796 12.731 1.00 98.25 330 ALA A O 1
ATOM 2644 N N . LEU A 1 331 ? -8.387 -8.549 11.272 1.00 98.06 331 LEU A N 1
ATOM 2645 C CA . LEU A 1 331 ? -8.659 -9.988 11.157 1.00 98.06 331 LEU A CA 1
ATOM 2646 C C . LEU A 1 331 ? -7.437 -10.742 10.602 1.00 98.06 331 LEU A C 1
ATOM 2648 O O . LEU A 1 331 ? -7.072 -11.817 11.091 1.00 98.06 331 LEU A O 1
ATOM 2652 N N . HIS A 1 332 ? -6.773 -10.151 9.611 1.00 97.56 332 HIS A N 1
ATOM 2653 C CA . HIS A 1 332 ? -5.611 -10.719 8.924 1.00 97.56 332 HIS A CA 1
ATOM 2654 C C . HIS A 1 332 ? -4.277 -10.395 9.607 1.00 97.56 332 HIS A C 1
ATOM 2656 O O . HIS A 1 332 ? -3.245 -10.922 9.204 1.00 97.56 332 HIS A O 1
ATOM 2662 N N . ASN A 1 333 ? -4.287 -9.595 10.677 1.00 98.38 333 ASN A N 1
ATOM 2663 C CA . ASN A 1 333 ? -3.067 -9.090 11.295 1.00 98.38 333 ASN A CA 1
ATOM 2664 C C . ASN A 1 333 ? -2.158 -10.224 11.792 1.00 98.38 333 ASN A C 1
ATOM 2666 O O . ASN A 1 333 ? -2.602 -11.128 12.505 1.00 98.38 333 ASN A O 1
ATOM 2670 N N . VAL A 1 334 ? -0.883 -10.180 11.409 1.00 96.75 334 VAL A N 1
ATOM 2671 C CA . VAL A 1 334 ? 0.088 -11.247 11.711 1.00 96.75 334 VAL A CA 1
ATOM 2672 C C . VAL A 1 334 ? 0.759 -11.095 13.079 1.00 96.75 334 VAL A C 1
ATOM 2674 O O . VAL A 1 334 ? 1.358 -12.042 13.578 1.00 96.75 334 VAL A O 1
ATOM 2677 N N . ASN A 1 335 ? 0.630 -9.927 13.706 1.00 96.62 335 ASN A N 1
ATOM 2678 C CA . ASN A 1 335 ? 1.197 -9.590 15.013 1.00 96.62 335 ASN A CA 1
ATOM 2679 C C . ASN A 1 335 ? 0.161 -9.645 16.154 1.00 96.62 335 ASN A C 1
ATOM 2681 O O . ASN A 1 335 ? 0.492 -9.343 17.300 1.00 96.62 335 ASN A O 1
ATOM 2685 N N . MET A 1 336 ? -1.091 -10.008 15.861 1.00 96.25 336 MET A N 1
ATOM 2686 C CA . MET A 1 336 ? -2.163 -10.157 16.845 1.00 96.25 336 MET A CA 1
ATOM 2687 C C . MET A 1 336 ? -2.520 -11.628 17.043 1.00 96.25 336 MET A C 1
ATOM 2689 O O . MET A 1 336 ? -2.765 -12.370 16.091 1.00 96.25 336 MET A O 1
ATOM 2693 N N . THR A 1 337 ? -2.640 -12.040 18.301 1.00 95.25 337 THR A N 1
ATOM 2694 C CA . THR A 1 337 ? -3.215 -13.344 18.655 1.00 95.25 337 THR A CA 1
ATOM 2695 C C . THR A 1 337 ? -4.710 -13.393 18.328 1.00 95.25 337 THR A C 1
ATOM 2697 O O . THR A 1 337 ? -5.384 -12.362 18.292 1.00 95.25 337 THR A O 1
ATOM 2700 N N . SER A 1 338 ? -5.281 -14.593 18.188 1.00 93.50 338 SER A N 1
ATOM 2701 C CA . SER A 1 338 ? -6.729 -14.774 17.987 1.00 93.50 338 SER A CA 1
ATOM 2702 C C . SER A 1 338 ? -7.582 -14.071 19.056 1.00 93.50 338 SER A C 1
ATOM 2704 O O . SER A 1 338 ? -8.673 -13.595 18.755 1.00 93.50 338 SER A O 1
ATOM 2706 N N . GLY A 1 339 ? -7.084 -13.977 20.298 1.00 94.25 339 GLY A N 1
ATOM 2707 C CA . GLY A 1 339 ? -7.758 -13.253 21.382 1.00 94.25 339 GLY A CA 1
ATOM 2708 C C . GLY A 1 339 ? -7.748 -11.742 21.189 1.00 94.25 339 GLY A C 1
ATOM 2709 O O . GLY A 1 339 ? -8.808 -11.125 21.223 1.00 94.25 339 GLY A O 1
ATOM 2710 N N . GLN A 1 340 ? -6.584 -11.166 20.881 1.00 96.44 340 GLN A N 1
ATOM 2711 C CA . GLN A 1 340 ? -6.478 -9.737 20.570 1.00 96.44 340 GLN A CA 1
ATOM 2712 C C . GLN A 1 340 ? -7.328 -9.363 19.350 1.00 96.44 340 GLN A C 1
ATOM 2714 O O . GLN A 1 340 ? -7.980 -8.322 19.355 1.00 96.44 340 GLN A O 1
ATOM 2719 N N . LYS A 1 341 ? -7.372 -10.223 18.321 1.00 97.56 341 LYS A N 1
ATOM 2720 C CA . LYS A 1 341 ? -8.245 -10.030 17.152 1.00 97.56 341 LYS A CA 1
ATOM 2721 C C . LYS A 1 341 ? -9.712 -9.990 17.558 1.00 97.56 341 LYS A C 1
ATOM 2723 O O . LYS A 1 341 ? -10.418 -9.066 17.173 1.00 97.56 341 LYS A O 1
ATOM 2728 N N . ALA A 1 342 ? -10.173 -10.963 18.345 1.00 96.69 342 ALA A N 1
ATOM 2729 C CA . ALA A 1 342 ? -11.559 -11.016 18.802 1.00 96.69 342 ALA A CA 1
ATOM 2730 C C . ALA A 1 342 ? -11.940 -9.790 19.651 1.00 96.69 342 ALA A C 1
ATOM 2732 O O . ALA A 1 342 ? -12.986 -9.183 19.422 1.00 96.69 342 ALA A O 1
ATOM 2733 N N . GLU A 1 343 ? -11.078 -9.384 20.585 1.00 96.88 343 GLU A N 1
ATOM 2734 C CA . GLU A 1 343 ? -11.302 -8.207 21.427 1.00 96.88 343 GLU A CA 1
ATOM 2735 C C . GLU A 1 343 ? -11.380 -6.922 20.595 1.00 96.88 343 GLU A C 1
ATOM 2737 O O . GLU A 1 343 ? -12.354 -6.166 20.694 1.00 96.88 343 GLU A O 1
ATOM 2742 N N . PHE A 1 344 ? -10.406 -6.716 19.706 1.00 98.19 344 PHE A N 1
ATOM 2743 C CA . PHE A 1 344 ? -10.387 -5.568 18.809 1.00 98.19 344 PHE A CA 1
ATOM 2744 C C . PHE A 1 344 ? -11.619 -5.537 17.901 1.00 98.19 344 PHE A C 1
ATOM 2746 O O . PHE A 1 344 ? -12.307 -4.520 17.835 1.00 98.19 344 PHE A O 1
ATOM 2753 N N . LEU A 1 345 ? -11.942 -6.653 17.237 1.00 98.06 345 LEU A N 1
ATOM 2754 C CA . LEU A 1 345 ? -13.081 -6.740 16.321 1.00 98.06 345 LEU A CA 1
ATOM 2755 C C . LEU A 1 345 ? -14.416 -6.540 17.043 1.00 98.06 345 LEU A C 1
ATOM 2757 O O . LEU A 1 345 ? -15.322 -5.935 16.471 1.00 98.06 345 LEU A O 1
ATOM 2761 N N . SER A 1 346 ? -14.546 -6.979 18.301 1.00 96.75 346 SER A N 1
ATOM 2762 C CA . SER A 1 346 ? -15.735 -6.682 19.103 1.00 96.75 346 SER A CA 1
ATOM 2763 C C . SER A 1 346 ? -15.888 -5.182 19.352 1.00 96.75 346 SER A C 1
ATOM 2765 O O . SER A 1 346 ? -17.008 -4.680 19.253 1.00 96.75 346 SER A O 1
ATOM 2767 N N . LYS A 1 347 ? -14.800 -4.475 19.678 1.00 96.38 347 LYS A N 1
ATOM 2768 C CA . LYS A 1 347 ? -14.825 -3.025 19.918 1.00 96.38 347 LYS A CA 1
ATOM 2769 C C . LYS A 1 347 ? -15.050 -2.240 18.625 1.00 96.38 347 LYS A C 1
ATOM 2771 O O . LYS A 1 347 ? -15.870 -1.330 18.596 1.00 96.38 347 LYS A O 1
ATOM 2776 N N . TRP A 1 348 ? -14.385 -2.631 17.541 1.00 98.00 348 TRP A N 1
ATOM 2777 C CA . TRP A 1 348 ? -14.589 -2.063 16.209 1.00 98.00 348 TRP A CA 1
ATOM 2778 C C . TRP A 1 348 ? -16.038 -2.237 15.726 1.00 98.00 348 TRP A C 1
ATOM 2780 O O . TRP A 1 348 ? -16.628 -1.286 15.216 1.00 98.00 348 TRP A O 1
ATOM 2790 N N . GLU A 1 349 ? -16.655 -3.407 15.951 1.00 97.06 349 GLU A N 1
ATOM 2791 C CA . GLU A 1 349 ? -18.074 -3.634 15.639 1.00 97.06 349 GLU A CA 1
ATOM 2792 C C . GLU A 1 349 ? -18.987 -2.695 16.451 1.00 97.06 349 GLU A C 1
ATOM 2794 O O . GLU A 1 349 ? -19.986 -2.207 15.925 1.00 97.06 349 GLU A O 1
ATOM 2799 N N . GLU A 1 350 ? -18.669 -2.434 17.720 1.00 95.19 350 GLU A N 1
ATOM 2800 C CA . GLU A 1 350 ? -19.419 -1.503 18.577 1.00 95.19 350 GLU A CA 1
ATOM 2801 C C . GLU A 1 350 ? -19.257 -0.043 18.157 1.00 95.19 350 GLU A C 1
ATOM 2803 O O . GLU A 1 350 ? -20.241 0.697 18.136 1.00 95.19 350 GLU A O 1
ATOM 2808 N N . ASP A 1 351 ? -18.046 0.364 17.783 1.00 95.25 351 ASP A N 1
ATOM 2809 C CA . ASP A 1 351 ? -17.787 1.693 17.237 1.00 95.25 351 ASP A CA 1
ATOM 2810 C C . ASP A 1 351 ? -18.565 1.903 15.932 1.00 95.25 351 ASP A C 1
ATOM 2812 O O . ASP A 1 351 ? -19.240 2.918 15.772 1.00 95.25 351 ASP A O 1
ATOM 2816 N N . ALA A 1 352 ? -18.555 0.913 15.033 1.00 96.50 352 ALA A N 1
ATOM 2817 C CA . ALA A 1 352 ? -19.250 0.989 13.752 1.00 96.50 352 ALA A CA 1
ATOM 2818 C C . ALA A 1 352 ? -20.776 1.159 13.895 1.00 96.50 352 ALA A C 1
ATOM 2820 O O . ALA A 1 352 ? -21.391 1.798 13.045 1.00 96.50 352 ALA A O 1
ATOM 2821 N N . LYS A 1 353 ? -21.398 0.637 14.966 1.00 96.38 353 LYS A N 1
ATOM 2822 C CA . LYS A 1 353 ? -22.852 0.773 15.221 1.00 96.38 353 LYS A CA 1
ATOM 2823 C C . LYS A 1 353 ? -23.316 2.218 15.407 1.00 96.38 353 LYS A C 1
ATOM 2825 O O . LYS A 1 353 ? -24.513 2.474 15.326 1.00 96.38 353 LYS A O 1
ATOM 2830 N N . GLN A 1 354 ? -22.403 3.145 15.689 1.00 95.00 354 GLN A N 1
ATOM 2831 C CA . GLN A 1 354 ? -22.729 4.559 15.891 1.00 95.00 354 GLN A CA 1
ATOM 2832 C C . GLN A 1 354 ? -23.028 5.287 14.575 1.00 95.00 354 GLN A C 1
ATOM 2834 O O . GLN A 1 354 ? -23.527 6.411 14.602 1.00 95.00 354 GLN A O 1
ATOM 2839 N N . TYR A 1 355 ? -22.746 4.656 13.433 1.00 95.75 355 TYR A N 1
ATOM 2840 C CA . TYR A 1 355 ? -22.831 5.276 12.119 1.00 95.75 355 TYR A CA 1
ATOM 2841 C C . TYR A 1 355 ? -23.818 4.552 11.199 1.00 95.75 355 TYR A C 1
ATOM 2843 O O . TYR A 1 355 ? -24.083 3.356 11.338 1.00 95.75 355 TYR A O 1
ATOM 2851 N N . SER A 1 356 ? -24.364 5.280 10.222 1.00 94.19 356 SER A N 1
ATOM 2852 C CA . SER A 1 356 ? -25.416 4.766 9.334 1.00 94.19 356 SER A CA 1
ATOM 2853 C C . SER A 1 356 ? -24.952 3.668 8.370 1.00 94.19 356 SER A C 1
ATOM 2855 O O . SER A 1 356 ? -25.774 2.913 7.864 1.00 94.19 356 SER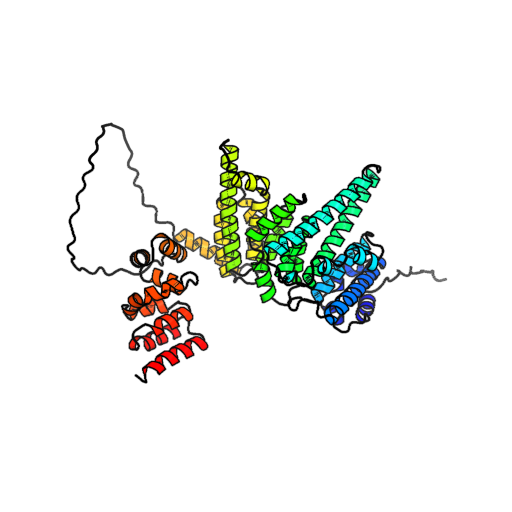 A O 1
ATOM 2857 N N . ASP A 1 357 ? -23.649 3.562 8.110 1.00 96.44 357 ASP A N 1
ATOM 2858 C CA . ASP A 1 357 ? -23.029 2.566 7.224 1.00 96.44 357 ASP A CA 1
ATOM 2859 C C . ASP A 1 357 ? -22.624 1.266 7.951 1.00 96.44 357 ASP A C 1
ATOM 2861 O O . ASP A 1 357 ? -21.991 0.399 7.346 1.00 96.44 357 ASP A O 1
ATOM 2865 N N . TYR A 1 358 ? -23.008 1.092 9.225 1.00 97.06 358 TYR A N 1
ATOM 2866 C CA . TYR A 1 358 ? -22.664 -0.063 10.067 1.00 97.06 358 TYR A CA 1
ATOM 2867 C C . TYR A 1 358 ? -22.720 -1.407 9.327 1.00 97.06 358 TYR A C 1
ATOM 2869 O O . TYR A 1 358 ? -21.749 -2.167 9.325 1.00 97.06 358 TYR A O 1
ATOM 2877 N N . HIS A 1 359 ? -23.853 -1.708 8.684 1.00 95.94 359 HIS A N 1
ATOM 2878 C CA . HIS A 1 359 ? -24.065 -2.999 8.031 1.00 95.94 359 HIS A CA 1
ATOM 2879 C C . HIS A 1 359 ? -23.073 -3.247 6.892 1.00 95.94 359 HIS A C 1
ATOM 2881 O O . HIS A 1 359 ? -22.567 -4.360 6.772 1.00 95.94 359 HIS A O 1
ATOM 2887 N N . GLN A 1 360 ? -22.748 -2.214 6.114 1.00 95.94 360 GLN A N 1
ATOM 2888 C CA . GLN A 1 360 ? -21.768 -2.286 5.031 1.00 95.94 360 GLN A CA 1
ATOM 2889 C C . GLN A 1 360 ? -20.346 -2.479 5.573 1.00 95.94 360 GLN A C 1
ATOM 2891 O O . GLN A 1 360 ? -19.562 -3.248 5.012 1.00 95.94 360 GLN A O 1
ATOM 2896 N N . VAL A 1 361 ? -20.010 -1.803 6.674 1.00 96.69 361 VAL A N 1
ATOM 2897 C CA . VAL A 1 361 ? -18.681 -1.875 7.294 1.00 96.69 361 VAL A CA 1
ATOM 2898 C C . VAL A 1 361 ? -18.378 -3.287 7.802 1.00 96.69 361 VAL A C 1
ATOM 2900 O O . VAL A 1 361 ? -17.300 -3.821 7.546 1.00 96.69 361 VAL A O 1
ATOM 2903 N N . VAL A 1 362 ? -19.337 -3.929 8.477 1.00 96.12 362 VAL A N 1
ATOM 2904 C CA . VAL A 1 362 ? -19.089 -5.209 9.168 1.00 96.12 362 VAL A CA 1
ATOM 2905 C C . VAL A 1 362 ? -19.302 -6.456 8.311 1.00 96.12 362 VAL A C 1
ATOM 2907 O O . VAL A 1 362 ? -18.882 -7.547 8.703 1.00 96.12 362 VAL A O 1
ATOM 2910 N N . GLN A 1 363 ? -19.959 -6.327 7.155 1.00 95.31 363 GLN A N 1
ATOM 2911 C CA . GLN A 1 363 ? -20.423 -7.464 6.356 1.00 95.31 363 GLN A CA 1
ATOM 2912 C C . GLN A 1 363 ? -19.296 -8.421 5.946 1.00 95.31 363 GLN A C 1
ATOM 2914 O O . GLN A 1 363 ? -19.439 -9.634 6.111 1.00 95.31 363 GLN A O 1
ATOM 2919 N N . ASN A 1 364 ? -18.184 -7.894 5.425 1.00 93.56 364 ASN A N 1
ATOM 2920 C CA . ASN A 1 364 ? -17.101 -8.724 4.890 1.00 93.56 364 ASN A CA 1
ATOM 2921 C C . ASN A 1 364 ? -16.385 -9.509 5.992 1.00 93.56 364 ASN A C 1
ATOM 2923 O O . ASN A 1 364 ? -16.218 -10.717 5.857 1.00 93.56 364 ASN A O 1
ATOM 2927 N N . VAL A 1 365 ? -16.059 -8.849 7.107 1.00 96.31 365 VAL A N 1
ATOM 2928 C CA . VAL A 1 365 ? -15.414 -9.487 8.265 1.00 96.31 365 VAL A CA 1
ATOM 2929 C C . VAL A 1 365 ? -16.301 -10.594 8.837 1.00 96.31 365 VAL A C 1
ATOM 2931 O O . VAL A 1 365 ? -15.829 -11.707 9.054 1.00 96.31 365 VAL A O 1
ATOM 2934 N N . LYS A 1 366 ? -17.606 -10.337 9.017 1.00 95.00 366 LYS A N 1
ATOM 2935 C CA . LYS A 1 366 ? -18.552 -11.360 9.498 1.00 95.00 366 LYS A CA 1
ATOM 2936 C C . LYS A 1 366 ? -18.613 -12.561 8.558 1.00 95.00 366 LYS A C 1
ATOM 2938 O O . LYS A 1 366 ? -18.457 -13.696 8.996 1.00 95.00 366 LYS A O 1
ATOM 2943 N N . LYS A 1 367 ? -18.781 -12.301 7.258 1.00 95.19 367 LYS A N 1
ATOM 2944 C CA . LYS A 1 367 ? -18.842 -13.341 6.224 1.00 95.19 367 LYS A CA 1
ATOM 2945 C C . LYS A 1 367 ? -17.579 -14.202 6.210 1.00 95.19 367 LYS A C 1
ATOM 2947 O O . LYS A 1 367 ? -17.678 -15.406 6.003 1.00 95.19 367 LYS A O 1
ATOM 2952 N N . GLU A 1 368 ? -16.414 -13.597 6.393 1.00 95.81 368 GLU A N 1
ATOM 2953 C CA . GLU A 1 368 ? -15.136 -14.300 6.363 1.00 95.81 368 GLU A CA 1
ATOM 2954 C C . GLU A 1 368 ? -14.909 -15.156 7.613 1.00 95.81 368 GLU A C 1
ATOM 2956 O O . GLU A 1 368 ? -14.566 -16.330 7.484 1.00 95.81 368 GLU A O 1
ATOM 2961 N N . ILE A 1 369 ? -15.209 -14.626 8.802 1.00 94.25 369 ILE A N 1
ATOM 2962 C CA . ILE A 1 369 ? -15.165 -15.384 10.065 1.00 94.25 369 ILE A CA 1
ATOM 2963 C C . ILE A 1 369 ? -16.122 -16.583 10.028 1.00 94.25 369 ILE A C 1
ATOM 2965 O O . ILE A 1 369 ? -15.817 -17.647 10.566 1.00 94.25 369 ILE A O 1
ATOM 2969 N N . ASP A 1 370 ? -17.286 -16.430 9.395 1.00 92.12 370 ASP A N 1
ATOM 2970 C CA . ASP A 1 370 ? -18.269 -17.506 9.299 1.00 92.12 370 ASP A CA 1
ATOM 2971 C C . ASP A 1 370 ? -17.880 -18.607 8.312 1.00 92.12 370 ASP A C 1
ATOM 2973 O O . ASP A 1 370 ? -18.249 -19.763 8.527 1.00 92.12 370 ASP A O 1
ATOM 2977 N N . LYS A 1 371 ? -17.167 -18.258 7.236 1.00 93.81 371 LYS A N 1
ATOM 2978 C CA . LYS A 1 371 ? -16.866 -19.178 6.131 1.00 93.81 371 LYS A CA 1
ATOM 2979 C C . LYS A 1 371 ? -15.477 -19.797 6.191 1.00 93.81 371 LYS A C 1
ATOM 2981 O O . LYS A 1 371 ? -15.312 -20.880 5.638 1.00 93.81 371 LYS A O 1
ATOM 2986 N N . ASN A 1 372 ? -14.496 -19.134 6.803 1.00 91.44 372 ASN A N 1
ATOM 2987 C CA . ASN A 1 372 ? -13.118 -19.616 6.828 1.00 91.44 372 ASN A CA 1
ATOM 2988 C C . ASN A 1 372 ? -12.831 -20.398 8.132 1.00 91.44 372 ASN A C 1
ATOM 2990 O O . ASN A 1 372 ? -12.844 -19.802 9.214 1.00 91.44 372 ASN A O 1
ATOM 2994 N N . PRO A 1 373 ? -12.532 -21.713 8.055 1.00 88.62 373 PRO A N 1
ATOM 2995 C CA . PRO A 1 373 ? -12.172 -22.526 9.219 1.00 88.62 373 PRO A CA 1
ATOM 2996 C C . PRO A 1 373 ? -10.974 -21.996 10.015 1.00 88.62 373 PRO A C 1
ATOM 2998 O O . PRO A 1 373 ? -10.906 -22.229 11.223 1.00 88.62 373 PRO A O 1
ATOM 3001 N N . GLU A 1 374 ? -10.058 -21.262 9.378 1.00 89.25 374 GLU A N 1
ATOM 3002 C CA . GLU A 1 374 ? -8.878 -20.675 10.029 1.00 89.25 374 GLU A CA 1
ATOM 3003 C C . GLU A 1 374 ? -9.253 -19.676 11.134 1.00 89.25 374 GLU A C 1
ATOM 3005 O O . GLU A 1 374 ? -8.522 -19.522 12.111 1.00 89.25 374 GLU A O 1
ATOM 3010 N N . TYR A 1 375 ? -10.434 -19.053 11.048 1.00 91.75 375 TYR A N 1
ATOM 3011 C CA . TYR A 1 375 ? -10.926 -18.098 12.045 1.00 91.75 375 TYR A CA 1
ATOM 3012 C C . TYR A 1 375 ? -11.857 -18.718 13.088 1.00 91.75 375 TYR A C 1
ATOM 3014 O O . TYR A 1 375 ? -12.500 -17.990 13.847 1.00 91.75 375 TYR A O 1
ATOM 3022 N N . LYS A 1 376 ? -11.908 -20.054 13.193 1.00 91.12 376 LYS A N 1
ATOM 3023 C CA . LYS A 1 376 ? -12.727 -20.747 14.200 1.00 91.12 376 LYS A CA 1
ATOM 3024 C C . LYS A 1 376 ? -12.417 -20.277 15.623 1.00 91.12 376 LYS A C 1
ATOM 3026 O O . LYS A 1 376 ? -13.341 -20.043 16.394 1.00 91.12 376 LYS A O 1
ATOM 3031 N N . GLU A 1 377 ? -11.141 -20.101 15.967 1.00 92.81 377 GLU A N 1
ATOM 3032 C CA . GLU A 1 377 ? -10.749 -19.632 17.303 1.00 92.81 377 GLU A CA 1
ATOM 3033 C C . GLU A 1 377 ? -11.216 -18.190 17.562 1.00 92.81 377 GLU A C 1
ATOM 3035 O O . GLU A 1 377 ? -11.784 -17.901 18.614 1.00 92.81 377 GLU A O 1
ATOM 3040 N N . VAL A 1 378 ? -11.042 -17.297 16.580 1.00 93.12 378 VAL A N 1
ATOM 3041 C CA . VAL A 1 378 ? -11.522 -15.906 16.651 1.00 93.12 378 VAL A CA 1
ATOM 3042 C C . VAL A 1 378 ? -13.043 -15.875 16.818 1.00 93.12 378 VAL A C 1
ATOM 3044 O O . VAL A 1 378 ? -13.558 -15.127 17.646 1.00 93.12 378 VAL A O 1
ATOM 3047 N N . LYS A 1 379 ? -13.767 -16.726 16.081 1.00 93.69 379 LYS A N 1
ATOM 3048 C CA . LYS A 1 379 ? -15.226 -16.865 16.167 1.00 93.69 379 LYS A CA 1
ATOM 3049 C C . LYS A 1 379 ? -15.686 -17.294 17.560 1.00 93.69 379 LYS A C 1
ATOM 3051 O O . LYS A 1 379 ? -16.614 -16.689 18.093 1.00 93.69 379 LYS A O 1
ATOM 3056 N N . THR A 1 380 ? -15.042 -18.302 18.150 1.00 93.44 380 THR A N 1
ATOM 3057 C CA . THR A 1 380 ? -15.356 -18.765 19.511 1.00 93.44 380 THR A CA 1
ATOM 3058 C C . THR A 1 380 ? -15.136 -17.649 20.530 1.00 93.44 380 THR A C 1
ATOM 3060 O O . THR A 1 380 ? -16.057 -17.316 21.270 1.00 93.44 380 THR A O 1
ATOM 3063 N N . LYS A 1 381 ? -13.974 -16.986 20.494 1.00 94.19 381 LYS A N 1
ATOM 3064 C CA . LYS A 1 381 ? -13.651 -15.889 21.421 1.00 94.19 381 LYS A CA 1
ATOM 3065 C C . LYS A 1 381 ? -14.586 -14.687 21.267 1.00 94.19 381 LYS A C 1
ATOM 3067 O O . LYS A 1 381 ? -14.986 -14.076 22.251 1.00 94.19 381 LYS A O 1
ATOM 3072 N N . LEU A 1 382 ? -15.008 -14.366 20.042 1.00 91.81 382 LEU A N 1
ATOM 3073 C CA . LEU A 1 382 ? -16.033 -13.343 19.805 1.00 91.81 382 LEU A CA 1
ATOM 3074 C C . LEU A 1 382 ? -17.383 -13.710 20.436 1.00 91.81 382 LEU A C 1
ATOM 3076 O O . LEU A 1 382 ? -18.090 -12.822 20.914 1.00 91.81 382 LEU A O 1
ATOM 3080 N N . ALA A 1 383 ? -17.763 -14.990 20.421 1.00 90.75 383 ALA A N 1
ATOM 3081 C CA . ALA A 1 383 ? -18.993 -15.454 21.056 1.00 90.75 383 ALA A CA 1
ATOM 3082 C C . ALA A 1 383 ? -18.902 -15.374 22.588 1.00 90.75 383 ALA A C 1
ATOM 3084 O O . ALA A 1 383 ? -19.848 -14.898 23.213 1.00 90.75 383 ALA A O 1
ATOM 3085 N N . GLU A 1 384 ? -17.763 -15.757 23.169 1.00 91.94 384 GLU A N 1
ATOM 3086 C CA . GLU A 1 384 ? -17.478 -15.634 24.606 1.00 91.94 384 GLU A CA 1
ATOM 3087 C C . GLU A 1 384 ? -17.589 -14.173 25.067 1.00 91.94 384 GLU A C 1
ATOM 3089 O O . GLU A 1 384 ? -18.388 -13.868 25.950 1.00 91.94 384 GLU A O 1
ATOM 3094 N N . ILE A 1 385 ? -16.918 -13.241 24.378 1.00 89.62 385 ILE A N 1
ATOM 3095 C CA . ILE A 1 385 ? -16.989 -11.799 24.682 1.00 89.62 385 ILE A CA 1
ATOM 3096 C C . ILE A 1 385 ? -18.435 -11.281 24.604 1.00 89.62 385 ILE A C 1
ATOM 3098 O O . ILE A 1 385 ? -18.866 -10.474 25.431 1.00 89.62 385 ILE A O 1
ATOM 3102 N N . LYS A 1 386 ? -19.217 -11.729 23.612 1.00 88.19 386 LYS A N 1
ATOM 3103 C CA . LYS A 1 386 ? -20.631 -11.337 23.476 1.00 88.19 386 LYS A CA 1
ATOM 3104 C C . LYS A 1 386 ? -21.487 -11.883 24.622 1.00 88.19 386 LYS A C 1
ATOM 3106 O O . LYS A 1 386 ? -22.351 -11.156 25.113 1.00 88.19 386 LYS A O 1
ATOM 3111 N N . GLN A 1 387 ? -21.245 -13.119 25.059 1.00 84.50 387 GLN A N 1
ATOM 3112 C CA . GLN A 1 387 ? -21.930 -13.714 26.208 1.00 84.50 387 GLN A CA 1
ATOM 3113 C C . GLN A 1 387 ? -21.590 -12.972 27.504 1.00 84.50 387 GLN A C 1
ATOM 3115 O O . GLN A 1 387 ? -22.509 -12.565 28.215 1.00 84.50 387 GLN A O 1
ATOM 3120 N N . GLU A 1 388 ? -20.310 -12.701 27.762 1.00 81.38 388 GLU A N 1
ATOM 3121 C CA . GLU A 1 388 ? -19.856 -11.930 28.925 1.00 81.38 388 GLU A CA 1
ATOM 3122 C C . GLU A 1 388 ? -20.499 -10.538 28.969 1.00 81.38 388 GLU A C 1
ATOM 3124 O O . GLU A 1 388 ? -21.076 -10.150 29.984 1.00 81.38 388 GLU A O 1
ATOM 3129 N N . LYS A 1 389 ? -20.508 -9.812 27.843 1.00 79.94 389 LYS A N 1
ATOM 3130 C CA . LYS A 1 389 ? -21.169 -8.499 27.745 1.00 79.94 389 LYS A CA 1
ATOM 3131 C C . LYS A 1 389 ? -22.678 -8.576 27.994 1.00 79.94 389 LYS A C 1
ATOM 3133 O O . LYS A 1 389 ? -23.236 -7.679 28.622 1.00 79.94 389 LYS A O 1
ATOM 3138 N N . SER A 1 390 ? -23.345 -9.638 27.535 1.00 74.88 390 SER A N 1
ATOM 3139 C CA . SER A 1 390 ? -24.783 -9.837 27.771 1.00 74.88 390 SER A CA 1
ATOM 3140 C C . SER A 1 390 ? -25.119 -10.206 29.222 1.00 74.88 390 SER A C 1
ATOM 3142 O O . SER A 1 390 ? -26.180 -9.826 29.714 1.00 74.88 390 SER A O 1
ATOM 3144 N N . ALA A 1 391 ? -24.202 -10.872 29.931 1.00 65.12 391 ALA A N 1
ATOM 3145 C CA . ALA A 1 391 ? -24.350 -11.227 31.342 1.00 65.12 391 ALA A CA 1
ATOM 3146 C C . ALA A 1 391 ? -24.170 -10.026 32.296 1.00 65.12 391 ALA A C 1
ATOM 3148 O O . ALA A 1 391 ? -24.576 -10.098 33.453 1.00 65.12 391 ALA A O 1
ATOM 3149 N N . ILE A 1 392 ? -23.599 -8.915 31.811 1.00 54.97 392 ILE A N 1
ATOM 3150 C CA . ILE A 1 392 ? -23.350 -7.680 32.578 1.00 54.97 392 ILE A CA 1
ATOM 3151 C C . ILE A 1 392 ? -24.536 -6.685 32.491 1.00 54.97 392 ILE A C 1
ATOM 3153 O O . ILE A 1 392 ? -24.520 -5.633 33.130 1.00 54.97 392 ILE A O 1
ATOM 3157 N N . ILE A 1 393 ? -25.620 -7.006 31.770 1.00 42.69 393 ILE A N 1
ATOM 3158 C CA . ILE A 1 393 ? -26.855 -6.202 31.822 1.00 42.69 393 ILE A CA 1
ATOM 3159 C C . ILE A 1 393 ? -27.479 -6.361 33.225 1.00 42.69 393 ILE A C 1
ATOM 3161 O O . ILE A 1 393 ? -27.784 -7.491 33.614 1.00 42.69 393 ILE A O 1
ATOM 3165 N N . PRO A 1 394 ? -27.710 -5.279 34.001 1.00 40.91 394 PRO A N 1
ATOM 3166 C CA . PRO A 1 394 ? -28.289 -5.397 35.333 1.00 40.91 394 PRO A CA 1
ATOM 3167 C C . PRO A 1 394 ? -29.667 -6.043 35.245 1.00 40.91 394 PRO A C 1
ATOM 3169 O O . PRO A 1 394 ? -30.458 -5.721 34.353 1.00 40.91 394 PRO A O 1
ATOM 3172 N N . HIS A 1 395 ? -29.970 -6.922 36.203 1.00 32.81 395 HIS A N 1
ATOM 3173 C CA . HIS A 1 395 ? -31.329 -7.365 36.479 1.00 32.81 395 HIS A CA 1
ATOM 3174 C C . HIS A 1 395 ? -32.301 -6.193 36.327 1.00 32.81 395 HIS A C 1
ATOM 3176 O O . HIS A 1 395 ? -32.179 -5.188 37.027 1.00 32.81 395 HIS A O 1
ATOM 3182 N N . LYS A 1 396 ? -33.273 -6.347 35.417 1.00 32.00 396 LYS A N 1
ATOM 3183 C CA . LYS A 1 396 ? -34.488 -5.534 35.386 1.00 32.00 396 LYS A CA 1
ATOM 3184 C C . LYS A 1 396 ? -34.977 -5.384 36.824 1.00 32.00 396 LYS A C 1
ATOM 3186 O O . LYS A 1 396 ? -35.492 -6.339 37.406 1.00 32.00 396 LYS A O 1
ATOM 3191 N N . VAL A 1 397 ? -34.847 -4.182 37.376 1.00 28.52 397 VAL A N 1
ATOM 3192 C CA . VAL A 1 397 ? -35.714 -3.746 38.463 1.00 28.52 397 VAL A CA 1
ATOM 3193 C C . VAL A 1 397 ? -37.123 -3.926 37.915 1.00 28.52 397 VAL A C 1
ATOM 3195 O O . VAL A 1 397 ? -37.489 -3.313 36.911 1.00 28.52 397 VAL A O 1
ATOM 3198 N N . LYS A 1 398 ? -37.886 -4.848 38.510 1.00 25.45 398 LYS A N 1
ATOM 3199 C CA . LYS A 1 398 ? -39.331 -4.908 38.317 1.00 25.45 398 LYS A CA 1
ATOM 3200 C C . LYS A 1 398 ? -39.874 -3.542 38.728 1.00 25.45 398 LYS A C 1
ATOM 3202 O O . LYS A 1 398 ? -40.075 -3.294 39.913 1.00 25.45 398 LYS A O 1
ATOM 3207 N N . HIS A 1 399 ? -40.101 -2.662 37.759 1.00 25.33 399 HIS A N 1
ATOM 3208 C CA . HIS A 1 399 ? -41.083 -1.611 37.934 1.00 25.33 399 HIS A CA 1
ATOM 3209 C C . HIS A 1 399 ? -42.428 -2.316 38.075 1.00 25.33 399 HIS A C 1
ATOM 3211 O O . HIS A 1 399 ? -42.954 -2.896 37.128 1.00 25.33 399 HIS A O 1
ATOM 3217 N N . ILE A 1 400 ? -42.924 -2.337 39.308 1.00 27.22 400 ILE A N 1
ATOM 3218 C CA . ILE A 1 400 ? -44.339 -2.528 39.580 1.00 27.22 400 ILE A CA 1
ATOM 3219 C C . ILE A 1 400 ? -45.026 -1.331 38.927 1.00 27.22 400 ILE A C 1
ATOM 3221 O O . ILE A 1 400 ? -44.815 -0.191 39.344 1.00 27.22 400 ILE A O 1
ATOM 3225 N N . GLU A 1 401 ? -45.803 -1.595 37.882 1.00 26.09 401 GLU A N 1
ATOM 3226 C CA . GLU A 1 401 ? -46.819 -0.669 37.405 1.00 26.09 401 GLU A CA 1
ATOM 3227 C C . GLU A 1 401 ? -47.739 -0.333 38.581 1.00 26.09 401 GLU A C 1
ATOM 3229 O O . GLU A 1 401 ? -48.480 -1.179 39.085 1.00 26.09 401 GLU A O 1
ATOM 3234 N N . LYS A 1 402 ? -47.686 0.917 39.030 1.00 26.06 402 LYS A N 1
ATOM 3235 C CA . LYS A 1 402 ? -48.846 1.570 39.619 1.00 26.06 402 LYS A CA 1
ATOM 3236 C C . LYS A 1 402 ? -49.085 2.853 38.842 1.00 26.06 402 LYS A C 1
ATOM 3238 O O . LYS A 1 402 ? -48.305 3.797 38.898 1.00 26.06 402 LYS A O 1
ATOM 3243 N N . SER A 1 403 ? -50.148 2.768 38.058 1.00 24.52 403 SER A N 1
ATOM 3244 C CA . SER A 1 403 ? -50.954 3.827 37.468 1.00 24.52 403 SER A CA 1
ATOM 3245 C C . SER A 1 403 ? -50.876 5.178 38.186 1.00 24.52 403 SER A C 1
ATOM 3247 O O . SER A 1 403 ? -51.105 5.264 39.393 1.00 24.52 403 SER A O 1
ATOM 3249 N N . ASN A 1 404 ? -50.655 6.222 37.387 1.00 23.50 404 ASN A N 1
ATOM 3250 C CA . ASN A 1 404 ? -51.010 7.611 37.687 1.00 23.50 404 ASN A CA 1
ATOM 3251 C C . ASN A 1 404 ? -52.529 7.738 37.949 1.00 23.50 404 ASN A C 1
ATOM 3253 O O . ASN A 1 404 ? -53.297 6.915 37.438 1.00 23.50 404 ASN A O 1
ATOM 3257 N N . PRO A 1 405 ? -52.970 8.764 38.699 1.00 29.27 405 PRO A N 1
ATOM 3258 C CA . PRO A 1 405 ? -53.420 9.972 37.998 1.00 29.27 405 PRO A CA 1
ATOM 3259 C C . PRO A 1 405 ? -53.037 11.320 38.648 1.00 29.27 405 PRO A C 1
ATOM 3261 O O . PRO A 1 405 ? -52.985 11.461 39.863 1.00 29.27 405 PRO A O 1
ATOM 3264 N N . GLU A 1 406 ? -52.844 12.284 37.742 1.00 25.91 406 GLU A N 1
ATOM 3265 C CA . GLU A 1 406 ? -53.217 13.711 37.781 1.00 25.91 406 GLU A CA 1
ATOM 3266 C C . GLU A 1 406 ? -52.602 14.706 38.792 1.00 25.91 406 GLU A C 1
ATOM 3268 O O . GLU A 1 406 ? -52.815 14.677 39.999 1.00 25.91 406 GLU A O 1
ATOM 3273 N N . GLU A 1 407 ? -51.882 15.656 38.178 1.00 25.72 407 GLU A N 1
ATOM 3274 C CA . GLU A 1 407 ? -51.810 17.110 38.398 1.00 25.72 407 GLU A CA 1
ATOM 3275 C C . GLU A 1 407 ? -52.365 17.730 39.694 1.00 25.72 407 GLU A C 1
ATOM 3277 O O . GLU A 1 407 ? -53.565 17.706 39.962 1.00 25.72 407 GLU A O 1
ATOM 3282 N N . LYS A 1 408 ? -51.513 18.537 40.351 1.00 25.61 408 LYS A N 1
ATOM 3283 C CA . LYS A 1 408 ? -51.793 19.968 40.589 1.00 25.61 408 LYS A CA 1
ATOM 3284 C C . LYS A 1 408 ? -50.543 20.757 40.996 1.00 25.61 408 LYS A C 1
ATOM 3286 O O . LYS A 1 408 ? -49.652 20.260 41.675 1.00 25.61 408 LYS A O 1
ATOM 3291 N N . ALA A 1 409 ? -50.522 21.996 40.518 1.00 22.97 409 ALA A N 1
ATOM 3292 C CA . ALA A 1 409 ? -49.489 23.016 40.644 1.00 22.97 409 ALA A CA 1
ATOM 3293 C C . ALA A 1 409 ? -49.268 23.538 42.076 1.00 22.97 409 ALA A C 1
ATOM 3295 O O . ALA A 1 409 ? -50.226 23.606 42.839 1.00 22.97 409 ALA A O 1
ATOM 3296 N N . ALA A 1 410 ? -48.047 24.012 42.372 1.00 24.75 410 ALA A N 1
ATOM 3297 C CA . ALA A 1 410 ? -47.788 25.253 43.124 1.00 24.75 410 ALA A CA 1
ATOM 3298 C C . ALA A 1 410 ? -46.276 25.589 43.194 1.00 24.75 410 ALA A C 1
ATOM 3300 O O . ALA A 1 410 ? -45.476 24.812 43.701 1.00 24.75 410 ALA A O 1
ATOM 3301 N N . GLU A 1 411 ? -45.942 26.760 42.647 1.00 21.44 411 GLU A N 1
ATOM 3302 C CA . GLU A 1 411 ? -45.053 27.814 43.175 1.00 21.44 411 GLU A CA 1
ATOM 3303 C C . GLU A 1 411 ? -43.648 27.525 43.757 1.00 21.44 411 GLU A C 1
ATOM 3305 O O . GLU A 1 411 ? -43.458 26.909 44.799 1.00 21.44 411 GLU A O 1
ATOM 3310 N N . LEU A 1 412 ? -42.663 28.155 43.092 1.00 21.44 412 LEU A N 1
ATOM 3311 C CA . LEU A 1 412 ? -41.639 29.064 43.643 1.00 21.44 412 LEU A CA 1
ATOM 3312 C C . LEU A 1 412 ? -41.401 29.042 45.168 1.00 21.44 412 LEU A C 1
ATOM 3314 O O . LEU A 1 412 ? -42.246 29.512 45.918 1.00 21.44 412 LEU A O 1
ATOM 3318 N N . THR A 1 413 ? -40.164 28.786 45.613 1.00 22.72 413 THR A N 1
ATOM 3319 C CA . THR A 1 413 ? -39.233 29.843 46.088 1.00 22.72 413 THR A CA 1
ATOM 3320 C C . THR A 1 413 ? -37.895 29.297 46.609 1.00 22.72 413 THR A C 1
ATOM 3322 O O . THR A 1 413 ? -37.746 28.162 47.047 1.00 22.72 413 THR A O 1
ATOM 3325 N N . VAL A 1 414 ? -36.904 30.177 46.498 1.00 23.92 414 VAL A N 1
ATOM 3326 C CA . VAL A 1 414 ? -35.473 30.090 46.804 1.00 23.92 414 VAL A CA 1
ATOM 3327 C C . VAL A 1 414 ? -35.185 29.983 48.304 1.00 23.92 414 VAL A C 1
ATOM 3329 O O . VAL A 1 414 ? -35.706 30.801 49.049 1.00 23.92 414 VAL A O 1
ATOM 3332 N N . VAL A 1 415 ? -34.210 29.154 48.715 1.00 22.23 415 VAL A N 1
ATOM 3333 C CA . VAL A 1 415 ? -33.276 29.502 49.811 1.00 22.23 415 VAL A CA 1
ATOM 3334 C C . VAL A 1 415 ? -31.874 28.950 49.516 1.00 22.23 415 VAL A C 1
ATOM 3336 O O . VAL A 1 415 ? -31.630 27.747 49.557 1.00 22.23 415 VAL A O 1
ATOM 3339 N N . LYS A 1 416 ? -30.930 29.861 49.247 1.00 24.42 416 LYS A N 1
ATOM 3340 C CA . LYS A 1 416 ? -29.501 29.661 49.525 1.00 24.42 416 LYS A CA 1
ATOM 3341 C C . LYS A 1 416 ? -29.283 29.901 51.017 1.00 24.42 416 LYS A C 1
ATOM 3343 O O . LYS A 1 416 ? -29.607 30.985 51.495 1.00 24.42 416 LYS A O 1
ATOM 3348 N N . THR A 1 417 ? -28.610 28.983 51.700 1.00 22.16 417 THR A N 1
ATOM 3349 C CA . THR A 1 417 ? -27.908 29.276 52.956 1.00 22.16 417 THR A CA 1
ATOM 3350 C C . THR A 1 417 ? -26.547 28.587 52.960 1.00 22.16 417 THR A C 1
ATOM 3352 O O . THR A 1 417 ? -26.425 27.373 52.830 1.00 22.16 417 THR A O 1
ATOM 3355 N N . TYR A 1 418 ? -25.508 29.413 53.079 1.00 22.52 418 TYR A N 1
ATOM 3356 C CA . TYR A 1 418 ? -24.157 29.033 53.475 1.00 22.52 418 TYR A CA 1
ATOM 3357 C C . TYR A 1 418 ? -24.117 28.822 54.993 1.00 22.52 418 TYR A C 1
ATOM 3359 O O . TYR A 1 418 ? -24.654 29.657 55.711 1.00 22.52 418 TYR A O 1
ATOM 3367 N N . SER A 1 419 ? -23.385 27.814 55.474 1.00 24.39 419 SER A N 1
ATOM 3368 C CA . SER A 1 419 ? -22.347 27.976 56.514 1.00 24.39 419 SER A CA 1
ATOM 3369 C C . SER A 1 419 ? -21.759 26.619 56.898 1.00 24.39 419 SER A C 1
ATOM 3371 O O . SER A 1 419 ? -22.496 25.683 57.200 1.00 24.39 419 SER A O 1
ATOM 3373 N N . GLY A 1 420 ? -20.429 26.521 56.889 1.00 22.00 420 GLY A N 1
ATOM 3374 C CA . GLY A 1 420 ? -19.700 25.311 57.253 1.00 22.00 420 GLY A CA 1
ATOM 3375 C C . GLY A 1 420 ? -19.598 25.073 58.757 1.00 22.00 420 GLY A C 1
ATOM 3376 O O . GLY A 1 420 ? -19.713 26.000 59.551 1.00 22.00 420 GLY A O 1
ATOM 3377 N N . GLN A 1 421 ? -19.269 23.835 59.125 1.00 24.03 421 GLN A N 1
ATOM 3378 C CA . GLN A 1 421 ? -18.666 23.498 60.411 1.00 24.03 421 GLN A CA 1
ATOM 3379 C C . GLN A 1 421 ? -17.662 22.351 60.247 1.00 24.03 421 GLN A C 1
ATOM 3381 O O . GLN A 1 421 ? -17.831 21.437 59.444 1.00 24.03 421 GLN A O 1
ATOM 3386 N N . LYS A 1 422 ? -16.563 22.501 60.988 1.00 23.77 422 LYS A N 1
ATOM 3387 C CA . LYS A 1 422 ? -15.334 21.710 60.969 1.00 23.77 422 LYS A CA 1
ATOM 3388 C C . LYS A 1 422 ? -15.517 20.291 61.521 1.00 23.77 422 LYS A C 1
ATOM 3390 O O . LYS A 1 422 ? -16.399 20.012 62.324 1.00 23.77 422 LYS A O 1
ATOM 3395 N N . ALA A 1 423 ? -14.570 19.456 61.106 1.00 22.55 423 ALA A N 1
ATOM 3396 C CA . ALA A 1 423 ? -14.329 18.063 61.449 1.00 22.55 423 ALA A CA 1
ATOM 3397 C C . ALA A 1 423 ? -14.448 17.674 62.937 1.00 22.55 423 ALA A C 1
ATOM 3399 O O . ALA A 1 423 ? -13.958 18.372 63.825 1.00 22.55 423 ALA A O 1
ATOM 3400 N N . LYS A 1 424 ? -14.924 16.442 63.158 1.00 22.19 424 LYS A N 1
ATOM 3401 C CA . LYS A 1 424 ? -14.422 15.528 64.193 1.00 22.19 424 LYS A CA 1
ATOM 3402 C C . LYS A 1 424 ? -14.236 14.142 63.578 1.00 22.19 424 LYS A C 1
ATOM 3404 O O . LYS A 1 424 ? -15.167 13.577 63.015 1.00 22.19 424 LYS A O 1
ATOM 3409 N N . ALA A 1 425 ? -13.013 13.632 63.673 1.00 22.06 425 ALA A N 1
ATOM 3410 C CA . ALA A 1 425 ? -12.649 12.276 63.304 1.00 22.06 425 ALA A CA 1
ATOM 3411 C C . ALA A 1 425 ? -13.228 11.281 64.320 1.00 22.06 425 ALA A C 1
ATOM 3413 O O . ALA A 1 425 ? -13.030 11.447 65.522 1.00 22.06 425 ALA A O 1
ATOM 3414 N N . VAL A 1 426 ? -13.889 10.233 63.829 1.00 22.06 426 VAL A N 1
ATOM 3415 C CA . VAL A 1 426 ? -14.100 8.983 64.564 1.00 22.06 426 VAL A CA 1
ATOM 3416 C C . VAL A 1 426 ? -13.748 7.843 63.621 1.00 22.06 426 VAL A C 1
ATOM 3418 O O . VAL A 1 426 ? -14.352 7.656 62.568 1.00 22.06 426 VAL A O 1
ATOM 3421 N N . VAL A 1 427 ? -12.705 7.124 64.015 1.00 25.94 427 VAL A N 1
ATOM 3422 C CA . VAL A 1 427 ? -12.214 5.892 63.414 1.00 25.94 427 VAL A CA 1
ATOM 3423 C C . VAL A 1 427 ? -13.301 4.827 63.544 1.00 25.94 427 VAL A C 1
ATOM 3425 O O . VAL A 1 427 ? -13.668 4.450 64.652 1.00 25.94 427 VAL A O 1
ATOM 3428 N N . SER A 1 428 ? -13.804 4.319 62.422 1.00 21.55 428 SER A N 1
ATOM 3429 C CA . SER A 1 428 ? -14.427 2.996 62.376 1.00 21.55 428 SER A CA 1
ATOM 3430 C C . SER A 1 428 ? -14.190 2.374 61.003 1.00 21.55 428 SER A C 1
ATOM 3432 O O . SER A 1 428 ? -14.398 2.984 59.960 1.00 21.55 428 SER A O 1
ATOM 3434 N N . ASN A 1 429 ? -13.634 1.172 61.052 1.00 27.73 429 ASN A N 1
ATOM 3435 C CA . ASN A 1 429 ? -13.168 0.357 59.946 1.00 27.73 429 ASN A CA 1
ATOM 3436 C C . ASN A 1 429 ? -14.372 -0.287 59.230 1.00 27.73 429 ASN A C 1
ATOM 3438 O O . ASN A 1 429 ? -15.123 -0.999 59.901 1.00 27.73 429 ASN A O 1
ATOM 3442 N N . PRO A 1 430 ? -14.561 -0.139 57.906 1.00 25.41 430 PRO A N 1
ATOM 3443 C CA . PRO A 1 430 ? -15.429 -1.029 57.152 1.00 25.41 430 PRO A CA 1
ATOM 3444 C C . PRO A 1 430 ? -14.569 -2.041 56.394 1.00 25.41 430 PRO A C 1
ATOM 3446 O O . PRO A 1 430 ? -13.794 -1.692 55.506 1.00 25.41 430 PRO A O 1
ATOM 3449 N N . GLN A 1 431 ? -14.740 -3.319 56.731 1.00 29.86 431 GLN A N 1
ATOM 3450 C CA . GLN A 1 431 ? -14.352 -4.433 55.873 1.00 29.86 431 GLN A CA 1
ATOM 3451 C C . GLN A 1 431 ? -14.934 -4.217 54.467 1.00 29.86 431 GLN A C 1
ATOM 3453 O O . GLN A 1 431 ? -16.141 -4.351 54.261 1.00 29.86 431 GLN A O 1
ATOM 3458 N N . ILE A 1 432 ? -14.082 -3.900 53.492 1.00 27.22 432 ILE A N 1
ATOM 3459 C CA . ILE A 1 432 ? -14.469 -3.853 52.082 1.00 27.22 432 ILE A CA 1
ATOM 3460 C C . ILE A 1 432 ? -14.388 -5.277 51.527 1.00 27.22 432 ILE A C 1
ATOM 3462 O O . ILE A 1 432 ? -13.315 -5.870 51.406 1.00 27.22 432 ILE A O 1
ATOM 3466 N N . LYS A 1 433 ? -15.563 -5.833 51.216 1.00 25.06 433 LYS A N 1
ATOM 3467 C CA . LYS A 1 433 ? -15.726 -7.058 50.427 1.00 25.06 433 LYS A CA 1
ATOM 3468 C C . LYS A 1 433 ? -15.146 -6.862 49.017 1.00 25.06 433 LYS A C 1
ATOM 3470 O O . LYS A 1 433 ? -15.224 -5.789 48.432 1.00 25.06 433 LYS A O 1
ATOM 3475 N N . VAL A 1 434 ? -14.558 -7.931 48.495 1.00 28.17 434 VAL A N 1
ATOM 3476 C CA . VAL A 1 434 ? -13.670 -7.994 47.325 1.00 28.17 434 VAL A CA 1
ATOM 3477 C C . VAL A 1 434 ? -14.383 -7.804 45.966 1.00 28.17 434 VAL A C 1
ATOM 3479 O O . VAL A 1 434 ? -15.289 -8.559 45.636 1.00 28.17 434 VAL A O 1
ATOM 3482 N N . LYS A 1 435 ? -13.871 -6.810 45.214 1.00 30.86 435 LYS A N 1
ATOM 3483 C CA . LYS A 1 435 ? -13.537 -6.666 43.766 1.00 30.86 435 LYS A CA 1
ATOM 3484 C C . LYS A 1 435 ? -14.549 -7.022 42.652 1.00 30.86 435 LYS A C 1
ATOM 3486 O O . LYS A 1 435 ? -14.600 -8.160 42.201 1.00 30.86 435 LYS A O 1
ATOM 3491 N N . ASN A 1 436 ? -15.104 -5.978 42.021 1.00 33.41 436 ASN A N 1
ATOM 3492 C CA . ASN A 1 436 ? -15.106 -5.844 40.553 1.00 33.41 436 ASN A CA 1
ATOM 3493 C C . ASN A 1 436 ? -13.846 -5.043 40.173 1.00 33.41 436 ASN A C 1
ATOM 3495 O O . ASN A 1 436 ? -13.665 -3.945 40.695 1.00 33.41 436 ASN A O 1
ATOM 3499 N N . ARG A 1 437 ? -12.959 -5.571 39.315 1.00 43.78 437 ARG A N 1
ATOM 3500 C CA . ARG A 1 437 ? -11.793 -4.808 38.822 1.00 43.78 437 ARG A CA 1
ATOM 3501 C C . ARG A 1 437 ? -12.291 -3.663 37.941 1.00 43.78 437 ARG A C 1
ATOM 3503 O O . ARG A 1 437 ? -12.989 -3.906 36.958 1.00 43.78 437 ARG A O 1
ATOM 3510 N N . SER A 1 438 ? -11.950 -2.430 38.300 1.00 58.88 438 SER A N 1
ATOM 3511 C CA . SER A 1 438 ? -12.333 -1.248 37.518 1.00 58.88 438 SER A CA 1
ATOM 3512 C C . SER A 1 438 ? -11.507 -1.181 36.223 1.00 58.88 438 SER A C 1
ATOM 3514 O O . SER A 1 438 ? -10.351 -1.598 36.204 1.00 58.88 438 SER A O 1
ATOM 3516 N N . ASN A 1 439 ? -12.090 -0.704 35.115 1.00 75.12 439 ASN A N 1
ATOM 3517 C CA . ASN A 1 439 ? -11.420 -0.682 33.806 1.00 75.12 439 ASN A CA 1
ATOM 3518 C C . ASN A 1 439 ? -10.138 0.187 33.860 1.00 75.12 439 ASN A C 1
ATOM 3520 O O . ASN A 1 439 ? -10.259 1.394 34.088 1.00 75.12 439 ASN A O 1
ATOM 3524 N N . PRO A 1 440 ? -8.938 -0.371 33.588 1.00 77.56 440 PRO A N 1
ATOM 3525 C CA . PRO A 1 440 ? -7.662 0.352 33.622 1.00 77.56 440 PRO A CA 1
ATOM 3526 C C . PRO A 1 440 ? -7.633 1.656 32.813 1.00 77.56 440 PRO A C 1
ATOM 3528 O O . PRO A 1 440 ? -6.939 2.598 33.188 1.00 77.56 440 PRO A O 1
ATOM 3531 N N . VAL A 1 441 ? -8.407 1.733 31.725 1.00 77.88 441 VAL A N 1
ATOM 3532 C CA . VAL A 1 441 ? -8.511 2.920 30.861 1.00 77.88 441 VAL A CA 1
ATOM 3533 C C . VAL A 1 441 ? -9.293 4.047 31.538 1.00 77.88 441 VAL A C 1
ATOM 3535 O O . VAL A 1 441 ? -8.931 5.212 31.392 1.00 77.88 441 VAL A O 1
ATOM 3538 N N . ILE A 1 442 ? -10.337 3.713 32.304 1.00 79.94 442 ILE A N 1
ATOM 3539 C CA . ILE A 1 442 ? -11.113 4.698 33.073 1.00 79.94 442 ILE A CA 1
ATOM 3540 C C . ILE A 1 442 ? -10.244 5.249 34.199 1.00 79.94 442 ILE A C 1
ATOM 3542 O O . ILE A 1 442 ? -10.112 6.455 34.343 1.00 79.94 442 ILE A O 1
ATOM 3546 N N . ILE A 1 443 ? -9.560 4.363 34.921 1.00 82.12 443 ILE A N 1
ATOM 3547 C CA . ILE A 1 443 ? -8.652 4.749 36.002 1.00 82.12 443 ILE A CA 1
ATOM 3548 C C . ILE A 1 443 ? -7.511 5.629 35.469 1.00 82.12 443 ILE A C 1
ATOM 3550 O O . ILE A 1 443 ? -7.170 6.628 36.090 1.00 82.12 443 ILE A O 1
ATOM 3554 N N . ALA A 1 444 ? -6.931 5.297 34.308 1.00 82.94 444 ALA A N 1
ATOM 3555 C CA . ALA A 1 444 ? -5.886 6.106 33.680 1.00 82.94 444 ALA A CA 1
ATOM 3556 C C . ALA A 1 444 ? -6.377 7.513 33.307 1.00 82.94 444 ALA A C 1
ATOM 3558 O O . ALA A 1 444 ? -5.658 8.485 33.540 1.00 82.94 444 ALA A O 1
ATOM 3559 N N . ARG A 1 445 ? -7.595 7.625 32.767 1.00 82.94 445 ARG A N 1
ATOM 3560 C CA . ARG A 1 445 ? -8.224 8.914 32.462 1.00 82.94 445 ARG A CA 1
ATOM 3561 C C . ARG A 1 445 ? -8.500 9.711 33.740 1.00 82.94 445 ARG A C 1
ATOM 3563 O O . ARG A 1 445 ? -8.099 10.861 33.829 1.00 82.94 445 ARG A O 1
ATOM 3570 N N . ASP A 1 446 ? -9.037 9.081 34.777 1.00 78.50 446 ASP A N 1
ATOM 3571 C CA . ASP A 1 446 ? -9.307 9.747 36.055 1.00 78.50 446 ASP A CA 1
ATOM 3572 C C . ASP A 1 446 ? -8.022 10.171 36.788 1.00 78.50 446 ASP A C 1
ATOM 3574 O O . ASP A 1 446 ? -8.002 11.192 37.472 1.00 78.50 446 ASP A O 1
ATOM 3578 N N . ILE A 1 447 ? -6.911 9.443 36.621 1.00 84.44 447 ILE A N 1
ATOM 3579 C CA . ILE A 1 447 ? -5.591 9.879 37.107 1.00 84.44 447 ILE A CA 1
ATOM 3580 C C . ILE A 1 447 ? -5.148 11.169 36.402 1.00 84.44 447 ILE A C 1
ATOM 3582 O O . ILE A 1 447 ? -4.533 12.024 37.044 1.00 84.44 447 ILE A O 1
ATOM 3586 N N . GLN A 1 448 ? -5.440 11.309 35.106 1.00 80.56 448 GLN A N 1
ATOM 3587 C CA . GLN A 1 448 ? -5.126 12.512 34.328 1.00 80.56 448 GLN A CA 1
ATOM 3588 C C . GLN A 1 448 ? -6.052 13.678 34.692 1.00 80.56 448 GLN A C 1
ATOM 3590 O O . GLN A 1 448 ? -5.568 14.795 34.866 1.00 80.56 448 GLN A O 1
ATOM 3595 N N . ASP A 1 449 ? -7.344 13.406 34.873 1.00 77.19 449 ASP A N 1
ATOM 3596 C CA . ASP A 1 449 ? -8.373 14.431 35.062 1.00 77.19 449 ASP A CA 1
ATOM 3597 C C . ASP A 1 449 ? -8.489 14.898 36.525 1.00 77.19 449 ASP A C 1
ATOM 3599 O O . ASP A 1 449 ? -8.680 16.083 36.793 1.00 77.19 449 ASP A O 1
ATOM 3603 N N . CYS A 1 450 ? -8.367 13.981 37.491 1.00 77.31 450 CYS A N 1
ATOM 3604 C CA . CYS A 1 450 ? -8.604 14.232 38.922 1.00 77.31 450 CYS A CA 1
ATOM 3605 C C . CYS A 1 450 ? -7.341 14.100 39.794 1.00 77.31 450 CYS A C 1
ATOM 3607 O O . CYS A 1 450 ? -7.346 14.478 40.968 1.00 77.31 450 CYS A O 1
ATOM 3609 N N . GLY A 1 451 ? -6.238 13.594 39.236 1.00 79.69 451 GLY A N 1
ATOM 3610 C CA . GLY A 1 451 ? -4.961 13.439 39.929 1.00 79.69 451 GLY A CA 1
ATOM 3611 C C . GLY A 1 451 ? -4.846 12.170 40.787 1.00 79.69 451 GLY A C 1
ATOM 3612 O O . GLY A 1 451 ? -5.821 11.528 41.171 1.00 79.69 451 GLY A O 1
ATOM 3613 N N . ILE A 1 452 ? -3.600 11.812 41.124 1.00 81.88 452 ILE A N 1
ATOM 3614 C CA . ILE A 1 452 ? -3.245 10.529 41.768 1.00 81.88 452 ILE A CA 1
ATOM 3615 C C . ILE A 1 452 ? -3.983 10.296 43.093 1.00 81.88 452 ILE A C 1
ATOM 3617 O O . ILE A 1 452 ? -4.399 9.177 43.365 1.00 81.88 452 ILE A O 1
ATOM 3621 N N . GLN A 1 453 ? -4.120 11.323 43.935 1.00 78.94 453 GLN A N 1
ATOM 3622 C CA . GLN A 1 453 ? -4.690 11.156 45.277 1.00 78.94 453 GLN A CA 1
ATOM 3623 C C . GLN A 1 453 ? -6.178 10.795 45.221 1.00 78.94 453 GLN A C 1
ATOM 3625 O O . GLN A 1 453 ? -6.608 9.867 45.907 1.00 78.94 453 GLN A O 1
ATOM 3630 N N . GLU A 1 454 ? -6.948 11.466 44.362 1.00 77.00 454 GLU A N 1
ATOM 3631 C CA . GLU A 1 454 ? -8.376 11.177 44.225 1.00 77.00 454 GLU A CA 1
ATOM 3632 C C . GLU A 1 454 ? -8.602 9.848 43.492 1.00 77.00 454 GLU A C 1
ATOM 3634 O O . GLU A 1 454 ? -9.475 9.071 43.880 1.00 77.00 454 GLU A O 1
ATOM 3639 N N . ALA A 1 455 ? -7.746 9.512 42.521 1.00 80.62 455 ALA A N 1
ATOM 3640 C CA . ALA A 1 455 ? -7.774 8.209 41.864 1.00 80.62 455 ALA A CA 1
ATOM 3641 C C . ALA A 1 455 ? -7.456 7.053 42.831 1.00 80.62 455 ALA A C 1
ATOM 3643 O O . ALA A 1 455 ? -8.139 6.034 42.807 1.00 80.62 455 ALA A O 1
ATOM 3644 N N . ILE A 1 456 ? -6.474 7.201 43.727 1.00 79.75 456 ILE A N 1
ATOM 3645 C CA . ILE A 1 456 ? -6.170 6.184 44.750 1.00 79.75 456 ILE A CA 1
ATOM 3646 C C . ILE A 1 456 ? -7.311 6.066 45.763 1.00 79.75 456 ILE A C 1
ATOM 3648 O O . ILE A 1 456 ? -7.654 4.961 46.171 1.00 79.75 456 ILE A O 1
ATOM 3652 N N . LYS A 1 457 ? -7.944 7.174 46.153 1.00 78.00 457 LYS A N 1
ATOM 3653 C CA . LYS A 1 457 ? -9.108 7.147 47.047 1.00 78.00 457 LYS A CA 1
ATOM 3654 C C . LYS A 1 457 ? -10.321 6.457 46.411 1.00 78.00 457 LYS A C 1
ATOM 3656 O O . LYS A 1 457 ? -11.064 5.777 47.112 1.00 78.00 457 LYS A O 1
ATOM 3661 N N . THR A 1 458 ? -10.494 6.617 45.100 1.00 75.88 458 THR A N 1
ATOM 3662 C CA . THR A 1 458 ? -11.630 6.071 44.341 1.00 75.88 458 THR A CA 1
ATOM 3663 C C . THR A 1 458 ? -11.420 4.607 43.950 1.00 75.88 458 THR A C 1
ATOM 3665 O O . THR A 1 458 ? -12.333 3.797 44.085 1.00 75.88 458 THR A O 1
ATOM 3668 N N . TYR A 1 459 ? -10.213 4.249 43.502 1.00 77.88 459 TYR A N 1
ATOM 3669 C CA . TYR A 1 459 ? -9.912 2.947 42.890 1.00 77.88 459 TYR A CA 1
ATOM 3670 C C . TYR A 1 459 ? -8.917 2.091 43.687 1.00 77.88 459 TYR A C 1
ATOM 3672 O O . TYR A 1 459 ? -8.656 0.943 43.328 1.00 77.88 459 TYR A O 1
ATOM 3680 N N . GLY A 1 460 ? -8.349 2.613 44.774 1.00 79.06 460 GLY A N 1
ATOM 3681 C CA . GLY A 1 460 ? -7.450 1.871 45.655 1.00 79.06 460 GLY A CA 1
ATOM 3682 C C . GLY A 1 460 ? -6.217 1.325 44.933 1.00 79.06 460 GLY A C 1
ATOM 3683 O O . GLY A 1 460 ? -5.507 2.044 44.226 1.00 79.06 460 GLY A O 1
ATOM 3684 N N . SER A 1 461 ? -5.958 0.030 45.116 1.00 75.50 461 SER A N 1
ATOM 3685 C CA . SER A 1 461 ? -4.809 -0.661 44.525 1.00 75.50 461 SER A CA 1
ATOM 3686 C C . SER A 1 461 ? -4.865 -0.757 42.997 1.00 75.50 461 SER A C 1
ATOM 3688 O O . SER A 1 461 ? -3.807 -0.823 42.371 1.00 75.50 461 SER A O 1
ATOM 3690 N N . ASP A 1 462 ? -6.050 -0.678 42.381 1.00 78.56 462 ASP A N 1
ATOM 3691 C CA . ASP A 1 462 ? -6.184 -0.698 40.920 1.00 78.56 462 ASP A CA 1
ATOM 3692 C C . ASP A 1 462 ? -5.586 0.583 40.291 1.00 78.56 462 ASP A C 1
ATOM 3694 O O . ASP A 1 462 ? -4.942 0.511 39.245 1.00 78.56 462 ASP A O 1
ATOM 3698 N N . ALA A 1 463 ? -5.679 1.745 40.958 1.00 82.31 463 ALA A N 1
ATOM 3699 C CA . ALA A 1 463 ? -4.995 2.975 40.521 1.00 82.31 463 ALA A CA 1
ATOM 3700 C C . ALA A 1 463 ? -3.474 2.857 40.575 1.00 82.31 463 ALA A C 1
ATOM 3702 O O . ALA A 1 463 ? -2.775 3.306 39.665 1.00 82.31 463 ALA A O 1
ATOM 3703 N N . ILE A 1 464 ? -2.952 2.211 41.616 1.00 83.12 464 ILE A N 1
ATOM 3704 C CA . ILE A 1 464 ? -1.516 1.958 41.738 1.00 83.12 464 ILE A CA 1
ATOM 3705 C C . ILE A 1 464 ? -1.052 1.032 40.618 1.00 83.12 464 ILE A C 1
ATOM 3707 O O . ILE A 1 464 ? -0.043 1.318 39.975 1.00 83.12 464 ILE A O 1
ATOM 3711 N N . GLN A 1 465 ? -1.813 -0.027 40.336 1.00 79.12 465 GLN A N 1
ATOM 3712 C CA . GLN A 1 465 ? -1.508 -0.964 39.261 1.00 79.12 465 GLN A CA 1
ATOM 3713 C C . GLN A 1 465 ? -1.413 -0.259 37.904 1.00 79.12 465 GLN A C 1
ATOM 3715 O O . GLN A 1 465 ? -0.450 -0.457 37.166 1.00 79.12 465 GLN A O 1
ATOM 3720 N N . VAL A 1 466 ? -2.374 0.618 37.608 1.00 83.19 466 VAL A N 1
ATOM 3721 C CA . VAL A 1 466 ? -2.411 1.388 36.360 1.00 83.19 466 VAL A CA 1
ATOM 3722 C C . VAL A 1 466 ? -1.220 2.336 36.242 1.00 83.19 466 VAL A C 1
ATOM 3724 O O . VAL A 1 466 ? -0.615 2.419 35.178 1.00 83.19 466 VAL A O 1
ATOM 3727 N N . ILE A 1 467 ? -0.824 3.017 37.320 1.00 83.88 467 ILE A N 1
ATOM 3728 C CA . ILE A 1 467 ? 0.356 3.900 37.307 1.00 83.88 467 ILE A CA 1
ATOM 3729 C C . ILE A 1 467 ? 1.652 3.098 37.127 1.00 83.88 467 ILE A C 1
ATOM 3731 O O . ILE A 1 467 ? 2.581 3.544 36.446 1.00 83.88 467 ILE A O 1
ATOM 3735 N N . LEU A 1 468 ? 1.737 1.919 37.745 1.00 82.88 468 LEU A N 1
ATOM 3736 C CA . LEU A 1 468 ? 2.911 1.063 37.643 1.00 82.88 468 LEU A CA 1
ATOM 3737 C C . LEU A 1 468 ? 3.043 0.445 36.252 1.00 82.88 468 LEU A C 1
ATOM 3739 O O . LEU A 1 468 ? 4.143 0.452 35.712 1.00 82.88 468 LEU A O 1
ATOM 3743 N N . ASP A 1 469 ? 1.964 -0.031 35.639 1.00 78.00 469 ASP A N 1
ATOM 3744 C CA . ASP A 1 469 ? 2.037 -0.752 34.365 1.00 78.00 469 ASP A CA 1
ATOM 3745 C C . ASP A 1 469 ? 1.912 0.154 33.124 1.00 78.00 469 ASP A C 1
ATOM 3747 O O . ASP A 1 469 ? 2.298 -0.258 32.032 1.00 78.00 469 ASP A O 1
ATOM 3751 N N . ASN A 1 470 ? 1.465 1.408 33.272 1.00 80.38 470 ASN A N 1
ATOM 3752 C CA . ASN A 1 470 ? 1.382 2.370 32.169 1.00 80.38 470 ASN A CA 1
ATOM 3753 C C . ASN A 1 470 ? 2.690 3.170 32.004 1.00 80.38 470 ASN A C 1
ATOM 3755 O O . ASN A 1 470 ? 3.123 3.900 32.902 1.00 80.38 470 ASN A O 1
ATOM 3759 N N . SER A 1 471 ? 3.314 3.068 30.828 1.00 76.69 471 SER A N 1
ATOM 3760 C CA . SER A 1 471 ? 4.564 3.764 30.490 1.00 76.69 471 SER A CA 1
ATOM 3761 C C . SER A 1 471 ? 4.430 5.290 30.555 1.00 76.69 471 SER A C 1
ATOM 3763 O O . SER A 1 471 ? 5.348 5.961 31.037 1.00 76.69 471 SER A O 1
ATOM 3765 N N . SER A 1 472 ? 3.271 5.839 30.183 1.00 77.00 472 SER A N 1
ATOM 3766 C CA . SER A 1 472 ? 2.977 7.276 30.231 1.00 77.00 472 SER A CA 1
ATOM 3767 C C . SER A 1 472 ? 2.966 7.828 31.659 1.00 77.00 472 SER A C 1
ATOM 3769 O O . SER A 1 472 ? 3.250 9.006 31.872 1.00 77.00 472 SER A O 1
ATOM 3771 N N . PHE A 1 473 ? 2.728 6.980 32.666 1.00 83.81 473 PHE A N 1
ATOM 3772 C CA . PHE A 1 473 ? 2.742 7.358 34.083 1.00 83.81 473 PHE A CA 1
ATOM 3773 C C . PHE A 1 473 ? 4.051 7.038 34.805 1.00 83.81 473 PHE A C 1
ATOM 3775 O O . PHE A 1 473 ? 4.138 7.201 36.023 1.00 83.81 473 PHE A O 1
ATOM 3782 N N . LYS A 1 474 ? 5.122 6.671 34.087 1.00 80.38 474 LYS A N 1
ATOM 3783 C CA . LYS A 1 474 ? 6.432 6.385 34.701 1.00 80.38 474 LYS A CA 1
ATOM 3784 C C . LYS A 1 474 ? 6.938 7.531 35.590 1.00 80.38 474 LYS A C 1
ATOM 3786 O O . LYS A 1 474 ? 7.484 7.277 36.660 1.00 80.38 474 LYS A O 1
ATOM 3791 N N . HIS A 1 475 ? 6.694 8.780 35.189 1.00 79.06 475 HIS A N 1
ATOM 3792 C CA . HIS A 1 475 ? 7.049 9.986 35.946 1.00 79.06 475 HIS A CA 1
ATOM 3793 C C . HIS A 1 475 ? 6.271 10.144 37.270 1.00 79.06 475 HIS A C 1
ATOM 3795 O O . HIS A 1 475 ? 6.711 10.866 38.163 1.00 79.06 475 HIS A O 1
ATOM 3801 N N . LEU A 1 476 ? 5.137 9.453 37.423 1.00 81.25 476 LEU A N 1
ATOM 3802 C CA . LEU A 1 476 ? 4.304 9.466 38.627 1.00 81.25 476 LEU A CA 1
ATOM 3803 C C . LEU A 1 476 ? 4.700 8.383 39.638 1.00 81.25 476 LEU A C 1
ATOM 3805 O O . LEU A 1 476 ? 4.311 8.479 40.801 1.00 81.25 476 LEU A O 1
ATOM 3809 N N . ARG A 1 477 ? 5.508 7.388 39.241 1.00 82.19 477 ARG A N 1
ATOM 3810 C CA . ARG A 1 477 ? 5.914 6.276 40.120 1.00 82.19 477 ARG A CA 1
ATOM 3811 C C . ARG A 1 477 ? 6.638 6.757 41.377 1.00 82.19 477 ARG A C 1
ATOM 3813 O O . ARG A 1 477 ? 6.351 6.264 42.458 1.00 82.19 477 ARG A O 1
ATOM 3820 N N . SER A 1 478 ? 7.484 7.786 41.280 1.00 79.38 478 SER A N 1
ATOM 3821 C CA . SER A 1 478 ? 8.184 8.360 42.444 1.00 79.38 478 SER A CA 1
ATOM 3822 C C . SER A 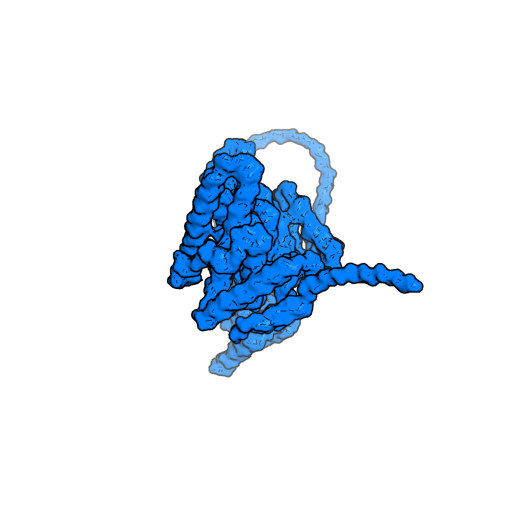1 478 ? 7.227 8.825 43.550 1.00 79.38 478 SER A C 1
ATOM 3824 O O . SER A 1 478 ? 7.541 8.666 44.732 1.00 79.38 478 SER A O 1
ATOM 3826 N N . LYS A 1 479 ? 6.029 9.305 43.183 1.00 81.56 479 LYS A N 1
ATOM 3827 C CA . LYS A 1 479 ? 4.973 9.746 44.110 1.00 81.56 479 LYS A CA 1
ATOM 3828 C C . LYS A 1 479 ? 4.254 8.584 44.806 1.00 81.56 479 LYS A C 1
ATOM 3830 O O . LYS A 1 479 ? 3.590 8.811 45.813 1.00 81.56 479 LYS A O 1
ATOM 3835 N N . LEU A 1 480 ? 4.403 7.354 44.309 1.00 81.94 480 LEU A N 1
ATOM 3836 C CA . LEU A 1 480 ? 3.842 6.148 44.922 1.00 81.94 480 LEU A CA 1
ATOM 3837 C C . LEU A 1 480 ? 4.738 5.553 46.010 1.00 81.94 480 LEU A C 1
ATOM 3839 O O . LEU A 1 480 ? 4.252 4.763 46.810 1.00 81.94 480 LEU A O 1
ATOM 3843 N N . THR A 1 481 ? 6.016 5.938 46.076 1.00 81.38 481 THR A N 1
ATOM 3844 C CA . THR A 1 481 ? 7.008 5.324 46.977 1.00 81.38 481 THR A CA 1
ATOM 3845 C C . THR A 1 481 ? 6.534 5.269 48.434 1.00 81.38 481 THR A C 1
ATOM 3847 O O . THR A 1 481 ? 6.570 4.213 49.059 1.00 81.38 481 THR A O 1
ATOM 3850 N N . THR A 1 482 ? 6.042 6.388 48.975 1.00 79.50 482 THR A N 1
ATOM 3851 C CA . THR A 1 482 ? 5.557 6.469 50.365 1.00 79.50 482 THR A CA 1
ATOM 3852 C C . THR A 1 482 ? 4.280 5.657 50.586 1.00 79.50 482 THR A C 1
ATOM 3854 O O . THR A 1 482 ? 4.095 5.094 51.659 1.00 79.50 482 THR A O 1
ATOM 3857 N N . ILE A 1 483 ? 3.420 5.570 49.566 1.00 81.31 483 ILE A N 1
ATOM 3858 C CA . ILE A 1 483 ? 2.143 4.846 49.621 1.00 81.31 483 ILE A CA 1
ATOM 3859 C C . ILE A 1 483 ? 2.395 3.336 49.582 1.00 81.31 483 ILE A C 1
ATOM 3861 O O . ILE A 1 483 ? 1.868 2.602 50.403 1.00 81.31 483 ILE A O 1
ATOM 3865 N N . ILE A 1 484 ? 3.251 2.865 48.675 1.00 84.25 484 ILE A N 1
ATOM 3866 C CA . ILE A 1 484 ? 3.583 1.440 48.554 1.00 84.25 484 ILE A CA 1
ATOM 3867 C C . ILE A 1 484 ? 4.338 0.950 49.801 1.00 84.25 484 ILE A C 1
ATOM 3869 O O . ILE A 1 484 ? 4.126 -0.174 50.244 1.00 84.25 484 ILE A O 1
ATOM 3873 N N . ARG A 1 485 ? 5.173 1.795 50.422 1.00 83.69 485 ARG A N 1
ATOM 3874 C CA . ARG A 1 485 ? 5.868 1.460 51.679 1.00 83.69 485 ARG A CA 1
ATOM 3875 C C . ARG A 1 485 ? 4.942 1.225 52.867 1.00 83.69 485 ARG A C 1
ATOM 3877 O O . ARG A 1 485 ? 5.327 0.491 53.771 1.00 83.69 485 ARG A O 1
ATOM 3884 N N . SER A 1 486 ? 3.765 1.849 52.893 1.00 81.38 486 SER A N 1
ATOM 3885 C CA . SER A 1 486 ? 2.805 1.681 53.987 1.00 81.38 486 SER A CA 1
ATOM 3886 C C . SER A 1 486 ? 1.856 0.496 53.788 1.00 81.38 486 SER A C 1
ATOM 3888 O O . SER A 1 486 ? 1.022 0.244 54.657 1.00 81.38 486 SER A O 1
ATOM 3890 N N . TYR A 1 487 ? 1.960 -0.230 52.669 1.00 84.62 487 TYR A N 1
ATOM 3891 C CA . TYR A 1 487 ? 1.090 -1.366 52.372 1.00 84.62 487 TYR A CA 1
ATOM 3892 C C . TYR A 1 487 ? 1.483 -2.601 53.181 1.00 84.62 487 TYR A C 1
ATOM 3894 O O . TYR A 1 487 ? 2.662 -2.905 53.373 1.00 84.62 487 TYR A O 1
ATOM 3902 N N . ASP A 1 488 ? 0.471 -3.342 53.630 1.00 84.81 488 ASP A N 1
ATOM 3903 C CA . ASP A 1 488 ? 0.671 -4.645 54.245 1.00 84.81 488 ASP A CA 1
ATOM 3904 C C . ASP A 1 488 ? 1.046 -5.703 53.194 1.00 84.81 488 ASP A C 1
ATOM 3906 O O . ASP A 1 488 ? 0.840 -5.540 51.986 1.00 84.81 488 ASP A O 1
ATOM 3910 N N . LEU A 1 489 ? 1.599 -6.827 53.655 1.00 84.12 489 LEU A N 1
ATOM 3911 C CA . LEU A 1 489 ? 2.037 -7.909 52.772 1.00 84.12 489 LEU A CA 1
ATOM 3912 C C . LEU A 1 489 ? 0.908 -8.404 51.853 1.00 84.12 489 LEU A C 1
ATOM 3914 O O . LEU A 1 489 ? 1.160 -8.726 50.696 1.00 84.12 489 LEU A O 1
ATOM 3918 N N . LYS A 1 490 ? -0.336 -8.442 52.344 1.00 85.62 490 LYS A N 1
ATOM 3919 C CA . LYS A 1 490 ? -1.491 -8.897 51.564 1.00 85.62 490 LYS A CA 1
ATOM 3920 C C . LYS A 1 490 ? -1.775 -7.968 50.381 1.00 85.62 490 LYS A C 1
ATOM 3922 O O . LYS A 1 490 ? -1.948 -8.446 49.263 1.00 85.62 490 LYS A O 1
ATOM 3927 N N . SER A 1 491 ? -1.767 -6.656 50.604 1.00 82.75 491 SER A N 1
ATOM 3928 C CA . SER A 1 491 ? -1.964 -5.667 49.539 1.00 82.75 491 SER A CA 1
ATOM 3929 C C . SER A 1 491 ? -0.812 -5.682 48.533 1.00 82.75 491 SER A C 1
ATOM 3931 O O . SER A 1 491 ? -1.040 -5.543 47.332 1.00 82.75 491 SER A O 1
ATOM 3933 N N . LEU A 1 492 ? 0.420 -5.906 49.005 1.00 87.12 492 LEU A N 1
ATOM 3934 C CA . LEU A 1 492 ? 1.596 -6.053 48.144 1.00 87.12 492 LEU A CA 1
ATOM 3935 C C . LEU A 1 492 ? 1.529 -7.319 47.276 1.00 87.12 492 LEU A C 1
ATOM 3937 O O . LEU A 1 492 ? 1.852 -7.266 46.090 1.00 87.12 492 LEU A O 1
ATOM 3941 N N . ILE A 1 493 ? 1.071 -8.445 47.827 1.00 86.94 493 ILE A N 1
ATOM 3942 C CA . ILE A 1 493 ? 0.833 -9.685 47.071 1.00 86.94 493 ILE A CA 1
ATOM 3943 C C . ILE A 1 493 ? -0.195 -9.440 45.960 1.00 86.94 493 ILE A C 1
ATOM 3945 O O . ILE A 1 493 ? 0.039 -9.803 44.805 1.00 86.94 493 ILE A O 1
ATOM 3949 N N . ASP A 1 494 ? -1.294 -8.757 46.274 1.00 83.44 494 ASP A N 1
ATOM 3950 C CA . ASP A 1 494 ? -2.357 -8.467 45.310 1.00 83.44 494 ASP A CA 1
ATOM 3951 C C . ASP A 1 494 ? -1.860 -7.653 44.101 1.00 83.44 494 ASP A C 1
ATOM 3953 O O . ASP A 1 494 ? -2.174 -8.007 42.961 1.00 83.44 494 ASP A O 1
ATOM 3957 N N . ILE A 1 495 ? -1.062 -6.600 44.323 1.00 84.44 495 ILE A N 1
ATOM 3958 C CA . ILE A 1 495 ? -0.527 -5.756 43.233 1.00 84.44 495 ILE A CA 1
ATOM 3959 C C . ILE A 1 495 ? 0.615 -6.441 42.467 1.00 84.44 495 ILE A C 1
ATOM 3961 O O . ILE A 1 495 ? 0.788 -6.252 41.264 1.00 84.44 495 ILE A O 1
ATOM 3965 N N . THR A 1 496 ? 1.403 -7.286 43.132 1.00 87.12 496 THR A N 1
ATOM 3966 C CA . THR A 1 496 ? 2.550 -7.958 42.498 1.00 87.12 496 THR A CA 1
ATOM 3967 C C . THR A 1 496 ? 2.172 -9.228 41.740 1.00 87.12 496 THR A C 1
ATOM 3969 O O . THR A 1 496 ? 2.953 -9.698 40.914 1.00 87.12 496 THR A O 1
ATOM 3972 N N . THR A 1 497 ? 0.971 -9.773 41.951 1.00 83.44 497 THR A N 1
ATOM 3973 C CA . THR A 1 497 ? 0.540 -11.045 41.346 1.00 83.44 497 THR A CA 1
ATOM 3974 C C . THR A 1 497 ? 0.530 -11.005 39.811 1.00 83.44 497 THR A C 1
ATOM 3976 O O . THR A 1 497 ? 1.005 -11.941 39.177 1.00 83.44 497 THR A O 1
ATOM 3979 N N . ASN A 1 498 ? 0.068 -9.909 39.192 1.00 77.62 498 ASN A N 1
ATOM 3980 C CA . ASN A 1 498 ? -0.082 -9.818 37.726 1.00 77.62 498 ASN A CA 1
ATOM 3981 C C . ASN A 1 498 ? 0.700 -8.669 37.063 1.00 77.62 498 ASN A C 1
ATOM 3983 O O . ASN A 1 498 ? 0.609 -8.493 35.848 1.00 77.62 498 ASN A O 1
ATOM 3987 N N . CYS A 1 499 ? 1.489 -7.905 37.825 1.00 82.38 499 CYS A N 1
ATOM 3988 C CA . CYS A 1 499 ? 2.201 -6.732 37.309 1.00 82.38 499 CYS A CA 1
ATOM 3989 C C . CYS A 1 499 ? 3.279 -7.073 36.260 1.00 82.38 499 CYS A C 1
ATOM 3991 O O . CYS A 1 499 ? 3.644 -8.242 36.061 1.00 82.38 499 CYS A O 1
ATOM 3993 N N . SER A 1 500 ? 3.816 -6.062 35.572 1.00 84.94 500 SER A N 1
ATOM 3994 C CA . SER A 1 500 ? 5.006 -6.242 34.725 1.00 84.94 500 SER A CA 1
ATOM 3995 C C . SER A 1 500 ? 6.250 -6.604 35.554 1.00 84.94 500 SER A C 1
ATOM 3997 O O . SER A 1 500 ? 6.341 -6.241 36.725 1.00 84.94 500 SER A O 1
ATOM 3999 N N . ASP A 1 501 ? 7.242 -7.266 34.952 1.00 86.06 501 ASP A N 1
ATOM 4000 C CA . ASP A 1 501 ? 8.503 -7.585 35.644 1.00 86.06 501 ASP A CA 1
ATOM 4001 C C . ASP A 1 501 ? 9.231 -6.309 36.106 1.00 86.06 501 ASP A C 1
ATOM 4003 O O . ASP A 1 501 ? 9.789 -6.269 37.198 1.00 86.06 501 ASP A O 1
ATOM 4007 N N . SER A 1 502 ? 9.139 -5.219 35.334 1.00 83.75 502 SER A N 1
ATOM 4008 C CA . SER A 1 502 ? 9.697 -3.915 35.721 1.00 83.75 502 SER A CA 1
ATOM 4009 C C . SER A 1 502 ? 8.990 -3.294 36.933 1.00 83.75 502 SER A C 1
ATOM 4011 O O . SER A 1 502 ? 9.637 -2.702 37.797 1.00 83.75 502 SER A O 1
ATOM 4013 N N . SER A 1 503 ? 7.665 -3.452 37.015 1.00 84.56 503 SER A N 1
ATOM 4014 C CA . SER A 1 503 ? 6.844 -3.003 38.142 1.00 84.56 503 SER A CA 1
ATOM 4015 C C . SER A 1 503 ? 7.150 -3.834 39.387 1.00 84.56 503 SER A C 1
ATOM 4017 O O . SER A 1 503 ? 7.257 -3.283 40.479 1.00 84.56 503 SER A O 1
ATOM 4019 N N . PHE A 1 504 ? 7.345 -5.146 39.217 1.00 90.06 504 PHE A N 1
ATOM 4020 C CA . PHE A 1 504 ? 7.719 -6.061 40.292 1.00 90.06 504 PHE A CA 1
ATOM 4021 C C . PHE A 1 504 ? 9.069 -5.676 40.910 1.00 90.06 504 PHE A C 1
ATOM 4023 O O . PHE A 1 504 ? 9.151 -5.485 42.121 1.00 90.06 504 PHE A O 1
ATOM 4030 N N . ILE A 1 505 ? 10.101 -5.468 40.081 1.00 88.44 505 ILE A N 1
ATOM 4031 C CA . ILE A 1 505 ? 11.434 -5.034 40.538 1.00 88.44 505 ILE A CA 1
ATOM 4032 C C . ILE A 1 505 ? 11.347 -3.694 41.279 1.00 88.44 505 ILE A C 1
ATOM 4034 O O . ILE A 1 505 ? 11.949 -3.540 42.339 1.00 88.44 505 ILE A O 1
ATOM 4038 N N . TYR A 1 506 ? 10.573 -2.739 40.752 1.00 87.44 506 TYR A N 1
ATOM 4039 C CA . TYR A 1 506 ? 10.375 -1.442 41.400 1.00 87.44 506 TYR A CA 1
ATOM 4040 C C . TYR A 1 506 ? 9.699 -1.564 42.772 1.00 87.44 506 TYR A C 1
ATOM 4042 O O . TYR A 1 506 ? 10.111 -0.887 43.705 1.00 87.44 506 TYR A O 1
ATOM 4050 N N . ILE A 1 507 ? 8.687 -2.425 42.923 1.00 88.94 507 ILE A N 1
ATOM 4051 C CA . ILE A 1 507 ? 8.059 -2.669 44.230 1.00 88.94 507 ILE A CA 1
ATOM 4052 C C . ILE A 1 507 ? 9.080 -3.301 45.186 1.00 88.94 507 ILE A C 1
ATOM 4054 O O . ILE A 1 507 ? 9.248 -2.811 46.301 1.00 88.94 507 ILE A O 1
ATOM 4058 N N . CYS A 1 508 ? 9.810 -4.332 44.748 1.00 89.50 508 CYS A N 1
ATOM 4059 C CA . CYS A 1 508 ? 10.830 -4.994 45.567 1.00 89.50 508 CYS A CA 1
ATOM 4060 C C . CYS A 1 508 ? 11.949 -4.049 46.030 1.00 89.50 508 CYS A C 1
ATOM 4062 O O . CYS A 1 508 ? 12.481 -4.254 47.115 1.00 89.50 508 CYS A O 1
ATOM 4064 N N . SER A 1 509 ? 12.287 -3.005 45.266 1.00 87.88 509 SER A N 1
ATOM 4065 C CA . SER A 1 509 ? 13.336 -2.050 45.651 1.00 87.88 509 SER A CA 1
ATOM 4066 C C . SER A 1 509 ? 12.900 -1.002 46.683 1.00 87.88 509 SER A C 1
ATOM 4068 O O . SER A 1 509 ? 13.743 -0.256 47.183 1.00 87.88 509 SER A O 1
ATOM 4070 N N . ILE A 1 510 ? 11.604 -0.911 47.010 1.00 87.38 510 ILE A N 1
ATOM 4071 C CA . ILE A 1 510 ? 11.082 0.128 47.913 1.00 87.38 510 ILE A CA 1
ATOM 4072 C C . ILE A 1 510 ? 10.364 -0.401 49.155 1.00 87.38 510 ILE A C 1
ATOM 4074 O O . ILE A 1 510 ? 10.208 0.381 50.097 1.00 87.38 510 ILE A O 1
ATOM 4078 N N . VAL A 1 511 ? 9.913 -1.661 49.163 1.00 88.00 511 VAL A N 1
ATOM 4079 C CA . VAL A 1 511 ? 9.165 -2.286 50.274 1.00 88.00 511 VAL A CA 1
ATOM 4080 C C . VAL A 1 511 ? 10.085 -2.863 51.355 1.00 88.00 511 VAL A C 1
ATOM 4082 O O . VAL A 1 511 ? 11.297 -2.947 51.181 1.00 88.00 511 VAL A O 1
ATOM 4085 N N . ASN A 1 512 ? 9.506 -3.268 52.491 1.00 84.06 512 ASN A N 1
ATOM 4086 C CA . ASN A 1 512 ? 10.254 -3.943 53.551 1.00 84.06 512 ASN A CA 1
ATOM 4087 C C . ASN A 1 512 ? 10.890 -5.246 53.025 1.00 84.06 512 ASN A C 1
ATOM 4089 O O . ASN A 1 512 ? 10.213 -6.069 52.404 1.00 84.06 512 ASN A O 1
ATOM 4093 N N . LYS A 1 513 ? 12.180 -5.435 53.320 1.00 83.06 513 LYS A N 1
ATOM 4094 C CA . LYS A 1 513 ? 12.988 -6.601 52.945 1.00 83.06 513 LYS A CA 1
ATOM 4095 C C . LYS A 1 513 ? 12.324 -7.921 53.325 1.00 83.06 513 LYS A C 1
ATOM 4097 O O . LYS A 1 513 ? 12.315 -8.846 52.520 1.00 83.06 513 LYS A O 1
ATOM 4102 N N . ASP A 1 514 ? 11.692 -7.977 54.497 1.00 84.31 514 ASP A N 1
ATOM 4103 C CA . ASP A 1 514 ? 11.040 -9.188 55.015 1.00 84.31 514 ASP A CA 1
ATOM 4104 C C . ASP A 1 514 ? 9.860 -9.657 54.146 1.00 84.31 514 ASP A C 1
ATOM 4106 O O . ASP A 1 514 ? 9.401 -10.798 54.249 1.00 84.31 514 ASP A O 1
ATOM 4110 N N . PHE A 1 515 ? 9.340 -8.778 53.284 1.00 89.81 515 PHE A N 1
ATOM 4111 C CA . PHE A 1 515 ? 8.259 -9.099 52.359 1.00 89.81 515 PHE A CA 1
ATOM 4112 C C . PHE A 1 515 ? 8.770 -9.631 51.018 1.00 89.81 515 PHE A C 1
ATOM 4114 O O . PHE A 1 515 ? 8.035 -10.362 50.357 1.00 89.81 515 PHE A O 1
ATOM 4121 N N . ILE A 1 516 ? 10.017 -9.341 50.627 1.00 89.19 516 ILE A N 1
ATOM 4122 C CA . ILE A 1 516 ? 10.565 -9.705 49.309 1.00 89.19 516 ILE A CA 1
ATOM 4123 C C . ILE A 1 516 ? 10.542 -11.227 49.070 1.00 89.19 516 ILE A C 1
ATOM 4125 O O . ILE A 1 516 ? 9.998 -11.624 48.033 1.00 89.19 516 ILE A O 1
ATOM 4129 N N . PRO A 1 517 ? 10.990 -12.095 50.006 1.00 88.12 517 PRO A N 1
ATOM 4130 C CA . PRO A 1 517 ? 10.945 -13.543 49.794 1.00 88.12 517 PRO A CA 1
ATOM 4131 C C . PRO A 1 517 ? 9.522 -14.057 49.553 1.00 88.12 517 PRO A C 1
ATOM 4133 O O . PRO A 1 517 ? 9.293 -14.860 48.653 1.00 88.12 517 PRO A O 1
ATOM 4136 N N . LYS A 1 518 ? 8.544 -13.528 50.301 1.00 89.62 518 LYS A N 1
ATOM 4137 C CA . LYS A 1 518 ? 7.129 -13.924 50.202 1.00 89.62 518 LYS A CA 1
ATOM 4138 C C . LYS A 1 518 ? 6.476 -13.428 48.910 1.00 89.62 518 LYS A C 1
ATOM 4140 O O . LYS A 1 518 ? 5.669 -14.134 48.311 1.00 89.62 518 LYS A O 1
ATOM 4145 N N . LEU A 1 519 ? 6.838 -12.229 48.446 1.00 89.94 519 LEU A N 1
ATOM 4146 C CA . LEU A 1 519 ? 6.381 -11.705 47.154 1.00 89.94 519 LEU A CA 1
ATOM 4147 C C . LEU A 1 519 ? 6.954 -12.523 45.992 1.00 89.94 519 LEU A C 1
ATOM 4149 O O . LEU A 1 519 ? 6.239 -12.819 45.036 1.00 89.94 519 LEU A O 1
ATOM 4153 N N . LYS A 1 520 ? 8.226 -12.918 46.088 1.00 88.50 520 LYS A N 1
ATOM 4154 C CA . LYS A 1 520 ? 8.906 -13.752 45.094 1.00 88.50 520 LYS A CA 1
ATOM 4155 C C . LYS A 1 520 ? 8.325 -15.162 45.041 1.00 88.50 520 LYS A C 1
ATOM 4157 O O . LYS A 1 520 ? 8.030 -15.639 43.951 1.00 88.50 520 LYS A O 1
ATOM 4162 N N . GLU A 1 521 ? 8.091 -15.786 46.194 1.00 87.31 521 GLU A N 1
ATOM 4163 C CA . GLU A 1 521 ? 7.419 -17.087 46.303 1.00 87.31 521 GLU A CA 1
ATOM 4164 C C . GLU A 1 521 ? 6.040 -17.049 45.628 1.00 87.31 521 GLU A C 1
ATOM 4166 O O . GLU A 1 521 ? 5.765 -17.835 44.722 1.00 87.31 521 GLU A O 1
ATOM 4171 N N . ASN A 1 522 ? 5.208 -16.053 45.953 1.00 86.88 522 ASN A N 1
ATOM 4172 C CA . ASN A 1 522 ? 3.913 -15.878 45.293 1.00 86.88 522 ASN A CA 1
ATOM 4173 C C . ASN A 1 522 ? 4.042 -15.639 43.773 1.00 86.88 522 ASN A C 1
ATOM 4175 O O . ASN A 1 522 ? 3.219 -16.103 42.980 1.00 86.88 522 ASN A O 1
ATOM 4179 N N . ARG A 1 523 ? 5.089 -14.932 43.333 1.00 86.25 523 ARG A N 1
ATOM 4180 C CA . ARG A 1 523 ? 5.332 -14.657 41.911 1.00 86.25 523 ARG A CA 1
ATOM 4181 C C . ARG A 1 523 ? 5.716 -15.910 41.124 1.00 86.25 523 ARG A C 1
ATOM 4183 O O . ARG A 1 523 ? 5.296 -16.037 39.975 1.00 86.25 523 ARG A O 1
ATOM 4190 N N . VAL A 1 524 ? 6.447 -16.845 41.736 1.00 84.62 524 VAL A N 1
ATOM 4191 C CA . VAL A 1 524 ? 6.771 -18.155 41.138 1.00 84.62 524 VAL A CA 1
ATOM 4192 C C . VAL A 1 524 ? 5.500 -18.954 40.840 1.00 84.62 524 VAL A C 1
ATOM 4194 O O . VAL A 1 524 ? 5.414 -19.588 39.793 1.00 84.62 524 VAL A O 1
ATOM 4197 N N . HIS A 1 525 ? 4.492 -18.874 41.710 1.00 80.38 525 HIS A N 1
ATOM 4198 C CA . HIS A 1 525 ? 3.221 -19.592 41.555 1.00 80.38 525 HIS A CA 1
ATOM 4199 C C . HIS A 1 525 ? 2.194 -18.900 40.646 1.00 80.38 525 HIS A C 1
ATOM 4201 O O . HIS A 1 525 ? 1.094 -19.417 40.463 1.00 80.38 525 HIS A O 1
ATOM 4207 N N . THR A 1 526 ? 2.520 -17.730 40.092 1.00 82.50 526 THR A N 1
ATOM 4208 C CA . THR A 1 526 ? 1.594 -16.924 39.284 1.00 82.50 526 THR A CA 1
ATOM 4209 C C . THR A 1 526 ? 2.154 -16.708 37.879 1.00 82.50 526 THR A C 1
ATOM 4211 O O . THR A 1 526 ? 2.046 -17.591 37.035 1.00 82.50 526 THR A O 1
ATOM 4214 N N . LYS A 1 527 ? 2.764 -15.552 37.602 1.00 80.88 527 LYS A N 1
ATOM 4215 C CA . LYS A 1 527 ? 3.288 -15.196 36.270 1.00 80.88 527 LYS A CA 1
ATOM 4216 C C . LYS A 1 527 ? 4.752 -15.608 36.053 1.00 80.88 527 LYS A C 1
ATOM 4218 O O . LYS A 1 527 ? 5.216 -15.632 34.916 1.00 80.88 527 LYS A O 1
ATOM 4223 N N . GLY A 1 528 ? 5.481 -15.921 37.125 1.00 83.38 528 GLY A N 1
ATOM 4224 C CA . GLY A 1 528 ? 6.934 -16.078 37.099 1.00 83.38 528 GLY A CA 1
ATOM 4225 C C . GLY A 1 528 ? 7.671 -14.745 36.901 1.00 83.38 528 GLY A C 1
ATOM 4226 O O . GLY A 1 528 ? 7.060 -13.675 36.801 1.00 83.38 528 GLY A O 1
ATOM 4227 N N . LEU A 1 529 ? 9.003 -14.809 36.877 1.00 86.06 529 LEU A N 1
ATOM 4228 C CA . LEU A 1 529 ? 9.893 -13.699 36.520 1.00 86.06 529 LEU A CA 1
ATOM 4229 C C . LEU A 1 529 ? 10.821 -14.153 35.397 1.00 86.06 529 LEU A C 1
ATOM 4231 O O . LEU A 1 529 ? 11.306 -15.287 35.417 1.00 86.06 529 LEU A O 1
ATOM 4235 N N . CYS A 1 530 ? 11.115 -13.274 34.438 1.00 86.56 530 CYS A N 1
ATOM 4236 C CA . CYS A 1 530 ? 12.185 -13.553 33.486 1.00 86.56 530 CYS A CA 1
ATOM 4237 C C . CYS A 1 530 ? 13.551 -13.636 34.194 1.00 86.56 530 CYS A C 1
ATOM 4239 O O . CYS A 1 530 ? 13.760 -13.058 35.263 1.00 86.56 530 CYS A O 1
ATOM 4241 N N . TYR A 1 531 ? 14.514 -14.313 33.565 1.00 82.88 531 TYR A N 1
ATOM 4242 C CA . TYR A 1 531 ? 15.850 -14.536 34.133 1.00 82.88 531 TYR A CA 1
ATOM 4243 C C . TYR A 1 531 ? 16.547 -13.236 34.585 1.00 82.88 531 TYR A C 1
ATOM 4245 O O . TYR A 1 531 ? 17.154 -13.189 35.655 1.00 82.88 531 TYR A O 1
ATOM 4253 N N . ALA A 1 532 ? 16.427 -12.158 33.801 1.00 85.44 532 ALA A N 1
ATOM 4254 C CA . ALA A 1 532 ? 17.013 -10.861 34.138 1.00 85.44 532 ALA A CA 1
ATOM 4255 C C . ALA A 1 532 ? 16.350 -10.216 35.369 1.00 85.44 532 ALA A C 1
ATOM 4257 O O . ALA A 1 532 ? 17.049 -9.657 36.214 1.00 85.44 532 ALA A O 1
ATOM 4258 N N . ALA A 1 533 ? 15.023 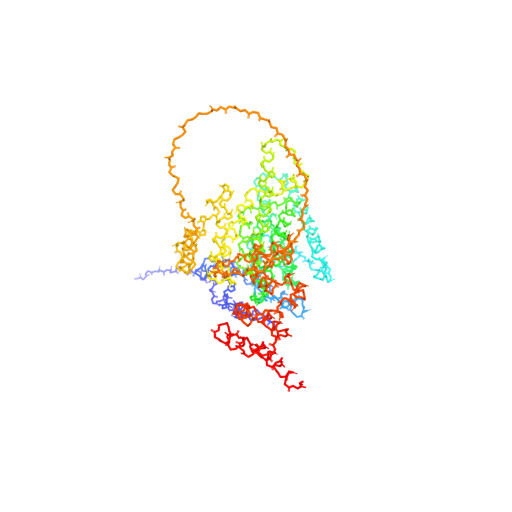-10.319 35.489 1.00 86.62 533 ALA A N 1
ATOM 4259 C CA . ALA A 1 533 ? 14.273 -9.792 36.625 1.00 86.62 533 ALA A CA 1
ATOM 4260 C C . ALA A 1 533 ? 14.547 -10.586 37.907 1.00 86.62 533 ALA A C 1
ATOM 4262 O O . ALA A 1 533 ? 14.807 -9.986 38.946 1.00 86.62 533 ALA A O 1
ATOM 4263 N N . ASP A 1 534 ? 14.581 -11.919 37.826 1.00 86.56 534 ASP A N 1
ATOM 4264 C CA . ASP A 1 534 ? 14.934 -12.779 38.962 1.00 86.56 534 ASP A CA 1
ATOM 4265 C C . ASP A 1 534 ? 16.355 -12.486 39.474 1.00 86.56 534 ASP A C 1
ATOM 4267 O O . ASP A 1 534 ? 16.568 -12.369 40.681 1.00 86.56 534 ASP A O 1
ATOM 4271 N N . LYS A 1 535 ? 17.324 -12.270 38.570 1.00 86.88 535 LYS A N 1
ATOM 4272 C CA . LYS A 1 535 ? 18.690 -11.872 38.946 1.00 86.88 535 LYS A CA 1
ATOM 4273 C C . LYS A 1 535 ? 18.730 -10.504 39.638 1.00 86.88 535 LYS A C 1
ATOM 4275 O O . LYS A 1 535 ? 19.448 -10.350 40.620 1.00 86.88 535 LYS A O 1
ATOM 4280 N N . GLN A 1 536 ? 17.960 -9.523 39.167 1.00 86.88 536 GLN A N 1
ATOM 4281 C CA . GLN A 1 536 ? 17.893 -8.203 39.807 1.00 86.88 536 GLN A CA 1
ATOM 4282 C C . GLN A 1 536 ? 17.234 -8.260 41.187 1.00 86.88 536 GLN A C 1
ATOM 4284 O O . GLN A 1 536 ? 17.748 -7.655 42.121 1.00 86.88 536 GLN A O 1
ATOM 4289 N N . VAL A 1 537 ? 16.156 -9.032 41.352 1.00 86.50 537 VAL A N 1
ATOM 4290 C CA . VAL A 1 537 ? 15.528 -9.239 42.667 1.00 86.50 537 VAL A CA 1
ATOM 4291 C C . VAL A 1 537 ? 16.490 -9.949 43.624 1.00 86.50 537 VAL A C 1
ATOM 4293 O O . VAL A 1 537 ? 16.625 -9.516 44.762 1.00 86.50 537 VAL A O 1
ATOM 4296 N N . LYS A 1 538 ? 17.237 -10.962 43.159 1.00 83.94 538 LYS A N 1
ATOM 4297 C CA . LYS A 1 538 ? 18.297 -11.619 43.952 1.00 83.94 538 LYS A CA 1
ATOM 4298 C C . LYS A 1 538 ? 19.412 -10.659 44.368 1.00 83.94 538 LYS A C 1
ATOM 4300 O O . LYS A 1 538 ? 19.912 -10.759 45.483 1.00 83.94 538 LYS A O 1
ATOM 4305 N N . ASN A 1 539 ? 19.796 -9.727 43.498 1.00 83.06 539 ASN A N 1
ATOM 4306 C CA . ASN A 1 539 ? 20.773 -8.697 43.846 1.00 83.06 539 ASN A CA 1
ATOM 4307 C C . ASN A 1 539 ? 20.223 -7.740 44.914 1.00 83.06 539 ASN A C 1
ATOM 4309 O O . ASN A 1 539 ? 20.948 -7.432 45.851 1.00 83.06 539 ASN A O 1
ATOM 4313 N N . ILE A 1 540 ? 18.948 -7.342 44.826 1.00 83.88 540 ILE A N 1
ATOM 4314 C CA . ILE A 1 540 ? 18.277 -6.534 45.861 1.00 83.88 540 ILE A CA 1
ATOM 4315 C C . ILE A 1 540 ? 18.244 -7.298 47.197 1.00 83.88 540 ILE A C 1
ATOM 4317 O O . ILE A 1 540 ? 18.537 -6.723 48.239 1.00 83.88 540 ILE A O 1
ATOM 4321 N N . GLU A 1 541 ? 17.955 -8.604 47.183 1.00 73.69 541 GLU A N 1
ATOM 4322 C CA . GLU A 1 541 ? 18.028 -9.464 48.377 1.00 73.69 541 GLU A CA 1
ATOM 4323 C C . GLU A 1 541 ? 19.460 -9.519 48.959 1.00 73.69 541 GLU A C 1
ATOM 4325 O O . GLU A 1 541 ? 19.634 -9.458 50.176 1.00 73.69 541 GLU A O 1
ATOM 4330 N N . GLY A 1 542 ? 20.488 -9.584 48.102 1.00 65.62 542 GLY A N 1
ATOM 4331 C CA . GLY A 1 542 ? 21.903 -9.671 48.489 1.00 65.62 542 GLY A CA 1
ATOM 4332 C C . GLY A 1 542 ? 22.538 -8.359 48.975 1.00 65.62 542 GLY A C 1
ATOM 4333 O O . GLY A 1 542 ? 23.311 -8.382 49.931 1.00 65.62 542 GLY A O 1
ATOM 4334 N N . GLU A 1 543 ? 22.187 -7.207 48.389 1.00 59.09 543 GLU A N 1
ATOM 4335 C CA . GLU A 1 543 ? 22.617 -5.869 48.851 1.00 59.09 543 GLU A CA 1
ATOM 4336 C C . GLU A 1 543 ? 22.182 -5.592 50.294 1.00 59.09 543 GLU A C 1
ATOM 4338 O O . GLU A 1 543 ? 22.803 -4.820 51.022 1.00 59.09 543 GLU A O 1
ATOM 4343 N N . TYR A 1 544 ? 21.131 -6.274 50.732 1.00 51.75 544 TYR A N 1
ATOM 4344 C CA . TYR A 1 544 ? 20.538 -6.124 52.042 1.00 51.75 544 TYR A CA 1
ATOM 4345 C C . TYR A 1 544 ? 21.008 -7.121 53.099 1.00 51.75 544 TYR A C 1
ATOM 4347 O O . TYR A 1 544 ? 20.629 -6.926 54.252 1.00 51.75 544 TYR A O 1
ATOM 4355 N N . ALA A 1 545 ? 21.820 -8.115 52.727 1.00 49.78 545 ALA A N 1
ATOM 4356 C CA . ALA A 1 545 ? 22.506 -9.024 53.647 1.00 49.78 545 ALA A CA 1
ATOM 4357 C C . ALA A 1 545 ? 23.874 -8.480 54.122 1.00 49.78 545 ALA A C 1
ATOM 4359 O O . ALA A 1 545 ? 24.469 -9.043 55.036 1.00 49.78 545 ALA A O 1
ATOM 4360 N N . ASN A 1 546 ? 24.358 -7.388 53.514 1.00 45.03 546 ASN A N 1
ATOM 4361 C CA . ASN A 1 546 ? 25.618 -6.702 53.841 1.00 45.03 546 ASN A CA 1
ATOM 4362 C C . ASN A 1 546 ? 25.416 -5.357 54.583 1.00 45.03 546 ASN A C 1
ATOM 4364 O O . ASN A 1 546 ? 26.341 -4.546 54.646 1.00 45.03 546 ASN A O 1
ATOM 4368 N N . ILE A 1 547 ? 24.214 -5.117 55.123 1.00 43.31 547 ILE A N 1
ATOM 4369 C CA . ILE A 1 547 ? 23.860 -4.017 56.043 1.00 43.31 547 ILE A CA 1
ATOM 4370 C C . ILE A 1 547 ? 23.265 -4.663 57.284 1.00 43.31 547 ILE A C 1
ATOM 4372 O O . ILE A 1 547 ? 23.656 -4.262 58.400 1.00 43.31 547 ILE A O 1
#

Secondary structure (DSSP, 8-state):
------------PPPHHHHHHHHHTS--SS--HHHHHHTTHHHHHHT--SGGGGGS-HHHHHHHHHHHHHHHHHHHHHHHTT-S-TTB-HHHHHHHHHHHHHHHHHTTS-SSHHHHHHHH--HHHHH-TTGGGS-HHHHHHHHHHHHHHHHHHHHHHHHHTTTS-HHHHHHHHHHHHHHHHHHHHHHHHHHHHHS-HHHHHHGGGGS-GGGHHHHHHHHHHTBSSHHHHHHHHHHS-HHHHHHHHHHHHHHT-PPPHHHHHHHHHHHHTTS-HHHHHHHHHHHHHHHHHHHHHHHHHHTTPPPPHHHHHHHHH--HHHHHHHHHHHHHHHHH-TTS-HHHHHHHHHHHHHHHTTSTTHHHHHHHHHHHHHH-GGGHHHHHHHHHHHHHHHHTS------------------------------------------PPPPHHHHHHHHHHH-HHHHHHHHTHHHHHHHHH-GGGGGGGGGGHHHHHT--HHHHHHHHTTS-HHHHHHHHTTS-GGGHHHHHHHHHTTT---HHHHHHHHHHHHHTS--

pLDDT: mean 85.45, std 20.64, range [21.44, 98.81]

Radius of gyration: 32.18 Å; chains: 1; bounding box: 82×77×115 Å

Foldseek 3Di:
DDDPPPDDPPPPAQDPVNLLVLQCPQDAPPDRSVVLVVVPLLCLLQVHDPVCPVVDDNVLSVLLSQLLSVLRVVLSVCVVVVQFDPQWDSSLLSSLRSNLSSVCCVVVLAVGPVRLDVLLDDVVVVCHDCLQVDDLVVLLVVLLVVLLVLLVVLVVQLVVCPPPDPVVSVVSNVSSVSSQQSSLSNNLSSQLGRHQLSSSLSSLLSHQLLCSLVSLQSSLSGGDDLVSSQVSLLSCAQVVLLVSQQSCVVSVRHHDLLSLLSNLLSSLQRYALVSLVRRLVVLLVLVVLQVVLVVCVVVVHDDDPVSVSSPVRDDPSNSLSNLLSSLNSLLNHPNDDLLSSLVSNLVSLVSLVVDPCSCVSCVVNVVCCVPPPVSVSNVVNNVVVVVVVVVPPDPPPPPDDDDDDDDDDDDDDDDDDDDDDDDDDDDDDDDDDDDDQDDLVVLVVCCVVVNLVVSCVVRPLSNVLSLLQDPVNVVVPVVCLVVLQPDDLVSVLVSLQDHDLSSNLSSLLRYDLVSLVVSQVSNCVHVHHPPVSVVSSVVSNVVVVVD